Protein AF-A0AAW2Z692-F1 (afdb_monomer)

Foldseek 3Di:
DVCLELLVVLVVVLVVLVVVVVVPDAAEEEAAQVRLQSVLLNQLVCVVPPNPSHQAYEYFLDCAFQLQAQLCLQVLLLVLQLVVLQVLLVDPVSCVQQNNDSVVLLVLLLVLCVVCDLLNVVQVLNPLVLCSLLLQDLFLVLLVSLSSSCSSVVDPLSNQQVVLSSVVSVVVVVVVQVPDDDCPDDDPPSVLQHCLQGNHDPDDALVVLVVSVSPRRRGDSSSNPNNVVVVVVNDHDDDDPSGHQHQDQRAYEYEYECSASRRHPVSSVVSCVVNCVRHVLYDYDYAYSFYGPQQQTQDFPPDQDRRPHLVVVQVVQCVVPSNDDTDSVRSVRGDDSPSQGQCVSCLQFHVGSNPGSTDDGDDDDDDPSPSDD

Structure (mmCIF, N/CA/C/O backbone):
data_AF-A0AAW2Z692-F1
#
_entry.id   AF-A0AAW2Z692-F1
#
loop_
_atom_site.group_PDB
_atom_site.id
_atom_site.type_symbol
_atom_site.label_atom_id
_atom_site.label_alt_id
_atom_site.label_comp_id
_atom_site.label_asym_id
_atom_site.label_entity_id
_atom_site.label_seq_id
_atom_site.pdbx_PDB_ins_code
_atom_site.Cartn_x
_atom_site.Cartn_y
_atom_site.Cartn_z
_atom_site.occupancy
_atom_site.B_iso_or_equiv
_atom_site.auth_seq_id
_atom_site.auth_comp_id
_atom_site.auth_asym_id
_atom_site.auth_atom_id
_atom_site.pdbx_PDB_model_num
ATOM 1 N N . MET A 1 1 ? -14.093 24.221 7.487 1.00 68.00 1 MET A N 1
ATOM 2 C CA . MET A 1 1 ? -14.177 22.818 7.011 1.00 68.00 1 MET A CA 1
ATOM 3 C C . MET A 1 1 ? -14.310 21.852 8.190 1.00 68.00 1 MET A C 1
ATOM 5 O O . MET A 1 1 ? -14.130 20.653 8.036 1.00 68.00 1 MET A O 1
ATOM 9 N N . ASP A 1 2 ? -14.679 22.367 9.362 1.00 69.94 2 ASP A N 1
ATOM 10 C CA . ASP A 1 2 ? -14.444 21.704 10.644 1.00 69.94 2 ASP A CA 1
ATOM 11 C C . ASP A 1 2 ? -15.416 20.548 10.902 1.00 69.94 2 ASP A C 1
ATOM 13 O O . ASP A 1 2 ? -15.150 19.723 11.755 1.00 69.94 2 ASP A O 1
ATOM 17 N N . GLY A 1 3 ? -16.509 20.456 10.133 1.00 83.94 3 GLY A N 1
ATOM 18 C CA . GLY A 1 3 ? -17.422 19.307 10.133 1.00 83.94 3 GLY A CA 1
ATOM 19 C C . GLY A 1 3 ? -17.019 18.163 9.191 1.00 83.94 3 GLY A C 1
ATOM 20 O O . GLY A 1 3 ? -17.801 17.240 9.004 1.00 83.94 3 GLY A O 1
ATOM 21 N N . PHE A 1 4 ? -15.850 18.247 8.545 1.00 89.62 4 PHE A N 1
ATOM 22 C CA . PHE A 1 4 ? -15.338 17.250 7.596 1.00 89.62 4 PHE A CA 1
ATOM 23 C C . PHE A 1 4 ? -13.939 16.758 8.006 1.00 89.62 4 PHE A C 1
ATOM 25 O O . PHE A 1 4 ? -13.001 16.816 7.202 1.00 89.62 4 PHE A O 1
ATOM 32 N N . SER A 1 5 ? -13.784 16.309 9.257 1.00 92.94 5 SER A N 1
ATOM 33 C CA . SER A 1 5 ? -12.578 15.628 9.741 1.00 92.94 5 SER A CA 1
ATOM 34 C C . SER A 1 5 ? -12.798 14.127 9.948 1.00 92.94 5 SER A C 1
ATOM 36 O O . SER A 1 5 ? -13.916 13.608 9.867 1.00 92.94 5 SER A O 1
ATOM 38 N N . THR A 1 6 ? -11.712 13.412 10.255 1.00 94.06 6 THR A N 1
ATOM 39 C CA . THR A 1 6 ? -11.791 11.997 10.642 1.00 94.06 6 THR A CA 1
ATOM 40 C C . THR A 1 6 ? -12.565 11.810 11.952 1.00 94.06 6 THR A C 1
ATOM 42 O O . THR A 1 6 ? -13.154 10.751 12.155 1.00 94.06 6 THR A O 1
ATOM 45 N N . ASP A 1 7 ? -12.603 12.810 12.842 1.00 94.31 7 ASP A N 1
ATOM 46 C CA . ASP A 1 7 ? -13.357 12.721 14.098 1.00 94.31 7 ASP A CA 1
ATOM 47 C C . ASP A 1 7 ? -14.867 12.701 13.854 1.00 94.31 7 ASP A C 1
ATOM 49 O O . ASP A 1 7 ? -15.555 11.857 14.433 1.00 94.31 7 ASP A O 1
ATOM 53 N N . GLU A 1 8 ? -15.391 13.584 12.997 1.00 95.00 8 GLU A N 1
ATOM 54 C CA . GLU A 1 8 ? -16.820 13.586 12.664 1.00 95.00 8 GLU A CA 1
ATOM 55 C C . GLU A 1 8 ? -17.194 12.306 11.915 1.00 95.00 8 GLU A C 1
ATOM 57 O O . GLU A 1 8 ? -18.138 11.628 12.316 1.00 95.00 8 GLU A O 1
ATOM 62 N N . ALA A 1 9 ? -16.387 11.893 10.930 1.00 95.62 9 ALA A N 1
ATOM 63 C CA . ALA A 1 9 ? -16.603 10.633 10.217 1.00 95.62 9 ALA A CA 1
ATOM 64 C C . ALA A 1 9 ? -16.604 9.416 11.165 1.00 95.62 9 ALA A C 1
ATOM 66 O O . ALA A 1 9 ? -17.408 8.489 11.013 1.00 95.62 9 ALA A O 1
ATOM 67 N N . ALA A 1 10 ? -15.729 9.412 12.176 1.00 97.00 10 ALA A N 1
ATOM 68 C CA . ALA A 1 10 ? -15.696 8.361 13.185 1.00 97.00 10 ALA A CA 1
ATOM 69 C C . ALA A 1 10 ? -16.938 8.396 14.079 1.00 97.00 10 ALA A C 1
ATOM 71 O O . ALA A 1 10 ? -17.514 7.346 14.349 1.00 97.00 10 ALA A O 1
ATOM 72 N N . MET A 1 11 ? -17.376 9.577 14.521 1.00 97.25 11 MET A N 1
ATOM 73 C CA . MET A 1 11 ? -18.594 9.725 15.322 1.00 97.25 11 MET A CA 1
ATOM 74 C C . MET A 1 11 ? -19.846 9.283 14.556 1.00 97.25 11 MET A C 1
ATOM 76 O O . MET A 1 11 ? -20.680 8.581 15.132 1.00 97.25 11 MET A O 1
ATOM 80 N N . ASP A 1 12 ? -19.958 9.626 13.273 1.00 97.12 12 ASP A N 1
ATOM 81 C CA . ASP A 1 12 ? -21.055 9.189 12.404 1.00 97.12 12 ASP A CA 1
ATOM 82 C C . ASP A 1 12 ? -21.078 7.664 12.274 1.00 97.12 12 ASP A C 1
ATOM 84 O O . ASP A 1 12 ? -22.108 7.022 12.500 1.00 97.12 12 ASP A O 1
ATOM 88 N N . THR A 1 13 ? -19.912 7.066 12.015 1.00 97.69 13 THR A N 1
ATOM 89 C CA . THR A 1 13 ? -19.766 5.609 11.920 1.00 97.69 13 THR A CA 1
ATOM 90 C C . THR A 1 13 ? -20.105 4.926 13.247 1.00 97.69 13 THR A C 1
ATOM 92 O O . THR A 1 13 ? -20.849 3.949 13.272 1.00 97.69 13 THR A O 1
ATOM 95 N N . ILE A 1 14 ? -19.634 5.462 14.377 1.00 98.06 14 ILE A N 1
ATOM 96 C CA . ILE A 1 14 ? -19.957 4.963 15.721 1.00 98.06 14 ILE A CA 1
ATOM 97 C C . ILE A 1 14 ? -21.464 4.997 15.970 1.00 98.06 14 ILE A C 1
ATOM 99 O O . ILE A 1 14 ? -22.020 4.026 16.482 1.00 98.06 14 ILE A O 1
ATOM 103 N N . ASN A 1 15 ? -22.138 6.093 15.621 1.00 97.12 15 ASN A N 1
ATOM 104 C CA . ASN A 1 15 ? -23.582 6.213 15.805 1.00 97.12 15 ASN A CA 1
ATOM 105 C C . ASN A 1 15 ? -24.343 5.171 14.976 1.00 97.12 15 ASN A C 1
ATOM 107 O O . ASN A 1 15 ? -25.291 4.570 15.487 1.00 97.12 15 ASN A O 1
ATOM 111 N N . LEU A 1 16 ? -23.888 4.895 13.750 1.00 96.25 16 LEU A N 1
ATOM 112 C CA . LEU A 1 16 ? -24.454 3.847 12.904 1.00 96.25 16 LEU A CA 1
ATOM 113 C C . LEU A 1 16 ? -24.238 2.447 13.497 1.00 96.25 16 LEU A C 1
ATOM 115 O O . LEU A 1 16 ? -25.186 1.669 13.606 1.00 96.25 16 LEU A O 1
ATOM 119 N N . ILE A 1 17 ? -23.017 2.141 13.946 1.00 96.69 17 ILE A N 1
ATOM 120 C CA . ILE A 1 17 ? -22.697 0.856 14.587 1.00 96.69 17 ILE A CA 1
ATOM 121 C C . ILE A 1 17 ? -23.557 0.663 15.836 1.00 96.69 17 ILE A C 1
ATOM 123 O O . ILE A 1 17 ? -24.138 -0.402 16.019 1.00 96.69 17 ILE A O 1
ATOM 127 N N . ARG A 1 18 ? -23.698 1.695 16.675 1.00 95.88 18 ARG A N 1
ATOM 128 C CA . ARG A 1 18 ? -24.554 1.652 17.870 1.00 95.88 18 ARG A CA 1
ATOM 129 C C . ARG A 1 18 ? -26.009 1.371 17.513 1.00 95.88 18 ARG A C 1
ATOM 131 O O . ARG A 1 18 ? -26.643 0.551 18.171 1.00 95.88 18 ARG A O 1
ATOM 138 N N . TYR A 1 19 ? -26.532 2.034 16.481 1.00 94.56 19 TYR A N 1
ATOM 139 C CA . TYR A 1 19 ? -27.905 1.833 16.026 1.00 94.56 19 TYR A CA 1
ATOM 140 C C . TYR A 1 19 ? -28.176 0.374 15.634 1.00 94.56 19 TYR A C 1
ATOM 142 O O . TYR A 1 19 ? -29.192 -0.183 16.048 1.00 94.56 19 TYR A O 1
ATOM 150 N N . PHE A 1 20 ? -27.265 -0.259 14.891 1.00 92.06 20 PHE A N 1
ATOM 151 C CA . PHE A 1 20 ? -27.420 -1.659 14.493 1.00 92.06 20 PHE A CA 1
ATOM 152 C C . PHE A 1 20 ? -27.096 -2.645 15.616 1.00 92.06 20 PHE A C 1
ATOM 154 O O . PHE A 1 20 ? -27.833 -3.607 15.798 1.00 92.06 20 PHE A O 1
ATOM 161 N N . LYS A 1 21 ? -26.066 -2.395 16.433 1.00 91.50 21 LYS A N 1
ATOM 162 C CA . LYS A 1 21 ? -25.718 -3.270 17.566 1.00 91.50 21 LYS A CA 1
ATOM 163 C C . LYS A 1 21 ? -26.858 -3.365 18.585 1.00 91.50 21 LYS A C 1
ATOM 165 O O . LYS A 1 21 ? -27.113 -4.440 19.120 1.00 91.50 21 LYS A O 1
ATOM 170 N N . ASN A 1 22 ? -27.611 -2.281 18.782 1.00 90.38 22 ASN A N 1
ATOM 171 C CA . ASN A 1 22 ? -28.812 -2.274 19.624 1.00 90.38 22 ASN A CA 1
ATOM 172 C C . ASN A 1 22 ? -29.958 -3.154 19.086 1.00 90.38 22 ASN A C 1
ATOM 174 O O . ASN A 1 22 ? -30.880 -3.462 19.837 1.00 90.38 22 ASN A O 1
ATOM 178 N N . GLN A 1 23 ? -29.915 -3.558 17.814 1.00 91.75 23 GLN A N 1
ATOM 179 C CA . GLN A 1 23 ? -30.869 -4.499 17.214 1.00 91.75 23 GLN A CA 1
ATOM 180 C C . GLN A 1 23 ? -30.416 -5.964 17.351 1.00 91.75 23 GLN A C 1
ATOM 182 O O . GLN A 1 23 ? -31.145 -6.871 16.957 1.00 91.75 23 GLN A O 1
ATOM 187 N N . GLY A 1 24 ? -29.244 -6.199 17.949 1.00 88.25 24 GLY A N 1
ATOM 188 C CA . GLY A 1 24 ? -28.640 -7.514 18.139 1.00 88.25 24 GLY A CA 1
ATOM 189 C C . GLY A 1 24 ? -27.577 -7.837 17.087 1.00 88.25 24 GLY A C 1
ATOM 190 O O . GLY A 1 24 ? -27.657 -7.412 15.938 1.00 88.25 24 GLY A O 1
ATOM 191 N N . GLY A 1 25 ? -26.566 -8.609 17.489 1.00 87.94 25 GLY A N 1
ATOM 192 C CA . GLY A 1 25 ? -25.488 -9.076 16.614 1.00 87.94 25 GLY A CA 1
ATOM 193 C C . GLY A 1 25 ? -24.099 -8.570 17.004 1.00 87.94 25 GLY A C 1
ATOM 194 O O . GLY A 1 25 ? -23.916 -7.889 18.013 1.00 87.94 25 GLY A O 1
ATOM 195 N N . ARG A 1 26 ? -23.114 -8.949 16.184 1.00 92.62 26 ARG A N 1
ATOM 196 C CA . ARG A 1 26 ? -21.709 -8.542 16.316 1.00 92.62 26 ARG A CA 1
ATOM 197 C C . ARG A 1 26 ? -21.445 -7.296 15.472 1.00 92.62 26 ARG A C 1
ATOM 199 O O . ARG A 1 26 ? -21.930 -7.195 14.349 1.00 92.62 26 ARG A O 1
ATOM 206 N N . ALA A 1 27 ? -20.631 -6.390 15.987 1.00 95.88 27 ALA A N 1
ATOM 207 C CA . ALA A 1 27 ? -20.079 -5.250 15.279 1.00 95.88 27 ALA A CA 1
ATOM 208 C C . ALA A 1 27 ? -18.659 -5.582 14.809 1.00 95.88 27 ALA A C 1
ATOM 210 O O . ALA A 1 27 ? -17.694 -5.539 15.575 1.00 95.88 27 ALA A O 1
ATOM 211 N N . LEU A 1 28 ? -18.556 -5.917 13.527 1.00 96.69 28 LEU A N 1
ATOM 212 C CA . LEU A 1 28 ? -17.302 -6.197 12.841 1.00 96.69 28 LEU A CA 1
ATOM 213 C C . LEU A 1 28 ? -16.955 -4.987 11.974 1.00 96.69 28 LEU A C 1
ATOM 215 O O . LEU A 1 28 ? -17.785 -4.542 11.181 1.00 96.69 28 LEU A O 1
ATOM 219 N N . LEU A 1 29 ? -15.752 -4.441 12.136 1.00 97.62 29 LEU A N 1
ATOM 220 C CA . LEU A 1 29 ? -15.299 -3.277 11.377 1.00 97.62 29 LEU A CA 1
ATOM 221 C C . LEU A 1 29 ? -14.208 -3.689 10.388 1.00 97.62 29 LEU A C 1
ATOM 223 O O . LEU A 1 29 ? -13.222 -4.310 10.771 1.00 97.62 29 LEU A O 1
ATOM 227 N N . TYR A 1 30 ? -14.363 -3.304 9.125 1.00 97.81 30 TYR A N 1
ATOM 228 C CA . TYR A 1 30 ? -13.331 -3.431 8.100 1.00 97.81 30 TYR A CA 1
ATOM 229 C C . TYR A 1 30 ? -12.928 -2.037 7.623 1.00 97.81 30 TYR A C 1
ATOM 231 O O . TYR A 1 30 ? -13.763 -1.271 7.140 1.00 97.81 30 TYR A O 1
ATOM 239 N N . GLY A 1 31 ? -11.650 -1.708 7.778 1.00 96.94 31 GLY A N 1
ATOM 240 C CA . GLY A 1 31 ? -11.042 -0.493 7.260 1.00 96.94 31 GLY A CA 1
ATOM 241 C C . GLY A 1 31 ? -10.055 -0.825 6.151 1.00 96.94 31 GLY A C 1
ATOM 242 O O . GLY A 1 31 ? -9.188 -1.672 6.338 1.00 96.94 31 GLY A O 1
ATOM 243 N N . PHE A 1 32 ? -10.152 -0.115 5.030 1.00 94.88 32 PHE A N 1
ATOM 244 C CA . PHE A 1 32 ? -9.230 -0.229 3.902 1.00 94.88 32 PHE A CA 1
ATOM 245 C C . PHE A 1 32 ? -8.549 1.112 3.620 1.00 94.88 32 PHE A C 1
ATOM 247 O O . PHE A 1 32 ? -9.238 2.129 3.502 1.00 94.88 32 PHE A O 1
ATOM 254 N N . SER A 1 33 ? -7.220 1.131 3.474 1.00 94.44 33 SER A N 1
ATOM 255 C CA . SER A 1 33 ? -6.448 2.337 3.142 1.00 94.44 33 SER A CA 1
ATOM 256 C C . SER A 1 33 ? -6.685 3.464 4.163 1.00 94.44 33 SER A C 1
ATOM 258 O O . SER A 1 33 ? -6.535 3.249 5.361 1.00 94.44 33 SER A O 1
ATOM 260 N N . TYR A 1 34 ? -7.139 4.658 3.762 1.00 93.69 34 TYR A N 1
ATOM 261 C CA . TYR A 1 34 ? -7.602 5.689 4.711 1.00 93.69 34 TYR A CA 1
ATOM 262 C C . TYR A 1 34 ? -8.642 5.160 5.725 1.00 93.69 34 TYR A C 1
ATOM 264 O O . TYR A 1 34 ? -8.661 5.577 6.884 1.00 93.69 34 TYR A O 1
ATOM 272 N N . GLY A 1 35 ? -9.469 4.191 5.329 1.00 95.56 35 GLY A N 1
ATOM 273 C CA . GLY A 1 35 ? -10.401 3.503 6.215 1.00 95.56 35 GLY A CA 1
ATOM 274 C C . GLY A 1 35 ? -9.725 2.837 7.417 1.00 95.56 35 GLY A C 1
ATOM 275 O O . GLY A 1 35 ? -10.357 2.729 8.466 1.00 95.56 35 GLY A O 1
ATOM 276 N N . THR A 1 36 ? -8.446 2.449 7.337 1.00 96.94 36 THR A N 1
ATOM 277 C CA . THR A 1 36 ? -7.705 1.969 8.514 1.00 96.94 36 THR A CA 1
ATOM 278 C C . THR A 1 36 ? -7.446 3.104 9.495 1.00 96.94 36 THR A C 1
ATOM 280 O O . THR A 1 36 ? -7.637 2.928 10.695 1.00 96.94 36 THR A O 1
ATOM 283 N N . TYR A 1 37 ? -7.079 4.290 9.002 1.00 95.44 37 TYR A N 1
ATOM 284 C CA . TYR A 1 37 ? -6.864 5.476 9.831 1.00 95.44 37 TYR A CA 1
ATOM 285 C C . TYR A 1 37 ? -8.167 5.880 10.530 1.00 95.44 37 TYR A C 1
ATOM 287 O O . TYR A 1 37 ? -8.196 6.038 11.753 1.00 95.44 37 TYR A O 1
ATOM 295 N N . LEU A 1 38 ? -9.275 5.917 9.785 1.00 96.19 38 LEU A N 1
ATOM 296 C CA . LEU A 1 38 ? -10.616 6.100 10.341 1.00 96.19 38 LEU A CA 1
ATOM 297 C C . LEU A 1 38 ? -10.972 5.013 11.369 1.00 96.19 38 LEU A C 1
ATOM 299 O O . LEU A 1 38 ? -11.488 5.324 12.437 1.00 96.19 38 LEU A O 1
ATOM 303 N N . SER A 1 39 ? -10.642 3.748 11.111 1.00 97.44 39 SER A N 1
ATOM 304 C CA . SER A 1 39 ? -10.910 2.652 12.052 1.00 97.44 39 SER A CA 1
ATOM 305 C C . SER A 1 39 ? -10.148 2.823 13.366 1.00 97.44 39 SER A C 1
ATOM 307 O O . SER A 1 39 ? -10.733 2.666 14.436 1.00 97.44 39 SER A O 1
ATOM 309 N N . THR A 1 40 ? -8.880 3.250 13.324 1.00 95.94 40 THR A N 1
ATOM 310 C CA . THR A 1 40 ? -8.135 3.588 14.553 1.00 95.94 40 THR A CA 1
ATOM 311 C C . THR A 1 40 ? -8.786 4.732 15.325 1.00 95.94 40 THR A C 1
ATOM 313 O O . THR A 1 40 ? -8.803 4.718 16.558 1.00 95.94 40 THR A O 1
ATOM 316 N N . ARG A 1 41 ? -9.388 5.695 14.613 1.00 95.56 41 ARG A N 1
ATOM 317 C CA . ARG A 1 41 ? -10.137 6.788 15.229 1.00 95.56 41 ARG A CA 1
ATOM 318 C C . ARG A 1 41 ? -11.390 6.292 15.934 1.00 95.56 41 ARG A C 1
ATOM 320 O O . ARG A 1 41 ? -11.631 6.665 17.081 1.00 95.56 41 ARG A O 1
ATOM 327 N N . ILE A 1 42 ? -12.153 5.443 15.250 1.00 97.69 42 ILE A N 1
ATOM 328 C CA . ILE A 1 42 ? -13.364 4.817 15.776 1.00 97.69 42 ILE A CA 1
ATOM 329 C C . ILE A 1 42 ? -13.031 4.079 17.071 1.00 97.69 42 ILE A C 1
ATOM 331 O O . ILE A 1 42 ? -13.669 4.359 18.080 1.00 97.69 42 ILE A O 1
ATOM 335 N N . ILE A 1 43 ? -11.988 3.241 17.077 1.00 97.25 43 ILE A N 1
ATOM 336 C CA . ILE A 1 43 ? -11.551 2.499 18.270 1.00 97.25 43 ILE A CA 1
ATOM 337 C C . ILE A 1 43 ? -11.202 3.456 19.420 1.00 97.25 43 ILE A C 1
ATOM 339 O O . ILE A 1 43 ? -11.713 3.311 20.529 1.00 97.25 43 ILE A O 1
ATOM 343 N N . ASN A 1 44 ? -10.371 4.473 19.164 1.00 95.50 44 ASN A N 1
ATOM 344 C CA . ASN A 1 44 ? -9.936 5.428 20.191 1.00 95.50 44 ASN A CA 1
ATOM 345 C C . ASN A 1 44 ? -11.089 6.209 20.838 1.00 95.50 44 ASN A C 1
ATOM 347 O O . ASN A 1 44 ? -11.003 6.600 22.008 1.00 95.50 44 ASN A O 1
ATOM 351 N N . ILE A 1 45 ? -12.146 6.488 20.075 1.00 96.62 45 ILE A N 1
ATOM 352 C CA . ILE A 1 45 ? -13.343 7.159 20.580 1.00 96.62 45 ILE A CA 1
ATOM 353 C C . ILE A 1 45 ? -14.263 6.153 21.280 1.00 96.62 45 ILE A C 1
ATOM 355 O O . ILE A 1 45 ? -14.764 6.454 22.368 1.00 96.62 45 ILE A O 1
ATOM 359 N N . SER A 1 46 ? -14.493 4.980 20.683 1.00 96.69 46 SER A N 1
ATOM 360 C CA . SER A 1 46 ? -15.426 3.980 21.201 1.00 96.69 46 SER A CA 1
ATOM 361 C C . SER A 1 46 ? -14.955 3.404 22.528 1.00 96.69 46 SER A C 1
ATOM 363 O O . SER A 1 46 ? -15.739 3.399 23.463 1.00 96.69 46 SER A O 1
ATOM 365 N N . GLU A 1 47 ? -13.678 3.052 22.679 1.00 95.12 47 GLU A N 1
ATOM 366 C CA . GLU A 1 47 ? -13.125 2.543 23.949 1.00 95.12 47 GLU A CA 1
ATOM 367 C C . GLU A 1 47 ? -13.365 3.499 25.130 1.00 95.12 47 GLU A C 1
ATOM 369 O O . GLU A 1 47 ? -13.571 3.077 26.264 1.00 95.12 47 GLU A O 1
ATOM 374 N N . LYS A 1 48 ? -13.401 4.813 24.871 1.00 93.81 48 LYS A N 1
ATOM 375 C CA . LYS A 1 48 ? -13.626 5.831 25.910 1.00 93.81 48 LYS A CA 1
ATOM 376 C C . LYS A 1 48 ? -15.102 6.105 26.195 1.00 93.81 48 LYS A C 1
ATOM 378 O O . LYS A 1 48 ? -15.433 6.499 27.309 1.00 93.81 48 LYS A O 1
ATOM 383 N N . LYS A 1 49 ? -15.971 6.008 25.185 1.00 95.56 49 LYS A N 1
ATOM 384 C CA . LYS A 1 49 ? -17.371 6.475 25.268 1.00 95.56 49 LYS A CA 1
ATOM 385 C C . LYS A 1 49 ? -18.406 5.353 25.249 1.00 95.56 49 LYS A C 1
ATOM 387 O O . LYS A 1 49 ? -19.496 5.527 25.784 1.00 95.56 49 LYS A O 1
ATOM 392 N N . TYR A 1 50 ? -18.083 4.248 24.593 1.00 94.88 50 TYR A N 1
ATOM 393 C CA . TYR A 1 50 ? -18.962 3.128 24.277 1.00 94.88 50 TYR A CA 1
ATOM 394 C C . TYR A 1 50 ? -18.154 1.825 24.403 1.00 94.88 50 TYR A C 1
ATOM 396 O O . TYR A 1 50 ? -17.814 1.222 23.379 1.00 94.88 50 TYR A O 1
ATOM 404 N N . PRO A 1 51 ? -17.783 1.424 25.635 1.00 90.19 51 PRO A N 1
ATOM 405 C CA . PRO A 1 51 ? -17.059 0.176 25.845 1.00 90.19 51 PRO A CA 1
ATOM 406 C C . PRO A 1 51 ? -17.833 -0.992 25.223 1.00 90.19 51 PRO A C 1
ATOM 408 O O . PRO A 1 51 ? -19.064 -0.960 25.147 1.00 90.19 51 PRO A O 1
ATOM 411 N N . ASP A 1 52 ? -17.097 -1.983 24.726 1.00 90.75 52 ASP A N 1
ATOM 412 C CA . ASP A 1 52 ? -17.636 -3.184 24.075 1.00 90.75 52 ASP A CA 1
ATOM 413 C C . ASP A 1 52 ? -18.435 -2.920 22.783 1.00 90.75 52 ASP A C 1
ATOM 415 O O . ASP A 1 52 ? -19.177 -3.782 22.310 1.00 90.75 52 ASP A O 1
ATOM 419 N N . LEU A 1 53 ? -18.295 -1.740 22.160 1.00 96.25 53 LEU A N 1
ATOM 420 C CA . LEU A 1 53 ? -18.999 -1.433 20.910 1.00 96.25 53 LEU A CA 1
ATOM 421 C C . LEU A 1 53 ? -18.548 -2.316 19.742 1.00 96.25 53 LEU A C 1
ATOM 423 O O . LEU A 1 53 ? -19.396 -2.732 18.961 1.00 96.25 53 LEU A O 1
ATOM 427 N N . LEU A 1 54 ? -17.252 -2.597 19.616 1.00 97.25 54 LEU A N 1
ATOM 428 C CA . LEU A 1 54 ? -16.672 -3.373 18.515 1.00 97.25 54 LEU A CA 1
ATOM 429 C C . LEU A 1 54 ? -16.233 -4.751 19.002 1.00 97.25 54 LEU A C 1
ATOM 431 O O . LEU A 1 54 ? -15.619 -4.860 20.059 1.00 97.25 54 LEU A O 1
ATOM 435 N N . ASP A 1 55 ? -16.503 -5.781 18.204 1.00 96.12 55 ASP A N 1
ATOM 436 C CA . ASP A 1 55 ? -16.152 -7.166 18.531 1.00 96.12 55 ASP A CA 1
ATOM 437 C C . ASP A 1 55 ? -14.839 -7.600 17.858 1.00 96.12 55 ASP A C 1
ATOM 439 O O . ASP A 1 55 ? -14.057 -8.345 18.445 1.00 96.12 55 ASP A O 1
ATOM 443 N N . ALA A 1 56 ? -14.568 -7.112 16.642 1.00 97.75 56 ALA A N 1
ATOM 444 C CA . ALA A 1 56 ? -13.309 -7.329 15.929 1.00 97.75 56 ALA A CA 1
ATOM 445 C C . ALA A 1 56 ? -13.095 -6.268 14.841 1.00 97.75 56 ALA A C 1
ATOM 447 O O . ALA A 1 56 ? -14.062 -5.729 14.289 1.00 97.75 56 ALA A O 1
ATOM 448 N N . VAL A 1 57 ? -11.830 -5.993 14.506 1.00 98.50 57 VAL A N 1
ATOM 449 C CA . VAL A 1 57 ? -11.461 -5.015 13.469 1.00 98.50 57 VAL A CA 1
ATOM 450 C C . VAL A 1 57 ? -10.443 -5.598 12.492 1.00 98.50 57 VAL A C 1
ATOM 452 O O . VAL A 1 57 ? -9.460 -6.199 12.910 1.00 98.50 57 VAL A O 1
ATOM 455 N N . ILE A 1 58 ? -10.641 -5.379 11.195 1.00 98.62 58 ILE A N 1
ATOM 456 C CA . ILE A 1 58 ? -9.641 -5.636 10.153 1.00 98.62 58 ILE A CA 1
ATOM 457 C C . ILE A 1 58 ? -9.136 -4.301 9.607 1.00 98.62 58 ILE A C 1
ATOM 459 O O . ILE A 1 58 ? -9.931 -3.419 9.282 1.00 98.62 58 ILE A O 1
ATOM 463 N N . LEU A 1 59 ? -7.817 -4.172 9.487 1.00 98.44 59 LEU A N 1
ATOM 464 C CA . LEU A 1 59 ? -7.120 -3.061 8.848 1.00 98.44 59 LEU A CA 1
ATOM 465 C C . LEU A 1 59 ? -6.360 -3.596 7.622 1.00 98.44 59 LEU A C 1
ATOM 467 O O . LEU A 1 59 ? -5.358 -4.290 7.781 1.00 98.44 59 LEU A O 1
ATOM 471 N N . ASP A 1 60 ? -6.826 -3.279 6.417 1.00 97.94 60 ASP A N 1
ATOM 472 C CA . ASP A 1 60 ? -6.232 -3.695 5.138 1.00 97.94 60 ASP A CA 1
ATOM 473 C C . ASP A 1 60 ? -5.537 -2.512 4.444 1.00 97.94 60 ASP A C 1
ATOM 475 O O . ASP A 1 60 ? -6.168 -1.492 4.161 1.00 97.94 60 ASP A O 1
ATOM 479 N N . GLY A 1 61 ? -4.231 -2.628 4.191 1.00 96.25 61 GLY A N 1
ATOM 480 C CA . GLY A 1 61 ? -3.407 -1.517 3.708 1.00 96.25 61 GLY A CA 1
ATOM 481 C C . GLY A 1 61 ? -3.233 -0.468 4.805 1.00 96.25 61 GLY A C 1
ATOM 482 O O . GLY A 1 61 ? -3.902 0.567 4.824 1.00 96.25 61 GLY A O 1
ATOM 483 N N . VAL A 1 62 ? -2.378 -0.774 5.781 1.00 95.44 62 VAL A N 1
ATOM 484 C CA . VAL A 1 62 ? -2.372 -0.111 7.088 1.00 95.44 62 VAL A CA 1
ATOM 485 C C . VAL A 1 62 ? -1.762 1.290 7.015 1.00 95.44 62 VAL A C 1
ATOM 487 O O . VAL A 1 62 ? -0.550 1.493 7.002 1.00 95.44 62 VAL A O 1
ATOM 490 N N . CYS A 1 63 ? -2.643 2.280 7.086 1.00 90.81 63 CYS A N 1
ATOM 491 C CA . CYS A 1 63 ? -2.378 3.678 7.399 1.00 90.81 63 CYS A CA 1
ATOM 492 C C . CYS A 1 63 ? -2.821 3.937 8.853 1.00 90.81 63 CYS A C 1
ATOM 494 O O . CYS A 1 63 ? -3.985 4.229 9.123 1.00 90.81 63 CYS A O 1
ATOM 496 N N . GLY A 1 64 ? -1.916 3.768 9.823 1.00 83.06 64 GLY A N 1
ATOM 497 C CA . GLY A 1 64 ? -2.252 3.826 11.252 1.00 83.06 64 GLY A CA 1
ATOM 498 C C . GLY A 1 64 ? -1.571 4.965 12.016 1.00 83.06 64 GLY A C 1
ATOM 499 O O . GLY A 1 64 ? -0.343 5.072 12.033 1.00 83.06 64 GLY A O 1
ATOM 500 N N . GLY A 1 65 ? -2.360 5.792 12.711 1.00 79.06 65 GLY A N 1
ATOM 501 C CA . GLY A 1 65 ? -1.869 6.774 13.685 1.00 79.06 65 GLY A CA 1
ATOM 502 C C . GLY A 1 65 ? -0.768 7.707 13.157 1.00 79.06 65 GLY A C 1
ATOM 503 O O . GLY A 1 65 ? -0.947 8.397 12.157 1.00 79.06 65 GLY A O 1
ATOM 504 N N . LYS A 1 66 ? 0.374 7.749 13.858 1.00 82.12 66 LYS A N 1
ATOM 505 C CA . LYS A 1 66 ? 1.544 8.584 13.509 1.00 82.12 66 LYS A CA 1
ATOM 506 C C . LYS A 1 66 ? 2.377 8.035 12.338 1.00 82.12 66 LYS A C 1
ATOM 508 O O . LYS A 1 66 ? 3.226 8.754 11.821 1.00 82.12 66 LYS A O 1
ATOM 513 N N . TYR A 1 67 ? 2.178 6.769 11.962 1.00 86.75 67 TYR A N 1
ATOM 514 C CA . TYR A 1 67 ? 2.974 6.089 10.935 1.00 86.75 67 TYR A CA 1
ATOM 515 C C . TYR A 1 67 ? 2.476 6.383 9.524 1.00 86.75 67 TYR A C 1
ATOM 517 O O . TYR A 1 67 ? 3.270 6.397 8.588 1.00 86.75 67 TYR A O 1
ATOM 525 N N . CYS A 1 68 ? 1.185 6.683 9.381 1.00 85.88 68 CYS A N 1
ATOM 526 C CA . CYS A 1 68 ? 0.643 7.140 8.115 1.00 85.88 68 CYS A CA 1
ATOM 527 C C . CYS A 1 68 ? 1.078 8.578 7.840 1.00 85.88 68 CYS A C 1
ATOM 529 O O . CYS A 1 68 ? 0.602 9.517 8.482 1.00 85.88 68 CYS A O 1
ATOM 531 N N . ASN A 1 69 ? 2.016 8.733 6.908 1.00 85.00 69 ASN A N 1
ATOM 532 C CA . ASN A 1 69 ? 2.599 10.023 6.594 1.00 85.00 69 ASN A CA 1
ATOM 533 C C . ASN A 1 69 ? 2.743 10.215 5.083 1.00 85.00 69 ASN A C 1
ATOM 535 O O . ASN A 1 69 ? 3.671 9.713 4.450 1.00 85.00 69 ASN A O 1
ATOM 539 N N . PHE A 1 70 ? 1.856 11.025 4.519 1.00 82.75 70 PHE A N 1
ATOM 540 C CA . PHE A 1 70 ? 1.808 11.286 3.087 1.00 82.75 70 PHE A CA 1
ATOM 541 C C . PHE A 1 70 ? 2.879 12.277 2.612 1.00 82.75 70 PHE A C 1
ATOM 543 O O . PHE A 1 70 ? 3.136 12.356 1.414 1.00 82.75 70 PHE A O 1
ATOM 550 N N . THR A 1 71 ? 3.601 12.966 3.507 1.00 80.50 71 THR A N 1
ATOM 551 C CA . THR A 1 71 ? 4.824 13.683 3.088 1.00 80.50 71 THR A CA 1
ATOM 552 C C . THR A 1 71 ? 5.960 12.716 2.748 1.00 80.50 71 THR A C 1
ATOM 554 O O . THR A 1 71 ? 6.876 13.084 2.016 1.00 80.50 71 THR A O 1
ATOM 557 N N . LYS A 1 72 ? 5.864 11.457 3.189 1.00 81.31 72 LYS A N 1
ATOM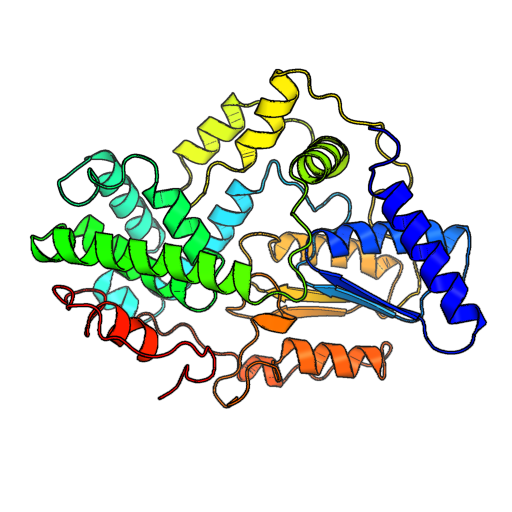 558 C CA . LYS A 1 72 ? 6.797 10.363 2.883 1.00 81.31 72 LYS A CA 1
ATOM 559 C C . LYS A 1 72 ? 6.270 9.395 1.823 1.00 81.31 72 LYS A C 1
ATOM 561 O O . LYS A 1 72 ? 6.784 8.291 1.678 1.00 81.31 72 LYS A O 1
ATOM 566 N N . TYR A 1 73 ? 5.235 9.784 1.083 1.00 86.38 73 TYR A N 1
ATOM 567 C CA . TYR A 1 73 ? 4.606 8.901 0.107 1.00 86.38 73 TYR A CA 1
ATOM 568 C C . TYR A 1 73 ? 5.571 8.489 -1.013 1.00 86.38 73 TYR A C 1
ATOM 570 O O . TYR A 1 73 ? 5.670 7.309 -1.335 1.00 86.38 73 TYR A O 1
ATOM 578 N N . ASP A 1 74 ? 6.354 9.431 -1.548 1.00 88.12 74 ASP A N 1
ATOM 579 C CA . ASP A 1 74 ? 7.363 9.122 -2.569 1.00 88.12 74 ASP A CA 1
ATOM 580 C C . ASP A 1 74 ? 8.509 8.258 -2.008 1.00 88.12 74 ASP A C 1
ATOM 582 O O . ASP A 1 74 ? 9.045 7.408 -2.717 1.00 88.12 74 ASP A O 1
ATOM 586 N N . GLU A 1 75 ? 8.865 8.427 -0.730 1.00 88.50 75 GLU A N 1
ATOM 587 C CA . GLU A 1 75 ? 9.854 7.579 -0.045 1.00 88.50 75 GLU A CA 1
ATOM 588 C C . GLU A 1 75 ? 9.356 6.134 0.054 1.00 88.50 75 GLU A C 1
ATOM 590 O O . GLU A 1 75 ? 10.110 5.197 -0.206 1.00 88.50 75 GLU A O 1
ATOM 595 N N . ASN A 1 76 ? 8.070 5.953 0.366 1.00 89.00 76 ASN A N 1
ATOM 596 C CA . ASN A 1 76 ? 7.435 4.642 0.390 1.00 89.00 76 ASN A CA 1
ATOM 597 C C . ASN A 1 76 ? 7.424 3.982 -0.997 1.00 89.00 76 ASN A C 1
ATOM 599 O O . ASN A 1 76 ? 7.770 2.808 -1.133 1.00 89.00 76 ASN A O 1
ATOM 603 N N . GLN A 1 77 ? 7.070 4.744 -2.036 1.00 90.88 77 GLN A N 1
ATOM 604 C CA . GLN A 1 77 ? 7.095 4.261 -3.419 1.00 90.88 77 GLN A CA 1
ATOM 605 C C . GLN A 1 77 ? 8.489 3.795 -3.829 1.00 90.88 77 GLN A C 1
ATOM 607 O O . GLN A 1 77 ? 8.620 2.728 -4.423 1.00 90.88 77 GLN A O 1
ATOM 612 N N . GLU A 1 78 ? 9.524 4.552 -3.463 1.00 91.38 78 GLU A N 1
ATOM 613 C CA . GLU A 1 78 ? 10.907 4.198 -3.765 1.00 91.38 78 GLU A CA 1
ATOM 614 C C . GLU A 1 78 ? 11.336 2.903 -3.064 1.00 91.38 78 GLU A C 1
ATOM 616 O O . GLU A 1 78 ? 11.915 2.025 -3.701 1.00 91.38 78 GLU A O 1
ATOM 621 N N . VAL A 1 79 ? 11.013 2.730 -1.776 1.00 92.44 79 VAL A N 1
ATOM 622 C CA . VAL A 1 79 ? 11.323 1.492 -1.034 1.00 92.44 79 VAL A CA 1
ATOM 623 C C . VAL A 1 79 ? 10.690 0.273 -1.710 1.00 92.44 79 VAL A C 1
ATOM 625 O O . VAL A 1 79 ? 11.357 -0.743 -1.928 1.00 92.44 79 VAL A O 1
ATOM 628 N N . VAL A 1 80 ? 9.416 0.379 -2.089 1.00 93.69 80 VAL A N 1
ATOM 629 C CA . VAL A 1 80 ? 8.693 -0.702 -2.772 1.00 93.69 80 VAL A CA 1
ATOM 630 C C . VAL A 1 80 ? 9.250 -0.950 -4.172 1.00 93.69 80 VAL A C 1
ATOM 632 O O . VAL A 1 80 ? 9.413 -2.103 -4.575 1.00 93.69 80 VAL A O 1
ATOM 635 N N . ALA A 1 81 ? 9.602 0.107 -4.901 1.00 92.19 81 ALA A N 1
ATOM 636 C CA . ALA A 1 81 ? 10.217 -0.005 -6.213 1.00 92.19 81 ALA A CA 1
ATOM 637 C C . ALA A 1 81 ? 11.572 -0.711 -6.162 1.00 92.19 81 ALA A C 1
ATOM 639 O O . ALA A 1 81 ? 11.809 -1.627 -6.949 1.00 92.19 81 ALA A O 1
ATOM 640 N N . LEU A 1 82 ? 12.430 -0.353 -5.206 1.00 93.38 82 LEU A N 1
ATOM 641 C CA . LEU A 1 82 ? 13.709 -1.022 -4.985 1.00 93.38 82 LEU A CA 1
ATOM 642 C C . LEU A 1 82 ? 13.508 -2.507 -4.670 1.00 93.38 82 LEU A C 1
ATOM 644 O O . LEU A 1 82 ? 14.151 -3.348 -5.291 1.00 93.38 82 LEU A O 1
ATOM 648 N N . ARG A 1 83 ? 12.563 -2.841 -3.782 1.00 95.19 83 ARG A N 1
ATOM 649 C CA . ARG A 1 83 ? 12.208 -4.232 -3.457 1.00 95.19 83 ARG A CA 1
ATOM 650 C C . ARG A 1 83 ? 11.713 -5.008 -4.678 1.00 95.19 83 ARG A C 1
ATOM 652 O O . ARG A 1 83 ? 12.046 -6.179 -4.839 1.00 95.19 83 ARG A O 1
ATOM 659 N N . PHE A 1 84 ? 10.918 -4.381 -5.540 1.00 96.12 84 PHE A N 1
ATOM 660 C CA . PHE A 1 84 ? 10.415 -5.010 -6.759 1.00 96.12 84 PHE A CA 1
ATOM 661 C C . PHE A 1 84 ? 11.527 -5.259 -7.787 1.00 96.12 84 PHE A C 1
ATOM 663 O O . PHE A 1 84 ? 11.609 -6.347 -8.359 1.00 96.12 84 PHE A O 1
ATOM 670 N N . ILE A 1 85 ? 12.413 -4.282 -8.002 1.00 95.94 85 ILE A N 1
ATOM 671 C CA . ILE A 1 85 ? 13.549 -4.437 -8.919 1.00 95.94 85 ILE A CA 1
ATOM 672 C C . ILE A 1 85 ? 14.574 -5.434 -8.372 1.00 95.94 85 ILE A C 1
ATOM 674 O O . ILE A 1 85 ? 15.152 -6.183 -9.153 1.00 95.94 85 ILE A O 1
ATOM 678 N N . ASP A 1 86 ? 14.750 -5.521 -7.055 1.00 96.25 86 ASP A N 1
ATOM 679 C CA . ASP A 1 86 ? 15.569 -6.563 -6.431 1.00 96.25 86 ASP A CA 1
ATOM 680 C C . ASP A 1 86 ? 15.015 -7.972 -6.708 1.00 96.25 86 ASP A C 1
ATOM 682 O O . ASP A 1 86 ? 15.763 -8.871 -7.087 1.00 96.25 86 ASP A O 1
ATOM 686 N N . ARG A 1 87 ? 13.688 -8.165 -6.666 1.00 97.12 87 ARG A N 1
ATOM 687 C CA . ARG A 1 87 ? 13.068 -9.438 -7.090 1.00 97.12 87 ARG A CA 1
ATOM 688 C C . ARG A 1 87 ? 13.317 -9.749 -8.562 1.00 97.12 87 ARG A C 1
ATOM 690 O O . ARG A 1 87 ? 13.581 -10.899 -8.888 1.00 97.12 87 ARG A O 1
ATOM 697 N N . CYS A 1 88 ? 13.276 -8.744 -9.438 1.00 97.31 88 CYS A N 1
ATOM 698 C CA . CYS A 1 88 ? 13.662 -8.916 -10.843 1.00 97.31 88 CYS A CA 1
ATOM 699 C C . CYS A 1 88 ? 15.138 -9.318 -10.973 1.00 97.31 88 CYS A C 1
ATOM 701 O O . CYS A 1 88 ? 15.466 -10.256 -11.690 1.00 97.31 88 CYS A O 1
ATOM 703 N N . ALA A 1 89 ? 16.041 -8.658 -10.252 1.00 96.25 89 ALA A N 1
ATOM 704 C CA . ALA A 1 89 ? 17.468 -8.959 -10.305 1.00 96.25 89 ALA A CA 1
ATOM 705 C C . ALA A 1 89 ? 17.804 -10.390 -9.832 1.00 96.25 89 ALA A C 1
ATOM 707 O O . ALA A 1 89 ? 18.793 -10.964 -10.288 1.00 96.25 89 ALA A O 1
ATOM 708 N N . ASN A 1 90 ? 16.969 -10.968 -8.962 1.00 96.44 90 ASN A N 1
ATOM 709 C CA . ASN A 1 90 ? 17.079 -12.348 -8.480 1.00 96.44 90 ASN A CA 1
ATOM 710 C C . ASN A 1 90 ? 16.288 -13.374 -9.319 1.00 96.44 90 ASN A C 1
ATOM 712 O O . ASN A 1 90 ? 16.423 -14.577 -9.098 1.00 96.44 90 ASN A O 1
ATOM 716 N N . ASP A 1 91 ? 15.478 -12.935 -10.284 1.00 97.31 91 ASP A N 1
ATOM 717 C CA . ASP A 1 91 ? 14.767 -13.815 -11.213 1.00 97.31 91 ASP A CA 1
ATOM 718 C C . ASP A 1 91 ? 15.634 -14.137 -12.436 1.00 97.31 91 ASP A C 1
ATOM 720 O O . ASP A 1 91 ? 16.237 -13.251 -13.045 1.00 97.31 91 ASP A O 1
ATOM 724 N N . ALA A 1 92 ? 15.677 -15.406 -12.847 1.00 97.44 92 ALA A N 1
ATOM 725 C CA . ALA A 1 92 ? 16.542 -15.853 -13.941 1.00 97.44 92 ALA A CA 1
ATOM 726 C C . ALA A 1 92 ? 16.186 -15.204 -15.291 1.00 97.44 92 ALA A C 1
ATOM 728 O O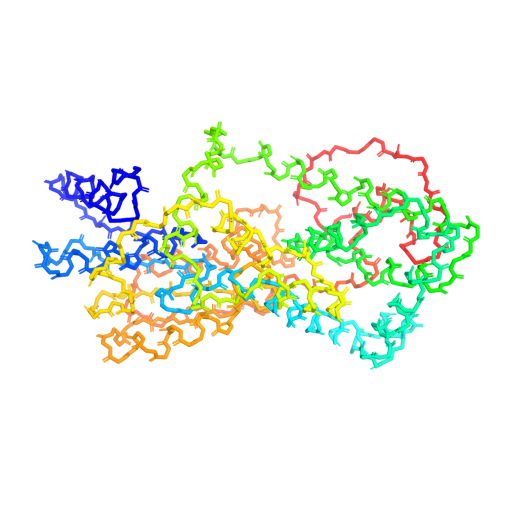 . ALA A 1 92 ? 17.074 -14.839 -16.062 1.00 97.44 92 ALA A O 1
ATOM 729 N N . PHE A 1 93 ? 14.893 -15.032 -15.585 1.00 97.06 93 PHE A N 1
ATOM 730 C CA . PHE A 1 93 ? 14.472 -14.402 -16.831 1.00 97.06 93 PHE A CA 1
ATOM 731 C C . PHE A 1 93 ? 14.771 -12.898 -16.807 1.00 97.06 93 PHE A C 1
ATOM 733 O O . PHE A 1 93 ? 15.401 -12.383 -17.731 1.00 97.06 93 PHE A O 1
ATOM 740 N N . CYS A 1 94 ? 14.365 -12.193 -15.753 1.00 97.25 94 CYS A N 1
ATOM 741 C CA . CYS A 1 94 ? 14.500 -10.742 -15.664 1.00 97.25 94 CYS A CA 1
ATOM 742 C C . CYS A 1 94 ? 15.970 -10.310 -15.577 1.00 97.25 94 CYS A C 1
ATOM 744 O O . CYS A 1 94 ? 16.391 -9.405 -16.303 1.00 97.25 94 CYS A O 1
ATOM 746 N N . SER A 1 95 ? 16.786 -11.020 -14.793 1.00 96.81 95 SER A N 1
ATOM 747 C CA . SER A 1 95 ? 18.230 -10.775 -14.714 1.00 96.81 95 SER A CA 1
ATOM 748 C C . SER A 1 95 ? 18.956 -11.034 -16.036 1.00 96.81 95 SER A C 1
ATOM 750 O O . SER A 1 95 ? 19.895 -10.308 -16.356 1.00 96.81 95 SER A O 1
ATOM 752 N N . SER A 1 96 ? 18.490 -11.972 -16.873 1.00 97.06 96 SER A N 1
ATOM 753 C CA . SER A 1 96 ? 19.042 -12.153 -18.227 1.00 97.06 96 SER A CA 1
ATOM 754 C C . SER A 1 96 ? 18.792 -10.949 -19.147 1.00 97.06 96 SER A C 1
ATOM 756 O O . SER A 1 96 ? 19.535 -10.737 -20.105 1.00 97.06 96 SER A O 1
ATOM 758 N N . LYS A 1 97 ? 17.754 -10.148 -18.863 1.00 96.44 97 LYS A N 1
ATOM 759 C CA . LYS A 1 97 ? 17.402 -8.947 -19.632 1.00 96.44 97 LYS A CA 1
ATOM 760 C C . LYS A 1 97 ? 18.048 -7.687 -19.066 1.00 96.44 97 LYS A C 1
ATOM 762 O O . LYS A 1 97 ? 18.501 -6.845 -19.836 1.00 96.44 97 LYS A O 1
ATOM 767 N N . LEU A 1 98 ? 18.065 -7.535 -17.744 1.00 95.38 98 LEU A N 1
ATOM 768 C CA . LEU A 1 98 ? 18.450 -6.286 -17.077 1.00 95.38 98 LEU A CA 1
ATOM 769 C C . LEU A 1 98 ? 19.762 -6.359 -16.288 1.00 95.38 98 LEU A C 1
ATOM 771 O O . LEU A 1 98 ? 20.317 -5.316 -15.952 1.00 95.38 98 LEU A O 1
ATOM 775 N N . GLY A 1 99 ? 20.277 -7.556 -16.024 1.00 93.62 99 GLY A N 1
ATOM 776 C CA . GLY A 1 99 ? 21.397 -7.792 -15.121 1.00 93.62 99 GLY A CA 1
ATOM 777 C C . GLY A 1 99 ? 20.949 -8.118 -13.694 1.00 93.62 99 GLY A C 1
ATOM 778 O O . GLY A 1 99 ? 19.777 -8.025 -13.336 1.00 93.62 99 GLY A O 1
ATOM 779 N N . THR A 1 100 ? 21.913 -8.516 -12.866 1.00 93.56 100 THR A N 1
ATOM 780 C CA . THR A 1 100 ? 21.696 -9.016 -11.497 1.00 93.56 100 THR A CA 1
ATOM 781 C C . THR A 1 100 ? 21.835 -7.939 -10.416 1.00 93.56 100 THR A C 1
ATOM 783 O O . THR A 1 100 ? 21.715 -8.238 -9.232 1.00 93.56 100 THR A O 1
ATOM 786 N N . CYS A 1 101 ? 22.096 -6.678 -10.782 1.00 92.38 101 CYS A N 1
ATOM 787 C CA . CYS A 1 101 ? 22.254 -5.585 -9.822 1.00 92.38 101 CYS A CA 1
ATOM 788 C C . CYS A 1 101 ? 21.133 -4.548 -9.960 1.00 92.38 101 CYS A C 1
ATOM 790 O O . CYS A 1 101 ? 21.184 -3.675 -10.826 1.00 92.38 101 CYS A O 1
ATOM 792 N N . ALA A 1 102 ? 20.159 -4.579 -9.046 1.00 90.12 102 ALA A N 1
ATOM 793 C CA . ALA A 1 102 ? 19.031 -3.643 -9.029 1.00 90.12 102 ALA A CA 1
ATOM 794 C C . ALA A 1 102 ? 19.460 -2.163 -9.060 1.00 90.12 102 ALA A C 1
ATOM 796 O O . ALA A 1 102 ? 18.892 -1.350 -9.791 1.00 90.12 102 ALA A O 1
ATOM 797 N N . SER A 1 103 ? 20.511 -1.810 -8.310 1.00 87.94 103 SER A N 1
ATOM 798 C CA . SER A 1 103 ? 21.010 -0.430 -8.268 1.00 87.94 103 SER A CA 1
ATOM 799 C C . SER A 1 103 ? 21.609 0.033 -9.602 1.00 87.94 103 SER A C 1
ATOM 801 O O . SER A 1 103 ? 21.524 1.212 -9.939 1.00 87.94 103 SER A O 1
ATOM 803 N N . GLU A 1 104 ? 22.207 -0.875 -10.376 1.00 91.25 104 GLU A N 1
ATOM 804 C CA . GLU A 1 104 ? 22.755 -0.567 -11.697 1.00 91.25 104 GLU A CA 1
ATOM 805 C C . GLU A 1 104 ? 21.636 -0.403 -12.728 1.00 91.25 104 GLU A C 1
ATOM 807 O O . GLU A 1 104 ? 21.641 0.558 -13.500 1.00 91.25 104 GLU A O 1
ATOM 812 N N . VAL A 1 105 ? 20.628 -1.280 -12.669 1.00 91.38 105 VAL A N 1
ATOM 813 C CA . VAL A 1 105 ? 19.417 -1.209 -13.497 1.00 91.38 105 VAL A CA 1
ATOM 814 C C . VAL A 1 105 ? 18.760 0.169 -13.391 1.00 91.38 105 VAL A C 1
ATOM 816 O O . VAL A 1 105 ? 18.511 0.820 -14.410 1.00 91.38 105 VAL A O 1
ATOM 819 N N . LEU A 1 106 ? 18.535 0.648 -12.165 1.00 90.69 106 LEU A N 1
ATOM 820 C CA . LEU A 1 106 ? 17.883 1.934 -11.913 1.00 90.69 106 LEU A CA 1
ATOM 821 C C . LEU A 1 106 ? 18.762 3.139 -12.281 1.00 90.69 106 LEU A C 1
ATOM 823 O O . LEU A 1 106 ? 18.269 4.106 -12.862 1.00 90.69 106 LEU A O 1
ATOM 827 N N . LYS A 1 107 ? 20.079 3.070 -12.046 1.00 90.12 107 LYS A N 1
ATOM 828 C CA . LYS A 1 107 ? 21.021 4.114 -12.499 1.00 90.12 107 LYS A CA 1
ATOM 829 C C . LYS A 1 107 ? 21.028 4.263 -14.022 1.00 90.12 107 LYS A C 1
ATOM 831 O O . LYS A 1 107 ? 21.049 5.387 -14.529 1.00 90.12 107 LYS A O 1
ATOM 836 N N . ASN A 1 108 ? 21.015 3.148 -14.752 1.00 89.75 108 ASN A N 1
ATOM 837 C CA . ASN A 1 108 ? 20.977 3.156 -16.214 1.00 89.75 108 ASN A CA 1
ATOM 838 C C . ASN A 1 108 ? 19.656 3.729 -16.732 1.00 89.75 108 ASN A C 1
ATOM 840 O O . ASN A 1 108 ? 19.666 4.572 -17.630 1.00 89.75 108 ASN A O 1
ATOM 844 N N . PHE A 1 109 ? 18.548 3.355 -16.094 1.00 90.31 109 PHE A N 1
ATOM 845 C CA . PHE A 1 109 ? 17.228 3.895 -16.390 1.00 90.31 109 PHE A CA 1
ATOM 846 C C . PHE A 1 109 ? 17.159 5.420 -16.224 1.00 90.31 109 PHE A C 1
ATOM 848 O O . PHE A 1 109 ? 16.759 6.129 -17.149 1.00 90.31 109 PHE A O 1
ATOM 855 N N . ASP A 1 110 ? 17.630 5.952 -15.093 1.00 89.44 110 ASP A N 1
ATOM 856 C CA . ASP A 1 110 ? 17.671 7.399 -14.854 1.00 89.44 110 ASP A CA 1
ATOM 857 C C . ASP A 1 110 ? 18.521 8.136 -15.890 1.00 89.44 110 ASP A C 1
ATOM 859 O O . ASP A 1 110 ? 18.164 9.227 -16.348 1.00 89.44 110 ASP A O 1
ATOM 863 N N . LYS A 1 111 ? 19.665 7.550 -16.262 1.00 89.31 111 LYS A N 1
ATOM 864 C CA . LYS A 1 111 ? 20.540 8.103 -17.297 1.00 89.31 111 LYS A CA 1
ATOM 865 C C . LYS A 1 111 ? 19.818 8.154 -18.645 1.00 89.31 111 LYS A C 1
ATOM 867 O O . LYS A 1 111 ? 19.881 9.186 -19.311 1.00 89.31 111 LYS A O 1
ATOM 872 N N . ALA A 1 112 ? 19.117 7.088 -19.027 1.00 88.31 112 ALA A N 1
ATOM 873 C CA . ALA A 1 112 ? 18.373 7.014 -20.281 1.00 88.31 112 ALA A CA 1
ATOM 874 C C . ALA A 1 112 ? 17.200 8.011 -20.331 1.00 88.31 112 ALA A C 1
ATOM 876 O O . ALA A 1 112 ? 16.987 8.662 -21.356 1.00 88.31 112 ALA A O 1
ATOM 877 N N . ILE A 1 113 ? 16.487 8.216 -19.216 1.00 87.75 113 ILE A N 1
ATOM 878 C CA . ILE A 1 113 ? 15.451 9.257 -19.118 1.00 87.75 113 ILE A CA 1
ATOM 879 C C . ILE A 1 113 ? 16.054 10.648 -19.330 1.00 87.75 113 ILE A C 1
ATOM 881 O O . ILE A 1 113 ? 15.558 11.409 -20.159 1.00 87.75 113 ILE A O 1
ATOM 885 N N . LYS A 1 114 ? 17.151 10.973 -18.632 1.00 86.94 114 LYS A N 1
ATOM 886 C CA . LYS A 1 114 ? 17.802 12.295 -18.709 1.00 86.94 114 LYS A CA 1
ATOM 887 C C . LYS A 1 114 ? 18.351 12.631 -20.096 1.00 86.94 114 LYS A C 1
ATOM 889 O O . LYS A 1 114 ? 18.473 13.806 -20.426 1.00 86.94 114 LYS A O 1
ATOM 894 N N . GLN A 1 115 ? 18.670 11.626 -20.911 1.00 85.75 115 GLN A N 1
ATOM 895 C CA . GLN A 1 115 ? 19.118 11.826 -22.292 1.00 85.75 115 GLN A CA 1
ATOM 896 C C . GLN A 1 115 ? 18.013 12.337 -23.226 1.00 85.75 115 GLN A C 1
ATOM 898 O O . GLN A 1 115 ? 18.340 12.841 -24.298 1.00 85.75 115 GLN A O 1
ATOM 903 N N . ASN A 1 116 ? 16.736 12.217 -22.840 1.00 82.75 116 ASN A N 1
ATOM 904 C CA . ASN A 1 116 ? 15.588 12.699 -23.614 1.00 82.75 116 ASN A CA 1
ATOM 905 C C . ASN A 1 116 ? 15.617 12.259 -25.099 1.00 82.75 116 ASN A C 1
ATOM 907 O O . ASN A 1 116 ? 15.480 13.061 -26.026 1.00 82.75 116 ASN A O 1
ATOM 911 N N . ASN A 1 117 ? 15.875 10.968 -25.326 1.00 86.25 117 ASN A N 1
ATOM 912 C CA . ASN A 1 117 ? 16.032 10.371 -26.651 1.00 86.25 117 ASN A CA 1
ATOM 913 C C . ASN A 1 117 ? 14.669 10.051 -27.305 1.00 86.25 117 ASN A C 1
ATOM 915 O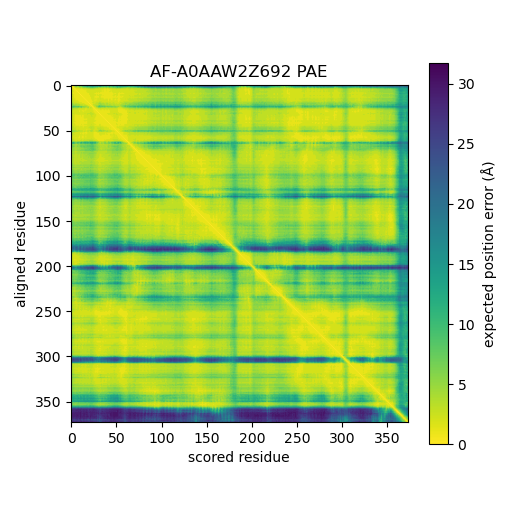 O . ASN A 1 117 ? 13.610 10.304 -26.734 1.00 86.25 117 ASN A O 1
ATOM 919 N N . LYS A 1 118 ? 14.669 9.450 -28.505 1.00 90.31 118 LYS A N 1
ATOM 920 C CA . LYS A 1 118 ? 13.437 9.114 -29.252 1.00 90.31 118 LYS A CA 1
ATOM 921 C C . LYS A 1 118 ? 12.443 8.212 -28.493 1.00 90.31 118 LYS A C 1
ATOM 923 O O . LYS A 1 118 ? 11.264 8.225 -28.827 1.00 90.31 118 LYS A O 1
ATOM 928 N N . CYS A 1 119 ? 12.894 7.465 -27.485 1.00 88.94 119 CYS A N 1
ATOM 929 C CA . CYS A 1 119 ? 12.061 6.577 -26.672 1.00 88.94 119 CYS A CA 1
ATOM 930 C C . CYS A 1 119 ? 11.537 7.233 -25.389 1.00 88.94 119 CYS A C 1
ATOM 932 O O . CYS A 1 119 ? 10.576 6.735 -24.812 1.00 88.94 119 CYS A O 1
ATOM 934 N N . THR A 1 120 ? 12.140 8.333 -24.931 1.00 85.94 120 THR A N 1
ATOM 935 C CA . THR A 1 120 ? 11.727 9.038 -23.703 1.00 85.94 120 THR A CA 1
ATOM 936 C C . THR A 1 120 ? 11.063 10.385 -23.986 1.00 85.94 120 THR A C 1
ATOM 938 O O . THR A 1 120 ? 10.175 10.793 -23.240 1.00 85.94 120 THR A O 1
ATOM 941 N N . LYS A 1 121 ? 11.383 11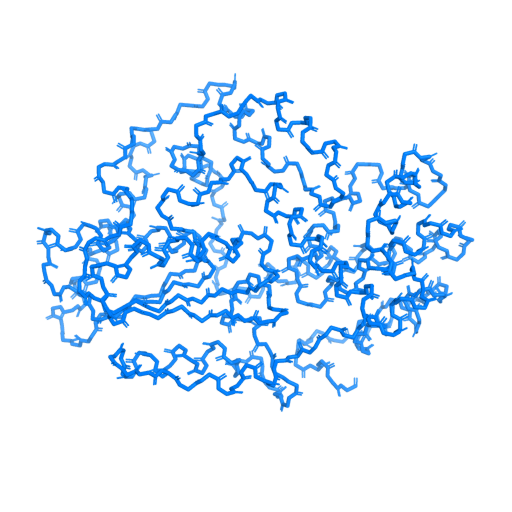.018 -25.122 1.00 81.62 121 LYS A N 1
ATOM 942 C CA . LYS A 1 121 ? 10.860 12.327 -25.547 1.00 81.62 121 LYS A CA 1
ATOM 943 C C . LYS A 1 121 ? 9.339 12.385 -25.679 1.00 81.62 121 LYS A C 1
ATOM 945 O O . LYS A 1 121 ? 8.740 13.422 -25.421 1.00 81.62 121 LYS A O 1
ATOM 950 N N . THR A 1 122 ? 8.702 11.281 -26.060 1.00 74.81 122 THR A N 1
ATOM 951 C CA . THR A 1 122 ? 7.241 11.203 -26.236 1.00 74.81 122 THR A CA 1
ATOM 952 C C . THR A 1 122 ? 6.471 11.293 -24.910 1.00 74.81 122 THR A C 1
ATOM 954 O O . THR A 1 122 ? 5.262 11.503 -24.918 1.00 74.81 122 THR A O 1
ATOM 957 N N . PHE A 1 123 ? 7.151 11.150 -23.768 1.00 75.62 123 PHE A N 1
ATOM 958 C CA . PHE A 1 123 ? 6.523 10.972 -22.455 1.00 75.62 123 PHE A CA 1
ATOM 959 C C . PHE A 1 123 ? 6.935 12.030 -21.436 1.00 75.62 123 PHE A C 1
ATOM 961 O O . PHE A 1 123 ? 6.862 11.753 -20.240 1.00 75.62 123 PHE A O 1
ATOM 968 N N . ASP A 1 124 ? 7.391 13.194 -21.908 1.00 68.06 124 ASP A N 1
ATOM 969 C CA . ASP A 1 124 ? 7.949 14.295 -21.115 1.00 68.06 124 ASP A CA 1
ATOM 970 C C . ASP A 1 124 ? 7.252 14.466 -19.749 1.00 68.06 124 ASP A C 1
ATOM 972 O O . ASP A 1 124 ? 6.079 14.830 -19.658 1.00 68.06 124 ASP A O 1
ATOM 976 N N . GLY A 1 125 ? 7.952 14.087 -18.675 1.00 71.88 125 GLY A N 1
ATOM 977 C CA . GLY A 1 125 ? 7.471 14.139 -17.288 1.00 71.88 125 GLY A CA 1
ATOM 978 C C . GLY A 1 125 ? 6.426 13.091 -16.855 1.00 71.88 125 GLY A C 1
ATOM 979 O O . GLY A 1 125 ? 6.265 12.866 -15.656 1.00 71.88 125 GLY A O 1
ATOM 980 N N . LEU A 1 126 ? 5.747 12.399 -17.774 1.00 80.06 126 LEU A N 1
ATOM 981 C CA . LEU A 1 126 ? 4.667 11.446 -17.466 1.00 80.06 126 LEU A CA 1
ATOM 982 C C . LEU A 1 126 ? 5.150 10.027 -17.152 1.00 80.06 126 LEU A C 1
ATOM 984 O O . LEU A 1 126 ? 4.455 9.288 -16.453 1.00 80.06 126 LEU A O 1
ATOM 988 N N . LEU A 1 127 ? 6.327 9.635 -17.644 1.00 84.25 127 LEU A N 1
ATOM 989 C CA . LEU A 1 127 ? 6.817 8.257 -17.539 1.00 84.25 127 LEU A CA 1
ATOM 990 C C . LEU A 1 127 ? 6.827 7.736 -16.093 1.00 84.25 127 LEU A C 1
ATOM 992 O O . LEU A 1 127 ? 6.243 6.689 -15.820 1.00 84.25 127 LEU A O 1
ATOM 996 N N . LYS A 1 128 ? 7.434 8.474 -15.153 1.00 85.00 128 LYS A N 1
ATOM 997 C CA . LYS A 1 128 ? 7.498 8.053 -13.741 1.00 85.00 128 LYS A CA 1
ATOM 998 C C . LYS A 1 128 ? 6.101 7.903 -13.128 1.00 85.00 128 LYS A C 1
ATOM 1000 O O . LYS A 1 128 ? 5.838 6.914 -12.454 1.00 85.00 128 LYS A O 1
ATOM 1005 N N . SER A 1 129 ? 5.178 8.819 -13.435 1.00 82.00 129 SER A N 1
ATOM 1006 C CA . SER A 1 129 ? 3.788 8.754 -12.958 1.00 82.00 129 SER A CA 1
ATOM 1007 C C . SER A 1 129 ? 3.048 7.507 -13.469 1.00 82.00 129 SER A C 1
ATOM 1009 O O . SER A 1 129 ? 2.315 6.855 -12.716 1.00 82.00 129 SER A O 1
ATOM 1011 N N . VAL A 1 130 ? 3.280 7.124 -14.730 1.00 85.56 130 VAL A N 1
ATOM 1012 C CA . VAL A 1 130 ? 2.714 5.897 -15.310 1.00 85.56 130 VAL A CA 1
ATOM 1013 C C . VAL A 1 130 ? 3.322 4.650 -14.677 1.00 85.56 130 VAL A C 1
ATOM 1015 O O . VAL A 1 130 ? 2.579 3.732 -14.343 1.00 85.56 130 VAL A O 1
ATOM 1018 N N . LEU A 1 131 ? 4.637 4.611 -14.456 1.00 88.94 131 LEU A N 1
ATOM 1019 C CA . LEU A 1 131 ? 5.292 3.460 -13.825 1.00 88.94 131 LEU A CA 1
ATOM 1020 C C . LEU A 1 131 ? 4.875 3.284 -12.362 1.00 88.94 131 LEU A C 1
ATOM 1022 O O . LEU A 1 131 ? 4.668 2.159 -11.925 1.00 88.94 131 LEU A O 1
ATOM 1026 N N . VAL A 1 132 ? 4.668 4.376 -11.629 1.00 86.88 132 VAL A N 1
ATOM 1027 C CA . VAL A 1 132 ? 4.124 4.347 -10.262 1.00 86.88 132 VAL A CA 1
ATOM 1028 C C . VAL A 1 132 ? 2.682 3.854 -10.246 1.00 86.88 132 VAL A C 1
ATOM 1030 O O . VAL A 1 132 ? 2.318 3.024 -9.418 1.00 86.88 132 VAL A O 1
ATOM 1033 N N . THR A 1 133 ? 1.862 4.315 -11.194 1.00 85.56 133 THR A N 1
ATOM 1034 C CA . THR A 1 133 ? 0.501 3.788 -11.375 1.00 85.56 133 THR A CA 1
ATOM 1035 C C . THR A 1 133 ? 0.544 2.287 -11.671 1.00 85.56 133 THR A C 1
ATOM 1037 O O . THR A 1 133 ? -0.208 1.523 -11.074 1.00 85.56 133 THR A O 1
ATOM 1040 N N . ALA A 1 134 ? 1.440 1.851 -12.561 1.00 89.38 134 ALA A N 1
ATOM 1041 C CA . ALA A 1 134 ? 1.614 0.442 -12.882 1.00 89.38 134 ALA A CA 1
ATOM 1042 C C . ALA A 1 134 ? 2.073 -0.363 -11.659 1.00 89.38 134 ALA A C 1
ATOM 1044 O O . ALA A 1 134 ? 1.562 -1.458 -11.451 1.00 89.38 134 ALA A O 1
ATOM 1045 N N . MET A 1 135 ? 2.971 0.187 -10.832 1.00 91.56 135 MET A N 1
ATOM 1046 C CA . MET A 1 135 ? 3.466 -0.447 -9.604 1.00 91.56 135 MET A CA 1
ATOM 1047 C C . MET A 1 135 ? 2.334 -0.785 -8.631 1.00 91.56 135 MET A C 1
ATOM 1049 O O . MET A 1 135 ? 2.354 -1.842 -8.007 1.00 91.56 135 MET A O 1
ATOM 1053 N N . ALA A 1 136 ? 1.328 0.088 -8.534 1.00 88.88 136 ALA A N 1
ATOM 1054 C CA . ALA A 1 136 ? 0.166 -0.114 -7.672 1.00 88.88 136 ALA A CA 1
ATOM 1055 C C . ALA A 1 136 ? -0.795 -1.210 -8.168 1.00 88.88 136 ALA A C 1
ATOM 1057 O O . ALA A 1 136 ? -1.670 -1.626 -7.414 1.00 88.88 136 ALA A O 1
ATOM 1058 N N . HIS A 1 137 ? -0.638 -1.693 -9.403 1.00 89.56 137 HIS A N 1
ATOM 1059 C CA . HIS A 1 137 ? -1.512 -2.691 -10.009 1.00 89.56 137 HIS A CA 1
ATOM 1060 C C . HIS A 1 137 ? -0.812 -4.059 -10.079 1.00 89.56 137 HIS A C 1
ATOM 1062 O O . HIS A 1 137 ? 0.283 -4.200 -10.627 1.00 89.56 137 HIS A O 1
ATOM 1068 N N . SER A 1 138 ? -1.495 -5.105 -9.602 1.00 87.12 138 SER A N 1
ATOM 1069 C CA . SER A 1 138 ? -0.983 -6.484 -9.477 1.00 87.12 138 SER A CA 1
ATOM 1070 C C . SER A 1 138 ? -0.368 -7.050 -10.769 1.00 87.12 138 SER A C 1
ATOM 1072 O O . SER A 1 138 ? 0.715 -7.639 -10.746 1.00 87.12 138 SER A O 1
ATOM 1074 N N . VAL A 1 139 ? -1.038 -6.821 -11.903 1.00 85.62 139 VAL A N 1
ATOM 1075 C CA . VAL A 1 139 ? -0.606 -7.231 -13.249 1.00 85.62 139 VAL A CA 1
ATOM 1076 C C . VAL A 1 139 ? 0.321 -6.212 -13.931 1.00 85.62 139 VAL A C 1
ATOM 1078 O O . VAL A 1 139 ? 1.368 -6.597 -14.455 1.00 85.62 139 VAL A O 1
ATOM 1081 N N . MET A 1 140 ? -0.038 -4.920 -13.969 1.00 88.12 140 MET A N 1
ATOM 1082 C CA . MET A 1 140 ? 0.674 -3.935 -14.805 1.00 88.12 140 MET A CA 1
ATOM 1083 C C . MET A 1 140 ? 2.095 -3.627 -14.326 1.00 88.12 140 MET A C 1
ATOM 1085 O O . MET A 1 140 ? 2.935 -3.260 -15.147 1.00 88.12 140 MET A O 1
ATOM 1089 N N . ARG A 1 141 ? 2.418 -3.829 -13.045 1.00 91.94 141 ARG A N 1
ATOM 1090 C CA . ARG A 1 141 ? 3.789 -3.659 -12.530 1.00 91.94 141 ARG A CA 1
ATOM 1091 C C . ARG A 1 141 ? 4.823 -4.539 -13.237 1.00 91.94 141 ARG A C 1
ATOM 1093 O O . ARG A 1 141 ? 5.986 -4.161 -13.324 1.00 91.94 141 ARG A O 1
ATOM 1100 N N . LEU A 1 142 ? 4.411 -5.670 -13.820 1.00 92.19 142 LEU A N 1
ATOM 1101 C CA . LEU A 1 142 ? 5.295 -6.534 -14.615 1.00 92.19 142 LEU A CA 1
ATOM 1102 C C . LEU A 1 142 ? 5.767 -5.876 -15.919 1.00 92.19 142 LEU A C 1
ATOM 1104 O O . LEU A 1 142 ? 6.730 -6.337 -16.524 1.00 92.19 142 LEU A O 1
ATOM 1108 N N . LEU A 1 143 ? 5.134 -4.781 -16.349 1.00 91.44 143 LEU A N 1
ATOM 1109 C CA . LEU A 1 143 ? 5.615 -3.985 -17.476 1.00 91.44 143 LEU A CA 1
ATOM 1110 C C . LEU A 1 143 ? 6.849 -3.155 -17.112 1.00 91.44 143 LEU A C 1
ATOM 1112 O O . LEU A 1 143 ? 7.581 -2.756 -18.011 1.00 91.44 143 LEU A O 1
ATOM 1116 N N . ILE A 1 144 ? 7.094 -2.879 -15.827 1.00 94.19 144 ILE A N 1
ATOM 1117 C CA . ILE A 1 144 ? 8.150 -1.958 -15.384 1.00 94.19 144 ILE A CA 1
ATOM 1118 C C . ILE A 1 144 ? 9.544 -2.434 -15.819 1.00 94.19 144 ILE A C 1
ATOM 1120 O O . ILE A 1 144 ? 10.261 -1.634 -16.423 1.00 94.19 144 ILE A O 1
ATOM 1124 N N . PRO A 1 145 ? 9.946 -3.705 -15.629 1.00 95.44 145 PRO A N 1
ATOM 1125 C CA . PRO A 1 145 ? 11.272 -4.143 -16.056 1.00 95.44 145 PRO A CA 1
ATOM 1126 C C . PRO A 1 145 ? 11.406 -4.161 -17.586 1.00 95.44 145 PRO A C 1
ATOM 1128 O O . PRO A 1 145 ? 12.437 -3.765 -18.126 1.00 95.44 145 PRO A O 1
ATOM 1131 N N . ALA A 1 146 ? 10.331 -4.497 -18.305 1.00 94.19 146 ALA A N 1
ATOM 1132 C CA . ALA A 1 146 ? 10.285 -4.374 -19.759 1.00 94.19 146 ALA A CA 1
ATOM 1133 C C . ALA A 1 146 ? 10.428 -2.911 -20.226 1.00 94.19 146 ALA A C 1
ATOM 1135 O O . ALA A 1 146 ? 11.168 -2.638 -21.168 1.00 94.19 146 ALA A O 1
ATOM 1136 N N . PHE A 1 147 ? 9.789 -1.950 -19.549 1.00 92.38 147 PHE A N 1
ATOM 1137 C CA . PHE A 1 147 ? 9.959 -0.522 -19.834 1.00 92.38 147 PHE A CA 1
ATOM 1138 C C . PHE A 1 147 ? 11.407 -0.080 -19.647 1.00 92.38 147 PHE A C 1
ATOM 1140 O O . PHE A 1 147 ? 11.968 0.554 -20.537 1.00 92.38 147 PHE A O 1
ATOM 1147 N N . ILE A 1 148 ? 12.011 -0.440 -18.513 1.00 93.69 148 ILE A N 1
ATOM 1148 C CA . ILE A 1 148 ? 13.412 -0.144 -18.200 1.00 93.69 148 ILE A CA 1
ATOM 1149 C C . ILE A 1 148 ? 14.326 -0.702 -19.297 1.00 93.69 148 ILE A C 1
ATOM 1151 O O . ILE A 1 148 ? 15.158 0.027 -19.838 1.00 93.69 148 ILE A O 1
ATOM 1155 N N . TYR A 1 149 ? 14.134 -1.970 -19.672 1.00 95.19 149 TYR A N 1
ATOM 1156 C CA . TYR A 1 149 ? 14.920 -2.637 -20.709 1.00 95.19 149 TYR A CA 1
ATOM 1157 C C . TYR A 1 149 ? 14.844 -1.887 -22.042 1.00 95.19 149 TYR A C 1
ATOM 1159 O O . TYR A 1 149 ? 15.865 -1.534 -22.636 1.00 95.19 149 TYR A O 1
ATOM 1167 N N . ARG A 1 150 ? 13.623 -1.586 -22.490 1.00 93.50 150 ARG A N 1
ATOM 1168 C CA . ARG A 1 150 ? 13.377 -0.924 -23.774 1.00 93.50 150 ARG A CA 1
ATOM 1169 C C . ARG A 1 150 ? 13.867 0.512 -23.807 1.00 93.50 150 ARG A C 1
ATOM 1171 O O . ARG A 1 150 ? 1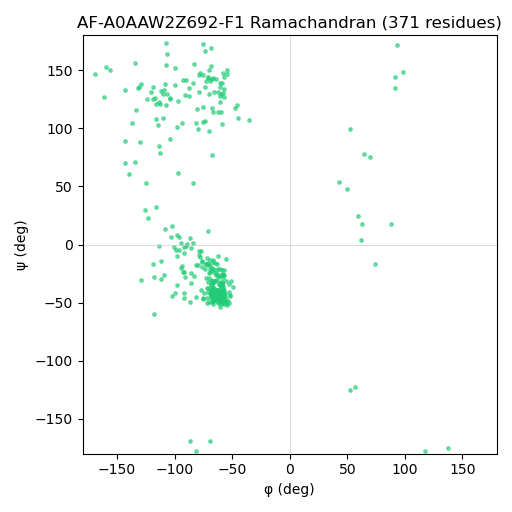4.365 0.954 -24.836 1.00 93.50 150 ARG A O 1
ATOM 1178 N N . ILE A 1 151 ? 13.760 1.238 -22.700 1.00 92.25 151 ILE A N 1
ATOM 1179 C CA . ILE A 1 151 ? 14.267 2.610 -22.596 1.00 92.25 151 ILE A CA 1
ATOM 1180 C C . ILE A 1 151 ? 15.796 2.634 -22.650 1.00 92.25 151 ILE A C 1
ATOM 1182 O O . ILE A 1 151 ? 16.361 3.487 -23.334 1.00 92.25 151 ILE A O 1
ATOM 1186 N N . ASN A 1 152 ? 16.461 1.676 -21.998 1.00 91.19 152 ASN A N 1
ATOM 1187 C CA . ASN A 1 152 ? 17.918 1.552 -22.043 1.00 91.19 152 ASN A CA 1
ATOM 1188 C C . ASN A 1 152 ? 18.423 1.149 -23.439 1.00 91.19 152 ASN A C 1
ATOM 1190 O O . ASN A 1 152 ? 19.452 1.652 -23.886 1.00 91.19 152 ASN A O 1
ATOM 1194 N N . ARG A 1 153 ? 17.698 0.266 -24.138 1.00 92.94 153 ARG A N 1
ATOM 1195 C CA . ARG A 1 153 ? 18.033 -0.200 -25.495 1.00 92.94 153 ARG A CA 1
ATOM 1196 C C . ARG A 1 153 ? 17.724 0.834 -26.583 1.00 92.94 153 ARG A C 1
ATOM 1198 O O . ARG A 1 153 ? 18.524 1.036 -27.490 1.00 92.94 153 ARG A O 1
ATOM 1205 N N . CYS A 1 154 ? 16.544 1.441 -26.509 1.00 93.12 154 CYS A N 1
ATOM 1206 C CA . CYS A 1 154 ? 15.972 2.414 -27.438 1.00 93.12 154 CYS A CA 1
ATOM 1207 C C . CYS A 1 154 ? 16.149 2.106 -28.945 1.00 93.12 154 CYS A C 1
ATOM 1209 O O . CYS A 1 154 ? 16.616 2.929 -29.742 1.00 93.12 154 CYS A O 1
ATOM 1211 N N . SER A 1 155 ? 15.736 0.906 -29.351 1.00 92.94 155 SER A N 1
ATOM 1212 C CA . SER A 1 155 ? 15.644 0.500 -30.760 1.00 92.94 155 SER A CA 1
ATOM 1213 C C . SER A 1 155 ? 14.435 1.132 -31.473 1.00 92.94 155 SER A C 1
ATOM 1215 O O . SER A 1 155 ? 13.583 1.761 -30.845 1.00 92.94 155 SER A O 1
ATOM 1217 N N . ASP A 1 156 ? 14.326 0.964 -32.793 1.00 91.62 156 ASP A N 1
ATOM 1218 C CA . ASP A 1 156 ? 13.152 1.438 -33.550 1.00 91.62 156 ASP A CA 1
ATOM 1219 C C . ASP A 1 156 ? 11.856 0.719 -33.147 1.00 91.62 156 ASP A C 1
ATOM 1221 O O . ASP A 1 156 ? 10.785 1.326 -33.145 1.00 91.62 156 ASP A O 1
ATOM 1225 N N . ASP A 1 157 ? 11.953 -0.541 -32.721 1.00 90.56 157 ASP A N 1
ATOM 1226 C CA . ASP A 1 157 ? 10.818 -1.296 -32.190 1.00 90.56 157 ASP A CA 1
ATOM 1227 C C . ASP A 1 157 ? 10.341 -0.736 -30.838 1.00 90.56 157 ASP A C 1
ATOM 1229 O O . ASP A 1 157 ? 9.147 -0.757 -30.535 1.00 90.56 157 ASP A O 1
ATOM 1233 N N . ASP A 1 158 ? 11.242 -0.161 -30.035 1.00 91.81 158 ASP A N 1
ATOM 1234 C CA . ASP A 1 158 ? 10.900 0.427 -28.732 1.00 91.81 158 ASP A CA 1
ATOM 1235 C C . ASP A 1 158 ? 10.097 1.717 -28.862 1.00 91.81 158 ASP A C 1
ATOM 1237 O O . ASP A 1 158 ? 9.198 1.970 -28.058 1.00 91.81 158 ASP A O 1
ATOM 1241 N N . VAL A 1 159 ? 10.353 2.488 -29.921 1.00 90.31 159 VAL A N 1
ATOM 1242 C CA . VAL A 1 159 ? 9.573 3.688 -30.257 1.00 90.31 159 VAL A CA 1
ATOM 1243 C C . VAL A 1 159 ? 8.096 3.343 -30.493 1.00 90.31 159 VAL A C 1
ATOM 1245 O O . VAL A 1 159 ? 7.227 4.180 -30.257 1.00 90.31 159 VAL A O 1
ATOM 1248 N N . ILE A 1 160 ? 7.794 2.106 -30.908 1.00 88.06 160 ILE A N 1
ATOM 1249 C CA . ILE A 1 160 ? 6.429 1.609 -31.132 1.00 88.06 160 ILE A CA 1
ATOM 1250 C C . ILE A 1 160 ? 5.869 0.932 -29.872 1.00 88.06 160 ILE A C 1
ATOM 1252 O O . ILE A 1 160 ? 4.729 1.191 -29.478 1.00 88.06 160 ILE A O 1
ATOM 1256 N N . ALA A 1 161 ? 6.656 0.070 -29.227 1.00 89.00 161 ALA A N 1
ATOM 1257 C CA . ALA A 1 161 ? 6.189 -0.748 -28.111 1.00 89.00 161 ALA A CA 1
ATOM 1258 C C . ALA A 1 161 ? 5.921 0.063 -26.831 1.00 89.00 161 ALA A C 1
ATOM 1260 O O . ALA A 1 161 ? 4.913 -0.171 -26.162 1.00 89.00 161 ALA A O 1
ATOM 1261 N N . ILE A 1 162 ? 6.778 1.036 -26.495 1.00 89.88 162 ILE A N 1
ATOM 1262 C CA . ILE A 1 162 ? 6.655 1.817 -25.251 1.00 89.88 162 ILE A CA 1
ATOM 1263 C C . ILE A 1 162 ? 5.311 2.580 -25.190 1.00 89.88 162 ILE A C 1
ATOM 1265 O O . ILE A 1 162 ? 4.612 2.439 -24.181 1.00 89.88 162 ILE A O 1
ATOM 1269 N N . PRO A 1 163 ? 4.860 3.309 -26.238 1.00 87.62 163 PRO A N 1
ATOM 1270 C CA . PRO A 1 163 ? 3.532 3.929 -26.232 1.00 87.62 163 PRO A CA 1
ATOM 1271 C C . PRO A 1 163 ? 2.376 2.940 -26.010 1.00 87.62 163 PRO A C 1
ATOM 1273 O O . PRO A 1 163 ? 1.432 3.250 -25.282 1.00 87.62 163 PRO A O 1
ATOM 1276 N N . LEU A 1 164 ? 2.440 1.740 -26.604 1.00 86.19 164 LEU A N 1
ATOM 1277 C CA . LEU A 1 164 ? 1.411 0.703 -26.438 1.00 86.19 164 LEU A CA 1
ATOM 1278 C C . LEU A 1 164 ? 1.369 0.170 -25.004 1.00 86.19 164 LEU A C 1
ATOM 1280 O O . LEU A 1 164 ? 0.285 -0.013 -24.441 1.00 86.19 164 LEU A O 1
ATOM 1284 N N . MET A 1 165 ? 2.537 -0.051 -24.400 1.00 86.69 165 MET A N 1
ATOM 1285 C CA . MET A 1 165 ? 2.639 -0.443 -22.997 1.00 86.69 165 MET A CA 1
ATOM 1286 C C . MET A 1 165 ? 2.051 0.645 -22.087 1.00 86.69 165 MET A C 1
ATOM 1288 O O . MET A 1 165 ? 1.279 0.330 -21.184 1.00 86.69 165 MET A O 1
ATOM 1292 N N . MET A 1 166 ? 2.341 1.926 -22.353 1.00 87.00 166 MET A N 1
ATOM 1293 C CA . MET A 1 166 ? 1.814 3.036 -21.547 1.00 87.00 166 MET A CA 1
ATOM 1294 C C . MET A 1 166 ? 0.301 3.164 -21.671 1.00 87.00 166 MET A C 1
ATOM 1296 O O . MET A 1 166 ? -0.384 3.314 -20.661 1.00 87.00 166 MET A O 1
ATOM 1300 N N . LYS A 1 167 ? -0.236 3.040 -22.890 1.00 85.12 167 LYS A N 1
ATOM 1301 C CA . LYS A 1 167 ? -1.683 3.024 -23.127 1.00 85.12 167 LYS A CA 1
ATOM 1302 C C . LYS A 1 167 ? -2.366 1.915 -22.325 1.00 85.12 167 LYS A C 1
ATOM 1304 O O . LYS A 1 167 ? -3.397 2.168 -21.711 1.00 85.12 167 LYS A O 1
ATOM 1309 N N . ASN A 1 168 ? -1.800 0.707 -22.302 1.00 82.44 168 ASN A N 1
ATOM 1310 C CA . ASN A 1 168 ? -2.374 -0.411 -21.550 1.00 82.44 168 ASN A CA 1
ATOM 1311 C C . ASN A 1 168 ? -2.283 -0.207 -20.031 1.00 82.44 168 ASN A C 1
ATOM 1313 O O . ASN A 1 168 ? -3.271 -0.453 -19.344 1.00 82.44 168 ASN A O 1
ATOM 1317 N N . ALA A 1 169 ? -1.162 0.314 -19.520 1.00 81.94 169 ALA A N 1
ATOM 1318 C CA . ALA A 1 169 ? -1.030 0.658 -18.103 1.00 81.94 169 ALA A CA 1
ATOM 1319 C C . ALA A 1 169 ? -2.063 1.717 -17.666 1.00 81.94 169 ALA A C 1
ATOM 1321 O O . ALA A 1 169 ? -2.697 1.580 -16.622 1.00 81.94 169 ALA A O 1
ATOM 1322 N N . LEU A 1 170 ? -2.283 2.749 -18.488 1.00 82.00 170 LEU A N 1
ATOM 1323 C CA . LEU A 1 170 ? -3.292 3.783 -18.237 1.00 82.00 170 LEU A CA 1
ATOM 1324 C C . LEU A 1 170 ? -4.725 3.247 -18.346 1.00 82.00 170 LEU A C 1
ATOM 1326 O O . LEU A 1 170 ? -5.574 3.605 -17.534 1.00 82.00 170 LEU A O 1
ATOM 1330 N N . LYS A 1 171 ? -4.999 2.374 -19.322 1.00 82.31 171 LYS A N 1
ATOM 1331 C CA . LYS A 1 171 ? -6.324 1.772 -19.505 1.00 82.31 171 LYS A CA 1
ATOM 1332 C C . LYS A 1 171 ? -6.706 0.860 -18.339 1.00 82.31 171 LYS A C 1
ATOM 1334 O O . LYS A 1 171 ? -7.851 0.899 -17.909 1.00 82.31 171 LYS A O 1
ATOM 1339 N N . ALA A 1 172 ? -5.761 0.079 -17.813 1.00 75.81 172 ALA A N 1
ATOM 1340 C CA . ALA A 1 172 ? -5.999 -0.765 -16.642 1.00 75.81 172 ALA A CA 1
ATOM 1341 C C . ALA A 1 172 ? -6.455 0.069 -15.432 1.00 75.81 172 ALA A C 1
ATOM 1343 O O . ALA A 1 172 ? -7.455 -0.254 -14.804 1.00 75.81 172 ALA A O 1
ATOM 1344 N N . LYS A 1 173 ? -5.808 1.221 -15.195 1.00 71.31 173 LYS A N 1
ATOM 1345 C CA . LYS A 1 173 ? -6.228 2.182 -14.161 1.00 71.31 173 LYS A CA 1
ATOM 1346 C C . LYS A 1 173 ? -7.679 2.651 -14.347 1.00 71.31 173 LYS A C 1
ATOM 1348 O O . LYS A 1 173 ? -8.416 2.803 -13.377 1.00 71.31 173 LYS A O 1
ATOM 1353 N N . GLU A 1 174 ? -8.078 2.930 -15.587 1.00 72.12 174 GLU A N 1
ATOM 1354 C CA . GLU A 1 174 ? -9.445 3.352 -15.906 1.00 72.12 174 GLU A CA 1
ATOM 1355 C C . GLU A 1 174 ? -10.461 2.221 -15.678 1.00 72.12 174 GLU A C 1
ATOM 1357 O O . GLU A 1 174 ? -11.536 2.463 -15.130 1.00 72.12 174 GLU A O 1
ATOM 1362 N N . GLU A 1 175 ? -10.125 0.992 -16.079 1.00 72.06 175 GLU A N 1
ATOM 1363 C CA . GLU A 1 175 ? -10.951 -0.202 -15.860 1.00 72.06 175 GLU A CA 1
ATOM 1364 C C . GLU A 1 175 ? -11.183 -0.443 -14.350 1.00 72.06 175 GLU A C 1
ATOM 1366 O O . GLU A 1 175 ? -12.342 -0.547 -13.945 1.00 72.06 175 GLU A O 1
ATOM 1371 N N . ASP A 1 176 ? -10.137 -0.379 -13.513 1.00 65.94 176 ASP A N 1
ATOM 1372 C CA . ASP A 1 176 ? -10.238 -0.524 -12.046 1.00 65.94 176 ASP A CA 1
ATOM 1373 C C . ASP A 1 176 ? -11.166 0.527 -11.409 1.00 65.94 176 ASP A C 1
ATOM 1375 O O . ASP A 1 176 ? -11.969 0.232 -10.522 1.00 65.94 176 ASP A O 1
ATOM 1379 N N . SER A 1 177 ? -11.096 1.776 -11.887 1.00 59.72 177 SER A N 1
ATOM 1380 C CA . SER A 1 177 ? -11.951 2.863 -11.387 1.00 59.72 177 SER A CA 1
ATOM 1381 C C . SER A 1 177 ? -13.439 2.693 -11.714 1.00 59.72 177 SER A C 1
ATOM 1383 O O . SER A 1 177 ? -14.282 3.308 -11.060 1.00 59.72 177 SER A O 1
ATOM 1385 N N . LYS A 1 178 ? -13.776 1.867 -12.714 1.00 57.06 178 LYS A N 1
ATOM 1386 C CA . LYS A 1 178 ? -15.160 1.606 -13.143 1.00 57.06 178 LYS A CA 1
ATOM 1387 C C . LYS A 1 178 ? -15.765 0.366 -12.487 1.00 57.06 178 LYS A C 1
ATOM 1389 O O . LYS A 1 178 ? -16.987 0.257 -12.463 1.00 57.06 178 LYS A O 1
ATOM 1394 N N . SER A 1 179 ? -14.949 -0.554 -11.971 1.00 54.06 179 SER A N 1
ATOM 1395 C CA . SER A 1 179 ? -15.406 -1.818 -11.375 1.00 54.06 179 SER A CA 1
ATOM 1396 C C . SER A 1 179 ? -15.799 -1.732 -9.892 1.00 54.06 179 SER A C 1
ATOM 1398 O O . SER A 1 179 ? -16.260 -2.725 -9.338 1.00 54.06 179 SER A O 1
ATOM 1400 N N . GLY A 1 180 ? -15.643 -0.577 -9.234 1.00 51.91 180 GLY A N 1
ATOM 1401 C CA . GLY A 1 180 ? -16.033 -0.391 -7.829 1.00 51.91 180 GLY A CA 1
ATOM 1402 C C . GLY A 1 180 ? -17.555 -0.248 -7.619 1.00 51.91 180 GLY A C 1
ATOM 1403 O O . GLY A 1 180 ? -18.233 0.346 -8.464 1.00 51.91 180 GLY A O 1
ATOM 1404 N N . PRO A 1 181 ? -18.121 -0.745 -6.499 1.00 44.88 181 PRO A N 1
ATOM 1405 C CA . PRO A 1 181 ? -19.545 -0.607 -6.203 1.00 44.88 181 PRO A CA 1
ATOM 1406 C C . PRO A 1 181 ? -19.884 0.864 -5.935 1.00 44.88 181 PRO A C 1
ATOM 1408 O O . PRO A 1 181 ? -19.375 1.454 -4.991 1.00 44.88 181 PRO A O 1
ATOM 1411 N N . VAL A 1 182 ? -20.750 1.437 -6.778 1.00 47.50 182 VAL A N 1
ATOM 1412 C CA . VAL A 1 182 ? -21.247 2.827 -6.733 1.00 47.50 182 VAL A CA 1
ATOM 1413 C C . VAL A 1 182 ? -20.118 3.863 -6.673 1.00 47.50 182 VAL A C 1
ATOM 1415 O O . VAL A 1 182 ? -19.594 4.200 -5.615 1.00 47.50 182 VAL A O 1
ATOM 1418 N N . THR A 1 183 ? -19.792 4.457 -7.821 1.00 52.41 183 THR A N 1
ATOM 1419 C CA . THR A 1 183 ? -18.932 5.645 -7.908 1.00 52.41 183 THR A CA 1
ATOM 1420 C C . THR A 1 183 ? -19.656 6.847 -7.292 1.00 52.41 183 THR A C 1
ATOM 1422 O O . THR A 1 183 ? -20.185 7.715 -7.985 1.00 52.41 183 THR A O 1
ATOM 1425 N N . LEU A 1 184 ? -19.699 6.917 -5.960 1.00 57.06 184 LEU A N 1
ATOM 1426 C CA . LEU A 1 184 ? -19.848 8.205 -5.297 1.00 57.06 184 LEU A CA 1
ATOM 1427 C C . LEU A 1 184 ? -18.680 9.081 -5.777 1.00 57.06 184 LEU A C 1
ATOM 1429 O O . LEU A 1 184 ? -17.544 8.598 -5.844 1.00 57.06 184 LEU A O 1
ATOM 1433 N N . PRO A 1 185 ? -18.924 10.341 -6.170 1.00 66.31 185 PRO A N 1
ATOM 1434 C CA . PRO A 1 185 ? -17.860 11.192 -6.676 1.00 66.31 185 PRO A CA 1
ATOM 1435 C C . PRO A 1 185 ? -16.793 11.369 -5.592 1.00 66.31 185 PRO A C 1
ATOM 1437 O O . PRO A 1 185 ? -17.081 11.830 -4.486 1.00 66.31 185 PRO A O 1
ATOM 1440 N N . PHE A 1 186 ? -15.550 11.002 -5.910 1.00 76.31 186 PHE A N 1
ATOM 1441 C CA . PHE A 1 186 ? -14.413 11.215 -5.023 1.00 76.31 186 PHE A CA 1
ATOM 1442 C C . PHE A 1 186 ? -14.250 12.716 -4.747 1.00 76.31 186 PHE A C 1
ATOM 1444 O O . PHE A 1 186 ? -13.936 13.500 -5.648 1.00 76.31 186 PHE A O 1
ATOM 1451 N N . SER A 1 187 ? -14.464 13.129 -3.496 1.00 86.06 187 SER A N 1
ATOM 1452 C CA . SER A 1 187 ? -14.326 14.529 -3.100 1.00 86.06 187 SER A CA 1
ATOM 1453 C C . SER A 1 187 ? -12.856 14.880 -2.891 1.00 86.06 187 SER A C 1
ATOM 1455 O O . SER A 1 187 ? -12.284 14.638 -1.828 1.00 86.06 187 SER A O 1
ATOM 1457 N N . GLN A 1 188 ? -12.247 15.508 -3.901 1.00 84.69 188 GLN A N 1
ATOM 1458 C CA . GLN A 1 188 ? -10.878 16.025 -3.795 1.00 84.69 188 GLN A CA 1
ATOM 1459 C C . GLN A 1 188 ? -10.738 17.034 -2.649 1.00 84.69 188 GLN A C 1
ATOM 1461 O O . GLN A 1 188 ? -9.721 17.049 -1.964 1.00 84.69 188 GLN A O 1
ATOM 1466 N N . ILE A 1 189 ? -11.774 17.839 -2.403 1.00 86.25 189 ILE A N 1
ATOM 1467 C CA . ILE A 1 189 ? -11.772 18.850 -1.342 1.00 86.25 189 ILE A CA 1
ATOM 1468 C C . ILE A 1 189 ? -11.685 18.186 0.038 1.00 86.25 189 ILE A C 1
ATOM 1470 O O . ILE A 1 189 ? -10.855 18.590 0.847 1.00 86.25 189 ILE A O 1
ATOM 1474 N N . ILE A 1 190 ? -12.493 17.151 0.304 1.00 88.75 190 ILE A N 1
ATOM 1475 C CA . ILE A 1 190 ? -12.437 16.420 1.583 1.00 88.75 190 ILE A CA 1
ATOM 1476 C C . ILE A 1 190 ? -11.108 15.667 1.705 1.00 88.75 190 ILE A C 1
ATOM 1478 O O . ILE A 1 190 ? -10.461 15.741 2.747 1.00 88.75 190 ILE A O 1
ATOM 1482 N N . ASN A 1 191 ? -10.658 15.017 0.626 1.00 87.88 191 ASN A N 1
ATOM 1483 C CA . ASN A 1 191 ? -9.366 14.333 0.588 1.00 87.88 191 ASN A CA 1
ATOM 1484 C C . ASN A 1 191 ? -8.203 15.265 0.965 1.00 87.88 191 ASN A C 1
ATOM 1486 O O . ASN A 1 191 ? -7.373 14.912 1.799 1.00 87.88 191 ASN A O 1
ATOM 1490 N N . PHE A 1 192 ? -8.148 16.471 0.391 1.00 86.75 192 PHE A N 1
ATOM 1491 C CA . PHE A 1 192 ? -7.103 17.437 0.728 1.00 86.75 192 PHE A CA 1
ATOM 1492 C C . PHE A 1 192 ? -7.291 18.043 2.118 1.00 86.75 192 PHE A C 1
ATOM 1494 O O . PHE A 1 192 ? -6.301 18.199 2.826 1.00 86.75 192 PHE A O 1
ATOM 1501 N N . ASN A 1 193 ? -8.525 18.319 2.550 1.00 88.06 193 ASN A N 1
ATOM 1502 C CA . ASN A 1 193 ? -8.798 18.820 3.899 1.00 88.06 193 ASN A CA 1
ATOM 1503 C C . ASN A 1 193 ? -8.266 17.864 4.978 1.00 88.06 193 ASN A C 1
ATOM 1505 O O . ASN A 1 193 ? -7.544 18.293 5.877 1.00 88.06 193 ASN A O 1
ATOM 1509 N N . ILE A 1 194 ? -8.568 16.569 4.856 1.00 89.75 194 ILE A N 1
ATOM 1510 C CA . ILE A 1 194 ? -8.107 15.534 5.791 1.00 89.75 194 ILE A CA 1
ATOM 1511 C C . ILE A 1 194 ? -6.614 15.267 5.610 1.00 89.75 194 ILE A C 1
ATOM 1513 O O . ILE A 1 194 ? -5.868 15.218 6.585 1.00 89.75 194 ILE A O 1
ATOM 1517 N N . GLY A 1 195 ? -6.150 15.118 4.368 1.00 87.75 195 GLY A N 1
ATOM 1518 C CA . GLY A 1 195 ? -4.755 14.791 4.092 1.00 87.75 195 GLY A CA 1
ATOM 1519 C C . GLY A 1 195 ? -3.786 15.864 4.593 1.00 87.75 195 GLY A C 1
ATOM 1520 O O . GLY A 1 195 ? -2.789 15.529 5.228 1.00 87.75 195 GLY A O 1
ATOM 1521 N N . ILE A 1 196 ? -4.118 17.146 4.393 1.00 84.81 196 ILE A N 1
ATOM 1522 C CA . ILE A 1 196 ? -3.364 18.259 4.980 1.00 84.81 196 ILE A CA 1
ATOM 1523 C C . ILE A 1 196 ? -3.533 18.235 6.497 1.00 84.81 196 ILE A C 1
ATOM 1525 O O . ILE A 1 196 ? -2.550 18.283 7.206 1.00 84.81 196 ILE A O 1
ATOM 1529 N N . SER A 1 197 ? -4.735 18.123 7.050 1.00 86.50 197 SER A N 1
ATOM 1530 C CA . SER A 1 197 ? -4.882 18.312 8.502 1.00 86.50 197 SER A CA 1
ATOM 1531 C C . SER A 1 197 ? -4.335 17.161 9.352 1.00 86.50 197 SER A C 1
ATOM 1533 O O . SER A 1 197 ? -3.888 17.386 10.474 1.00 86.50 197 SER A O 1
ATOM 1535 N N . GLU A 1 198 ? -4.340 15.933 8.832 1.00 87.88 198 GLU A N 1
ATOM 1536 C CA . GLU A 1 198 ? -4.096 14.731 9.635 1.00 87.88 198 GLU A CA 1
ATOM 1537 C C . GLU A 1 198 ? -3.033 13.784 9.084 1.00 87.88 198 GLU A C 1
ATOM 1539 O O . GLU A 1 198 ? -2.368 13.116 9.873 1.00 87.88 198 GLU A O 1
ATOM 1544 N N . LEU A 1 199 ? -2.852 13.699 7.765 1.00 86.50 199 LEU A N 1
ATOM 1545 C CA . LEU A 1 199 ? -1.956 12.703 7.156 1.00 86.50 199 LEU A CA 1
ATOM 1546 C C . LEU A 1 199 ? -0.598 13.282 6.756 1.00 86.50 199 LEU A C 1
ATOM 1548 O O . LEU A 1 199 ? 0.281 12.547 6.306 1.00 86.50 199 LEU A O 1
ATOM 1552 N N . GLN A 1 200 ? -0.388 14.583 6.947 1.00 74.38 200 GLN A N 1
ATOM 1553 C CA . GLN A 1 200 ? 0.929 15.182 6.803 1.00 74.38 200 GLN A CA 1
ATOM 1554 C C . GLN A 1 200 ? 1.785 14.905 8.048 1.00 74.38 200 GLN A C 1
ATOM 1556 O O . GLN A 1 200 ? 1.367 15.107 9.192 1.00 74.38 200 GLN A O 1
ATOM 1561 N N . GLY A 1 201 ? 3.016 14.446 7.839 1.00 67.12 201 GLY A N 1
ATOM 1562 C CA . GLY A 1 201 ? 4.057 14.521 8.859 1.00 67.12 201 GLY A CA 1
ATOM 1563 C C . GLY A 1 201 ? 4.478 15.967 9.105 1.00 67.12 201 GLY A C 1
ATOM 1564 O O . GLY A 1 201 ? 4.129 16.858 8.329 1.00 67.12 201 GLY A O 1
ATOM 1565 N N . ARG A 1 202 ? 5.265 16.203 10.171 1.00 59.31 202 ARG A N 1
ATOM 1566 C CA . ARG A 1 202 ? 5.880 17.518 10.439 1.00 59.31 202 ARG A CA 1
ATOM 1567 C C . ARG A 1 202 ? 6.498 18.049 9.141 1.00 59.31 202 ARG A C 1
ATOM 1569 O O . ARG A 1 202 ? 7.319 17.368 8.534 1.00 59.31 202 ARG A O 1
ATOM 1576 N N . PHE A 1 203 ? 6.013 19.210 8.716 1.00 59.12 203 PHE A N 1
ATOM 1577 C CA . PHE A 1 203 ? 6.135 19.748 7.366 1.00 59.12 203 PHE A CA 1
ATOM 1578 C C . PHE A 1 203 ? 7.558 19.675 6.803 1.00 59.12 203 PHE A C 1
ATOM 1580 O O . PHE A 1 203 ? 8.463 20.334 7.312 1.00 59.12 203 PHE A O 1
ATOM 1587 N N . GLY A 1 204 ? 7.725 18.920 5.717 1.00 63.94 204 GLY A N 1
ATOM 1588 C CA . GLY A 1 204 ? 8.798 19.176 4.761 1.00 63.94 204 GLY A CA 1
ATOM 1589 C C . GLY A 1 204 ? 8.394 20.341 3.857 1.00 63.94 204 GLY A C 1
ATOM 1590 O O . GLY A 1 204 ? 7.218 20.517 3.540 1.00 63.94 204 GLY A O 1
ATOM 1591 N N . SER A 1 205 ? 9.351 21.161 3.445 1.00 73.38 205 SER A N 1
ATOM 1592 C CA . SER A 1 205 ? 9.129 22.207 2.448 1.00 73.38 205 SER A CA 1
ATOM 1593 C C . SER A 1 205 ? 8.849 21.601 1.066 1.00 73.38 205 SER A C 1
ATOM 1595 O O . SER A 1 205 ? 9.366 20.538 0.722 1.00 73.38 205 SER A O 1
ATOM 1597 N N . VAL A 1 206 ? 8.113 22.326 0.210 1.00 80.62 206 VAL A N 1
ATOM 1598 C CA . VAL A 1 206 ? 7.935 21.965 -1.216 1.00 80.62 206 VAL A CA 1
ATOM 1599 C C . VAL A 1 206 ? 9.282 21.654 -1.882 1.00 80.62 206 VAL A C 1
ATOM 1601 O O . VAL A 1 206 ? 9.381 20.759 -2.717 1.00 80.62 206 VAL A O 1
ATOM 1604 N N . ASN A 1 207 ? 10.331 22.389 -1.505 1.00 83.12 207 ASN A N 1
ATOM 1605 C CA . ASN A 1 207 ? 11.673 22.224 -2.047 1.00 83.12 207 ASN A CA 1
ATOM 1606 C C . ASN A 1 207 ? 12.319 20.892 -1.632 1.00 83.12 207 ASN A C 1
ATOM 1608 O O . ASN A 1 207 ? 12.993 20.263 -2.442 1.00 83.12 207 ASN A O 1
ATOM 1612 N N . GLU A 1 208 ? 12.113 20.440 -0.396 1.00 82.62 208 GLU A N 1
ATOM 1613 C CA . GLU A 1 208 ? 12.611 19.140 0.071 1.00 82.62 208 GLU A CA 1
ATOM 1614 C C . GLU A 1 208 ? 11.910 17.987 -0.648 1.00 82.62 208 GLU A C 1
ATOM 1616 O O . GLU A 1 208 ? 12.589 17.109 -1.181 1.00 82.62 208 GLU A O 1
ATOM 1621 N N . SER A 1 209 ? 10.579 18.034 -0.768 1.00 80.00 209 SER A N 1
ATOM 1622 C CA . SER A 1 209 ? 9.819 17.014 -1.503 1.00 80.00 209 SER A CA 1
ATOM 1623 C C . SER A 1 209 ? 10.218 16.953 -2.981 1.00 80.00 209 SER A C 1
ATOM 1625 O O . SER A 1 209 ? 10.374 15.865 -3.537 1.00 80.00 209 SER A O 1
ATOM 1627 N N . LYS A 1 210 ? 10.452 18.110 -3.620 1.00 80.19 210 LYS A N 1
ATOM 1628 C CA . LYS A 1 210 ? 10.958 18.172 -5.002 1.00 80.19 210 LYS A CA 1
ATOM 1629 C C . LYS A 1 210 ? 12.352 17.559 -5.130 1.00 80.19 210 LYS A C 1
ATOM 1631 O O . LYS A 1 210 ? 12.550 16.696 -5.979 1.00 80.19 210 LYS A O 1
ATOM 1636 N N . LYS A 1 211 ? 13.290 17.929 -4.251 1.00 84.94 211 LYS A N 1
ATOM 1637 C CA . LYS A 1 211 ? 14.652 17.364 -4.239 1.00 84.94 211 LYS A CA 1
ATOM 1638 C C . LYS A 1 211 ? 14.661 15.849 -4.053 1.00 84.94 211 LYS A C 1
ATOM 1640 O O . LYS A 1 211 ? 15.526 15.179 -4.614 1.00 84.94 211 LYS A O 1
ATOM 1645 N N . PHE A 1 212 ? 13.740 15.309 -3.254 1.00 84.88 212 PHE A N 1
ATOM 1646 C CA . PHE A 1 212 ? 13.577 13.864 -3.126 1.00 84.88 212 PHE A CA 1
ATOM 1647 C C . PHE A 1 212 ? 13.063 13.250 -4.435 1.00 84.88 212 PHE A C 1
ATOM 1649 O O . PHE A 1 212 ? 13.695 12.346 -4.979 1.00 84.88 212 PHE A O 1
ATOM 1656 N N . SER A 1 213 ? 11.977 13.797 -4.986 1.00 80.50 213 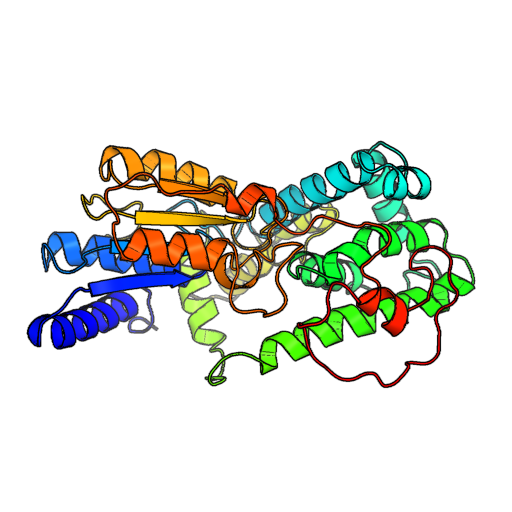SER A N 1
ATOM 1657 C CA . SER A 1 213 ? 11.337 13.298 -6.214 1.00 80.50 213 SER A CA 1
ATOM 1658 C C . SER A 1 213 ? 12.276 13.300 -7.431 1.00 80.50 213 SER A C 1
ATOM 1660 O O . SER A 1 213 ? 12.212 12.416 -8.284 1.00 80.50 213 SER A O 1
ATOM 1662 N N . GLU A 1 214 ? 13.192 14.269 -7.509 1.00 81.44 214 GLU A N 1
ATOM 1663 C CA . GLU A 1 214 ? 14.228 14.339 -8.550 1.00 81.44 214 GLU A CA 1
ATOM 1664 C C . GLU A 1 214 ? 15.262 13.206 -8.459 1.00 81.44 214 GLU A C 1
ATOM 1666 O O . GLU A 1 214 ? 15.809 12.789 -9.484 1.00 81.44 214 GLU A O 1
ATOM 1671 N N . LYS A 1 215 ? 15.550 12.725 -7.244 1.00 85.12 215 LYS A N 1
ATOM 1672 C CA . LYS A 1 215 ? 16.540 11.669 -6.981 1.00 85.12 215 LYS A CA 1
ATOM 1673 C C . LYS A 1 215 ? 15.947 10.270 -6.991 1.00 85.12 215 LYS A C 1
ATOM 1675 O O . LYS A 1 215 ? 16.677 9.327 -7.262 1.00 85.12 215 LYS A O 1
ATOM 1680 N N . CYS A 1 216 ? 14.672 10.145 -6.656 1.00 88.12 216 CYS A N 1
ATOM 1681 C CA . CYS A 1 216 ? 14.011 8.858 -6.577 1.00 88.12 216 CYS A CA 1
ATOM 1682 C C . CYS A 1 216 ? 13.761 8.280 -7.980 1.00 88.12 216 CYS A C 1
ATOM 1684 O O . CYS A 1 216 ? 13.437 9.004 -8.933 1.00 88.12 216 CYS A O 1
ATOM 1686 N N . HIS A 1 217 ? 13.937 6.969 -8.111 1.00 88.06 217 HIS A N 1
ATOM 1687 C CA . HIS A 1 217 ? 13.909 6.282 -9.393 1.00 88.06 217 HIS A CA 1
ATOM 1688 C C . HIS A 1 217 ? 12.477 6.131 -9.923 1.00 88.06 217 HIS A C 1
ATOM 1690 O O . HIS A 1 217 ? 12.201 6.458 -11.083 1.00 88.06 217 HIS A O 1
ATOM 1696 N N . LEU A 1 218 ? 11.549 5.690 -9.066 1.00 86.00 218 LEU A N 1
ATOM 1697 C CA . LEU A 1 218 ? 10.166 5.367 -9.435 1.00 86.00 218 LEU A CA 1
ATOM 1698 C C . LEU A 1 218 ? 9.154 5.953 -8.431 1.00 86.00 218 LEU A C 1
ATOM 1700 O O . LEU A 1 218 ? 8.496 5.222 -7.697 1.00 86.00 218 LEU A O 1
ATOM 1704 N N . CYS A 1 219 ? 8.987 7.279 -8.449 1.00 84.94 219 CYS A N 1
ATOM 1705 C CA . CYS A 1 219 ? 7.990 8.009 -7.648 1.00 84.94 219 CYS A CA 1
ATOM 1706 C C . CYS A 1 219 ? 7.221 9.057 -8.459 1.00 84.94 219 CYS A C 1
ATOM 1708 O O . CYS A 1 219 ? 7.665 9.533 -9.507 1.00 84.94 219 CYS A O 1
ATOM 1710 N N . GLY A 1 220 ? 6.024 9.383 -7.966 1.00 78.38 220 GLY A N 1
ATOM 1711 C CA . GLY A 1 220 ? 5.042 10.227 -8.648 1.00 78.38 220 GLY A CA 1
ATOM 1712 C C . GLY A 1 220 ? 5.067 11.704 -8.248 1.00 78.38 220 GLY A C 1
ATOM 1713 O O . GLY A 1 220 ? 4.177 12.439 -8.674 1.00 78.38 220 GLY A O 1
ATOM 1714 N N . SER A 1 221 ? 6.037 12.135 -7.436 1.00 80.81 221 SER A N 1
ATOM 1715 C CA . SER A 1 221 ? 6.106 13.474 -6.824 1.00 80.81 221 SER A CA 1
ATOM 1716 C C . SER A 1 221 ? 4.903 13.811 -5.929 1.00 80.81 221 SER A C 1
ATOM 1718 O O . SER A 1 221 ? 4.562 14.987 -5.743 1.00 80.81 221 SER A O 1
ATOM 1720 N N . GLN A 1 222 ? 4.227 12.797 -5.382 1.00 80.88 222 GLN A N 1
ATOM 1721 C CA . GLN A 1 222 ? 2.996 12.977 -4.608 1.00 80.88 222 GLN A CA 1
ATOM 1722 C C . GLN A 1 222 ? 3.261 13.646 -3.258 1.00 80.88 222 GLN A C 1
ATOM 1724 O O . GLN A 1 222 ? 2.426 14.418 -2.782 1.00 80.88 222 GLN A O 1
ATOM 1729 N N . SER A 1 223 ? 4.454 13.451 -2.688 1.00 84.62 223 SER A N 1
ATOM 1730 C CA . SER A 1 223 ? 4.854 14.082 -1.428 1.00 84.62 223 SER A CA 1
ATOM 1731 C C . SER A 1 223 ? 4.863 15.612 -1.506 1.00 84.62 223 SER A C 1
ATOM 1733 O O . SER A 1 223 ? 4.784 16.276 -0.475 1.00 84.62 223 SER A O 1
ATOM 1735 N N . SER A 1 224 ? 4.954 16.193 -2.710 1.00 83.75 224 SER A N 1
ATOM 1736 C CA . SER A 1 224 ? 4.994 17.648 -2.908 1.00 83.75 224 SER A CA 1
ATOM 1737 C C . SER A 1 224 ? 3.620 18.331 -2.875 1.00 83.75 224 SER A C 1
ATOM 1739 O O . SER A 1 224 ? 3.556 19.545 -2.668 1.00 83.75 224 SER A O 1
ATOM 1741 N N . ILE A 1 225 ? 2.528 17.571 -3.032 1.00 84.12 225 ILE A N 1
ATOM 1742 C CA . ILE A 1 225 ? 1.165 18.115 -3.135 1.00 84.12 225 ILE A CA 1
ATOM 1743 C C . ILE A 1 225 ? 0.755 18.804 -1.827 1.00 84.12 225 ILE A C 1
ATOM 1745 O O . ILE A 1 225 ? 0.296 19.945 -1.852 1.00 84.12 225 ILE A O 1
ATOM 1749 N N . TYR A 1 226 ? 0.963 18.153 -0.679 1.00 81.69 226 TYR A N 1
ATOM 1750 C CA . TYR A 1 226 ? 0.539 18.682 0.623 1.00 81.69 226 TYR A CA 1
ATOM 1751 C C . TYR A 1 226 ? 1.308 19.947 1.043 1.00 81.69 226 TYR A C 1
ATOM 1753 O O . TYR A 1 226 ? 0.655 20.951 1.342 1.00 81.69 226 TYR A O 1
ATOM 1761 N N . PRO A 1 227 ? 2.659 19.989 0.980 1.00 81.69 227 PRO A N 1
ATOM 1762 C CA . PRO A 1 227 ? 3.404 21.225 1.216 1.00 81.69 227 PRO A CA 1
ATOM 1763 C C . PRO A 1 227 ? 3.021 22.354 0.251 1.00 81.69 227 PRO A C 1
ATOM 1765 O O . PRO A 1 227 ? 3.020 23.522 0.640 1.00 81.69 227 PRO A O 1
ATOM 1768 N N . TYR A 1 228 ? 2.689 22.024 -1.004 1.00 85.62 228 TYR A N 1
ATOM 1769 C CA . TYR A 1 228 ? 2.275 23.020 -1.989 1.00 85.62 228 TYR A CA 1
ATOM 1770 C C . TYR A 1 228 ? 0.922 23.634 -1.630 1.00 85.62 228 TYR A C 1
ATOM 1772 O O . TYR A 1 228 ? 0.816 24.857 -1.560 1.00 85.62 228 TYR A O 1
ATOM 1780 N N . LEU A 1 229 ? -0.085 22.815 -1.320 1.00 84.25 229 LEU A N 1
ATOM 1781 C CA . LEU A 1 229 ? -1.395 23.306 -0.889 1.00 84.25 229 LEU A CA 1
ATOM 1782 C C . LEU A 1 229 ? -1.289 24.152 0.386 1.00 84.25 229 LEU A C 1
ATOM 1784 O O . LEU A 1 229 ? -1.876 25.231 0.454 1.00 84.25 229 LEU A O 1
ATOM 1788 N N . PHE A 1 230 ? -0.470 23.727 1.352 1.00 79.69 230 PHE A N 1
ATOM 1789 C CA . PHE A 1 230 ? -0.195 24.519 2.550 1.00 79.69 230 PHE A CA 1
ATOM 1790 C C . PHE A 1 230 ? 0.423 25.887 2.209 1.00 79.69 230 PHE A C 1
ATOM 1792 O O . PHE A 1 230 ? -0.005 26.909 2.742 1.00 79.69 230 PHE A O 1
ATOM 1799 N N . SER A 1 231 ? 1.366 25.942 1.257 1.00 82.56 231 SER A N 1
ATOM 1800 C CA . SER A 1 231 ? 1.972 27.207 0.801 1.00 82.56 231 SER A CA 1
ATOM 1801 C C . SER A 1 231 ? 0.988 28.164 0.115 1.00 82.56 231 SER A C 1
ATOM 1803 O O . SER A 1 231 ? 1.233 29.368 0.084 1.00 82.56 231 SER A O 1
ATOM 1805 N N . LEU A 1 232 ? -0.134 27.648 -0.398 1.00 86.00 232 LEU A N 1
ATOM 1806 C CA . LEU A 1 232 ? -1.228 28.443 -0.964 1.00 86.00 232 LEU A CA 1
ATOM 1807 C C . LEU A 1 232 ? -2.214 28.959 0.099 1.00 86.00 232 LEU A C 1
ATOM 1809 O O . LEU A 1 232 ? -3.190 29.617 -0.253 1.00 86.00 232 LEU A O 1
ATOM 1813 N N . GLY A 1 233 ? -1.984 28.669 1.383 1.00 82.31 233 GLY A N 1
ATOM 1814 C CA . GLY A 1 233 ? -2.854 29.101 2.477 1.00 82.31 233 GLY A CA 1
ATOM 1815 C C . GLY A 1 233 ? -4.005 28.143 2.790 1.00 82.31 233 GLY A C 1
ATOM 1816 O O . GLY A 1 233 ? -4.955 28.546 3.456 1.00 82.31 233 GLY A O 1
ATOM 1817 N N . PHE A 1 234 ? -3.951 26.877 2.351 1.00 83.38 234 PHE A N 1
ATOM 1818 C CA . PHE A 1 234 ? -4.867 25.868 2.894 1.00 83.38 234 PHE A CA 1
ATOM 1819 C C . PHE A 1 234 ? -4.545 25.618 4.369 1.00 83.38 234 PHE A C 1
ATOM 1821 O O . PHE A 1 234 ? -3.482 25.097 4.714 1.00 83.38 234 PHE A O 1
ATOM 1828 N N . HIS A 1 235 ? -5.481 25.987 5.239 1.00 77.94 235 HIS A N 1
ATOM 1829 C CA . HIS A 1 235 ? -5.333 25.834 6.679 1.00 77.94 235 HIS A CA 1
ATOM 1830 C C . HIS A 1 235 ? -5.797 24.451 7.137 1.00 77.94 235 HIS A C 1
ATOM 1832 O O . HIS A 1 235 ? -6.914 24.029 6.840 1.00 77.94 235 HIS A O 1
ATOM 1838 N N . ALA A 1 236 ? -4.928 23.770 7.883 1.00 81.12 236 ALA A N 1
ATOM 1839 C CA . ALA A 1 236 ? -5.275 22.553 8.601 1.00 81.12 236 ALA A CA 1
ATOM 1840 C C . ALA A 1 236 ? -6.256 22.863 9.741 1.00 81.12 236 ALA A C 1
ATOM 1842 O O . ALA A 1 236 ? -6.100 23.877 10.427 1.00 81.12 236 ALA A O 1
ATOM 1843 N N . TYR A 1 237 ? -7.223 21.976 9.982 1.00 86.81 237 TYR A N 1
ATOM 1844 C CA . TYR A 1 237 ? -7.955 21.991 11.248 1.00 86.81 237 TYR A CA 1
ATOM 1845 C C . TYR A 1 237 ? -7.081 21.447 12.385 1.00 86.81 237 TYR A C 1
ATOM 1847 O O . TYR A 1 237 ? -6.023 20.854 12.163 1.00 86.81 237 TYR A O 1
ATOM 1855 N N . ASN A 1 238 ? -7.525 21.674 13.622 1.00 85.88 238 ASN A N 1
ATOM 1856 C CA . ASN A 1 238 ? -6.775 21.277 14.808 1.00 85.88 238 ASN A CA 1
ATOM 1857 C C . ASN A 1 238 ? -6.552 19.765 14.860 1.00 85.88 238 ASN A C 1
ATOM 1859 O O . ASN A 1 238 ? -7.479 18.977 14.674 1.00 85.88 238 ASN A O 1
ATOM 1863 N N . GLU A 1 239 ? -5.327 19.367 15.201 1.00 83.12 239 GLU A N 1
ATOM 1864 C CA . GLU A 1 239 ? -5.007 17.965 15.427 1.00 83.12 239 GLU A CA 1
ATOM 1865 C C . GLU A 1 239 ? -5.892 17.393 16.535 1.00 83.12 239 GLU A C 1
ATOM 1867 O O . GLU A 1 239 ? -6.029 17.958 17.624 1.00 83.12 239 GLU A O 1
ATOM 1872 N N . SER A 1 240 ? -6.503 16.246 16.259 1.00 88.12 240 SER A N 1
ATOM 1873 C CA . SER A 1 240 ? -7.418 15.653 17.216 1.00 88.12 240 SER A CA 1
ATOM 1874 C C . SER A 1 240 ? -6.711 14.811 18.279 1.00 88.12 240 SER A C 1
ATOM 1876 O O . SER A 1 240 ? -5.860 13.969 17.990 1.00 88.12 240 SER A O 1
ATOM 1878 N N . LYS A 1 241 ? -7.193 14.943 19.519 1.00 90.31 241 LYS A N 1
ATOM 1879 C CA . LYS A 1 241 ? -6.768 14.183 20.706 1.00 90.31 241 LYS A CA 1
ATOM 1880 C C . LYS A 1 241 ? -7.002 12.667 20.646 1.00 90.31 241 LYS A C 1
ATOM 1882 O O . LYS A 1 241 ? -6.569 11.961 21.553 1.00 90.31 241 LYS A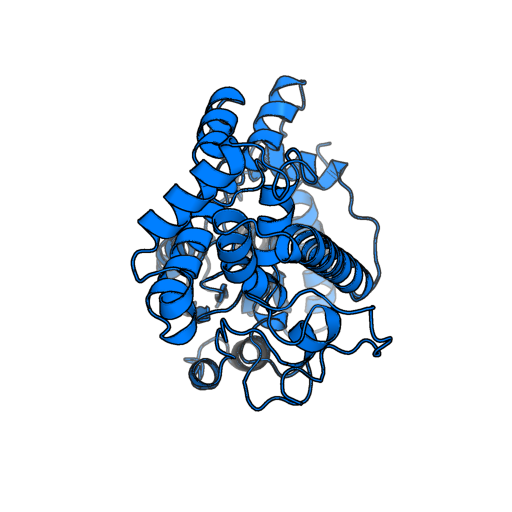 O 1
ATOM 1887 N N . TYR A 1 242 ? -7.742 12.166 19.655 1.00 91.06 242 TYR A N 1
ATOM 1888 C CA . TYR A 1 242 ? -7.946 10.725 19.443 1.00 91.06 242 TYR A CA 1
ATOM 1889 C C . TYR A 1 242 ? -6.995 10.146 18.379 1.00 91.06 242 TYR A C 1
ATOM 1891 O O . TYR A 1 242 ? -7.168 9.001 17.961 1.00 91.06 242 TYR A O 1
ATOM 1899 N N . ARG A 1 243 ? -6.008 10.928 17.912 1.00 89.50 243 ARG A N 1
ATOM 1900 C CA . ARG A 1 243 ? -4.990 10.470 16.963 1.00 89.50 243 ARG A CA 1
ATOM 1901 C C . ARG A 1 243 ? -3.997 9.564 17.679 1.00 89.50 243 ARG A C 1
ATOM 1903 O O . ARG A 1 243 ? -3.503 9.912 18.746 1.00 89.50 243 ARG A O 1
ATOM 1910 N N . GLY A 1 244 ? -3.647 8.447 17.050 1.00 89.38 244 GLY A N 1
ATOM 1911 C CA . GLY A 1 244 ? -2.577 7.574 17.522 1.00 89.38 244 GLY A CA 1
ATOM 1912 C C . GLY A 1 244 ? -2.935 6.100 17.439 1.00 89.38 244 GLY A C 1
ATOM 1913 O O . GLY A 1 244 ? -3.980 5.721 16.912 1.00 89.38 244 GLY A O 1
ATOM 1914 N N . VAL A 1 245 ? -2.030 5.278 17.958 1.00 94.12 245 VAL A N 1
ATOM 1915 C CA . VAL A 1 245 ? -2.255 3.841 18.128 1.00 94.12 245 VAL A CA 1
ATOM 1916 C C . VAL A 1 245 ? -3.288 3.652 19.244 1.00 94.12 245 VAL A C 1
ATOM 1918 O O . VAL A 1 245 ? -3.139 4.280 20.296 1.00 94.12 245 VAL A O 1
ATOM 1921 N N . PRO A 1 246 ? -4.357 2.870 19.025 1.00 94.00 246 PRO A N 1
ATOM 1922 C CA . PRO A 1 246 ? -5.393 2.707 20.027 1.00 94.00 246 PRO A CA 1
ATOM 1923 C C . PRO A 1 246 ? -4.920 1.885 21.223 1.00 94.00 246 PRO A C 1
ATOM 1925 O O . PRO A 1 246 ? -4.190 0.911 21.068 1.00 94.00 246 PRO A O 1
ATOM 1928 N N . VAL A 1 247 ? -5.398 2.265 22.410 1.00 94.62 247 VAL A N 1
ATOM 1929 C CA . VAL A 1 247 ? -5.301 1.459 23.633 1.00 94.62 247 VAL A CA 1
ATOM 1930 C C . VAL A 1 247 ? -6.590 0.656 23.746 1.00 94.62 247 VAL A C 1
ATOM 1932 O O . VAL A 1 247 ? -7.638 1.225 24.044 1.00 94.62 247 VAL A O 1
ATOM 1935 N N . THR A 1 248 ? -6.535 -0.639 23.447 1.00 95.69 248 THR A N 1
ATOM 1936 C CA . THR A 1 248 ? -7.741 -1.463 23.273 1.00 95.69 248 THR A CA 1
ATOM 1937 C C . THR A 1 248 ? -7.462 -2.938 23.518 1.00 95.69 248 THR A C 1
ATOM 1939 O O . THR A 1 248 ? -6.367 -3.408 23.233 1.00 95.69 248 THR A O 1
ATOM 1942 N N . LYS A 1 249 ? -8.466 -3.687 23.988 1.00 96.00 249 LYS A N 1
ATOM 1943 C CA . LYS A 1 249 ? -8.429 -5.161 24.029 1.00 96.00 249 LYS A CA 1
ATOM 1944 C C . LYS A 1 249 ? -9.122 -5.815 22.830 1.00 96.00 249 LYS A C 1
ATOM 1946 O O . LYS A 1 249 ? -9.080 -7.041 22.716 1.00 96.00 249 LYS A O 1
ATOM 1951 N N . ILE A 1 250 ? -9.756 -5.020 21.964 1.00 97.19 250 ILE A N 1
ATOM 1952 C CA . ILE A 1 250 ? -10.426 -5.502 20.756 1.00 97.19 250 ILE A CA 1
ATOM 1953 C C . ILE A 1 250 ? -9.373 -6.204 19.889 1.00 97.19 250 ILE A C 1
ATOM 1955 O O . ILE A 1 250 ? -8.304 -5.627 19.658 1.00 97.19 250 ILE A O 1
ATOM 1959 N N . PRO A 1 251 ? -9.625 -7.438 19.423 1.00 97.94 251 PRO A N 1
ATOM 1960 C CA . PRO A 1 251 ? -8.726 -8.101 18.492 1.00 97.94 251 PRO A CA 1
ATOM 1961 C C . PRO A 1 251 ? -8.712 -7.351 17.154 1.00 97.94 251 PRO A C 1
ATOM 1963 O O . PRO A 1 251 ? -9.767 -7.040 16.590 1.00 97.94 251 PRO A O 1
ATOM 1966 N N . ILE A 1 252 ? -7.511 -7.070 16.642 1.00 98.44 252 ILE A N 1
ATOM 1967 C CA . ILE A 1 252 ? -7.308 -6.378 15.366 1.00 98.44 252 ILE A CA 1
ATOM 1968 C C . ILE A 1 252 ? -6.435 -7.226 14.442 1.00 98.44 252 ILE A C 1
ATOM 1970 O O . ILE A 1 252 ? -5.314 -7.598 14.789 1.00 98.44 252 ILE A O 1
ATOM 1974 N N . LEU A 1 253 ? -6.926 -7.494 13.237 1.00 98.75 253 LEU A N 1
ATOM 1975 C CA . LEU A 1 253 ? -6.156 -8.113 12.166 1.00 98.75 253 LEU A CA 1
ATOM 1976 C C . LEU A 1 253 ? -5.618 -7.032 11.230 1.00 98.75 253 LEU A C 1
ATOM 1978 O O . LEU A 1 253 ? -6.375 -6.246 10.669 1.00 98.75 253 LEU A O 1
ATOM 1982 N N . LEU A 1 254 ? -4.305 -7.012 11.047 1.00 98.62 254 LEU A N 1
ATOM 1983 C CA . LEU A 1 254 ? -3.603 -6.147 10.116 1.00 98.62 254 LEU A CA 1
ATOM 1984 C C . LEU A 1 254 ? -3.187 -6.965 8.898 1.00 98.62 254 LEU A C 1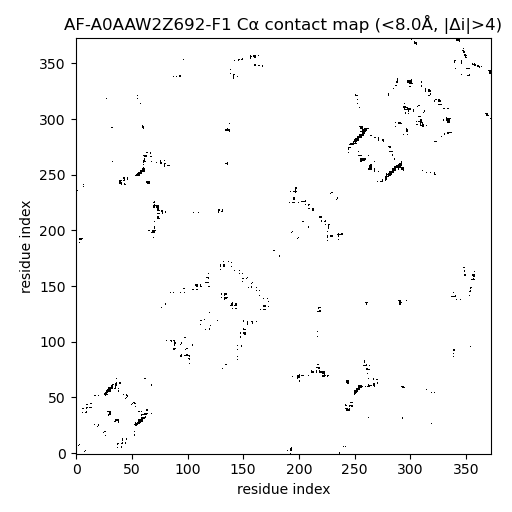
ATOM 1986 O O . LEU A 1 254 ? -2.496 -7.975 9.036 1.00 98.62 254 LEU A O 1
ATOM 1990 N N . LEU A 1 255 ? -3.582 -6.510 7.715 1.00 98.56 255 LEU A N 1
ATOM 1991 C CA . LEU A 1 255 ? -3.253 -7.120 6.433 1.00 98.56 255 LEU A CA 1
ATOM 1992 C C . LEU A 1 255 ? -2.467 -6.109 5.606 1.00 98.56 255 LEU A C 1
ATOM 1994 O O . LEU A 1 255 ? -2.929 -4.988 5.388 1.00 98.56 255 LEU A O 1
ATOM 1998 N N . ASN A 1 256 ? -1.278 -6.490 5.142 1.00 98.00 256 ASN A N 1
ATOM 1999 C CA . ASN A 1 256 ? -0.495 -5.618 4.270 1.00 98.00 256 ASN A CA 1
ATOM 2000 C C . ASN A 1 256 ? 0.259 -6.401 3.198 1.00 98.00 256 ASN A C 1
ATOM 2002 O O . ASN A 1 256 ? 0.945 -7.382 3.493 1.00 98.00 256 ASN A O 1
ATOM 2006 N N . GLY A 1 257 ? 0.180 -5.927 1.957 1.00 97.44 257 GLY A N 1
ATOM 2007 C CA . GLY A 1 257 ? 1.060 -6.379 0.889 1.00 97.44 257 GLY A CA 1
ATOM 2008 C C . GLY A 1 257 ? 2.487 -5.894 1.132 1.00 97.44 257 GLY A C 1
ATOM 2009 O O . GLY A 1 257 ? 2.697 -4.769 1.591 1.00 97.44 257 GLY A O 1
ATOM 2010 N N . ASP A 1 258 ? 3.485 -6.727 0.843 1.00 95.81 258 ASP A N 1
ATOM 2011 C CA . ASP A 1 258 ? 4.888 -6.303 0.918 1.00 95.81 258 ASP A CA 1
ATOM 2012 C C . ASP A 1 258 ? 5.335 -5.487 -0.307 1.00 95.81 258 ASP A C 1
ATOM 2014 O O . ASP A 1 258 ? 6.417 -4.907 -0.300 1.00 95.81 258 ASP A O 1
ATOM 2018 N N . LEU A 1 259 ? 4.511 -5.410 -1.352 1.00 96.31 259 LEU A N 1
ATOM 2019 C CA . LEU A 1 259 ? 4.711 -4.550 -2.513 1.00 96.31 259 LEU A CA 1
ATOM 2020 C C . LEU A 1 259 ? 3.595 -3.507 -2.621 1.00 96.31 259 LEU A C 1
ATOM 2022 O O . LEU A 1 259 ? 3.212 -3.132 -3.724 1.00 96.31 259 LEU A O 1
ATOM 2026 N N . ASP A 1 260 ? 3.059 -3.048 -1.490 1.00 95.81 260 ASP A N 1
ATOM 2027 C CA . ASP A 1 260 ? 2.080 -1.964 -1.420 1.00 95.81 260 ASP A CA 1
ATOM 2028 C C . ASP A 1 260 ? 2.770 -0.584 -1.487 1.00 95.81 260 ASP A C 1
ATOM 2030 O O . ASP A 1 260 ? 3.335 -0.128 -0.487 1.00 95.81 260 ASP A O 1
ATOM 2034 N N . PRO A 1 261 ? 2.717 0.128 -2.634 1.00 92.88 261 PRO A N 1
ATOM 2035 C CA . PRO A 1 261 ? 3.380 1.421 -2.775 1.00 92.88 261 PRO A CA 1
ATOM 2036 C C . PRO A 1 261 ? 2.603 2.574 -2.120 1.00 92.88 261 PRO A C 1
ATOM 2038 O O . PRO A 1 261 ? 3.101 3.700 -2.106 1.00 92.88 261 PRO A O 1
ATOM 2041 N N . GLN A 1 262 ? 1.395 2.330 -1.600 1.00 90.94 262 GLN A N 1
ATOM 2042 C CA . GLN A 1 262 ? 0.502 3.353 -1.049 1.00 90.94 262 GLN A CA 1
ATOM 2043 C C . GLN A 1 262 ? 0.535 3.367 0.482 1.00 90.94 262 GLN A C 1
ATOM 2045 O O . GLN A 1 262 ? 0.629 4.430 1.092 1.00 90.94 262 GLN A O 1
ATOM 2050 N N . THR A 1 263 ? 0.498 2.184 1.093 1.00 92.88 263 THR A N 1
ATOM 2051 C CA . THR A 1 263 ? 0.609 1.977 2.541 1.00 92.88 263 THR A CA 1
ATOM 2052 C C . THR A 1 263 ? 1.652 0.902 2.809 1.00 92.88 263 THR A C 1
ATOM 2054 O O . THR A 1 263 ? 1.347 -0.289 2.847 1.00 92.88 263 THR A O 1
ATOM 2057 N N . GLY A 1 264 ? 2.913 1.322 2.924 1.00 91.88 264 GLY A N 1
ATOM 2058 C CA . GLY A 1 264 ? 4.048 0.406 3.021 1.00 91.88 264 GLY A CA 1
ATOM 2059 C C . GLY A 1 264 ? 3.962 -0.560 4.194 1.00 91.88 264 GLY A C 1
ATOM 2060 O O . GLY A 1 264 ? 3.488 -0.216 5.279 1.00 91.88 264 GLY A O 1
ATOM 2061 N N . SER A 1 265 ? 4.505 -1.759 3.994 1.00 93.31 265 SER A N 1
ATOM 2062 C CA . SER A 1 265 ? 4.580 -2.814 5.012 1.00 93.31 265 SER A CA 1
ATOM 2063 C C . SER A 1 265 ? 5.206 -2.348 6.328 1.00 93.31 265 SER A C 1
ATOM 2065 O O . SER A 1 265 ? 4.783 -2.756 7.404 1.00 93.31 265 SER A O 1
ATOM 2067 N N . GLU A 1 266 ? 6.174 -1.443 6.254 1.00 92.12 266 GLU A N 1
ATOM 2068 C CA . GLU A 1 266 ? 6.900 -0.877 7.380 1.00 92.12 266 GLU A CA 1
ATOM 2069 C C . GLU A 1 266 ? 5.983 -0.030 8.266 1.00 92.12 266 GLU A C 1
ATOM 2071 O O . GLU A 1 266 ? 6.176 0.034 9.479 1.00 92.12 266 GLU A O 1
ATOM 2076 N N . TRP A 1 267 ? 4.968 0.622 7.691 1.00 92.25 267 TRP A N 1
ATOM 2077 C CA . TRP A 1 267 ? 3.975 1.357 8.474 1.00 92.25 267 TRP A CA 1
ATOM 2078 C C . TRP A 1 267 ? 3.107 0.387 9.273 1.00 92.25 267 TRP A C 1
ATOM 2080 O O . TRP A 1 267 ? 2.877 0.620 10.459 1.00 92.25 267 TRP A O 1
ATOM 2090 N N . ALA A 1 268 ? 2.691 -0.719 8.649 1.00 95.62 268 ALA A N 1
ATOM 2091 C CA . ALA A 1 268 ? 1.925 -1.777 9.300 1.00 95.62 268 ALA A CA 1
ATOM 2092 C C . ALA A 1 268 ? 2.718 -2.441 10.436 1.00 95.62 268 ALA A C 1
ATOM 2094 O O . ALA A 1 268 ? 2.188 -2.620 11.530 1.00 95.62 268 ALA A O 1
ATOM 2095 N N . GLU A 1 269 ? 3.992 -2.759 10.195 1.00 95.69 269 GLU A N 1
ATOM 2096 C CA . GLU A 1 269 ? 4.891 -3.350 11.189 1.00 95.69 269 GLU A CA 1
ATOM 2097 C C . GLU A 1 269 ? 5.064 -2.434 12.400 1.00 95.69 269 GLU A C 1
ATOM 2099 O O . GLU A 1 269 ? 4.773 -2.843 13.522 1.00 95.69 269 GLU A O 1
ATOM 2104 N N . ASN A 1 270 ? 5.457 -1.175 12.183 1.00 94.62 270 ASN A N 1
ATOM 2105 C CA . ASN A 1 270 ? 5.654 -0.216 13.271 1.00 94.62 270 ASN A CA 1
ATOM 2106 C C . ASN A 1 270 ? 4.361 0.059 14.052 1.00 94.62 270 ASN A C 1
ATOM 2108 O O . ASN A 1 270 ? 4.380 0.140 15.279 1.00 94.62 270 ASN A O 1
ATOM 2112 N N . PHE A 1 271 ? 3.224 0.165 13.359 1.00 95.94 271 PHE A N 1
ATOM 2113 C CA . PHE A 1 271 ? 1.931 0.316 14.019 1.00 95.94 271 PHE A CA 1
ATOM 2114 C C . PHE A 1 271 ? 1.573 -0.911 14.866 1.00 95.94 271 PHE A C 1
ATOM 2116 O O . PHE A 1 271 ? 1.090 -0.765 15.986 1.00 95.94 271 PHE A O 1
ATOM 2123 N N . TYR A 1 272 ? 1.827 -2.115 14.354 1.00 97.19 272 TYR A N 1
ATOM 2124 C CA . TYR A 1 272 ? 1.563 -3.361 15.062 1.00 97.19 272 TYR A CA 1
ATOM 2125 C C . TYR A 1 272 ? 2.438 -3.540 16.305 1.00 97.19 272 TYR A C 1
ATOM 2127 O O . TYR A 1 272 ? 1.935 -4.017 17.323 1.00 97.19 272 TYR A O 1
ATOM 2135 N N . TYR A 1 273 ? 3.716 -3.145 16.234 1.00 95.94 273 TYR A N 1
ATOM 2136 C CA . TYR A 1 273 ? 4.623 -3.168 17.383 1.00 95.94 273 TYR A CA 1
ATOM 2137 C C . TYR A 1 273 ? 4.051 -2.364 18.557 1.00 95.94 273 TYR A C 1
ATOM 2139 O O . TYR A 1 273 ? 3.943 -2.910 19.652 1.00 95.94 273 TYR A O 1
ATOM 2147 N N . ASP A 1 274 ? 3.598 -1.130 18.311 1.00 95.69 274 ASP A N 1
ATOM 2148 C CA . ASP A 1 274 ? 2.966 -0.292 19.340 1.00 95.69 274 ASP A CA 1
ATOM 2149 C C . ASP A 1 274 ? 1.599 -0.858 19.787 1.00 95.69 274 ASP A C 1
ATOM 2151 O O . ASP A 1 274 ? 1.255 -0.839 20.967 1.00 95.69 274 ASP A O 1
ATOM 2155 N N . LEU A 1 275 ? 0.787 -1.368 18.851 1.00 96.44 275 LEU A N 1
ATOM 2156 C CA . LEU A 1 275 ? -0.570 -1.852 19.142 1.00 96.44 275 LEU A CA 1
ATOM 2157 C C . LEU A 1 275 ? -0.568 -3.052 20.097 1.00 96.44 275 LEU A C 1
ATOM 2159 O O . LEU A 1 275 ? -1.412 -3.148 20.995 1.00 96.44 275 LEU A O 1
ATOM 2163 N N . LYS A 1 276 ? 0.370 -3.980 19.892 1.00 95.88 276 LYS A N 1
ATOM 2164 C CA . LYS A 1 276 ? 0.428 -5.249 20.623 1.00 95.88 276 LYS A CA 1
ATOM 2165 C C . LYS A 1 276 ? 0.637 -5.101 22.122 1.00 95.88 276 LYS A C 1
ATOM 2167 O O . LYS A 1 276 ? 0.288 -6.020 22.858 1.00 95.88 276 LYS A O 1
ATOM 2172 N N . GLU A 1 277 ? 1.161 -3.966 22.576 1.00 94.56 277 GLU A N 1
ATOM 2173 C CA . GLU A 1 277 ? 1.305 -3.672 24.004 1.00 94.56 277 GLU A CA 1
ATOM 2174 C C . GLU A 1 277 ? -0.045 -3.643 24.731 1.00 94.56 277 GLU A C 1
ATOM 2176 O O . GLU A 1 277 ? -0.117 -3.946 25.921 1.00 94.56 277 GLU A O 1
ATOM 2181 N N . THR A 1 278 ? -1.124 -3.303 24.020 1.00 94.94 278 THR A N 1
ATOM 2182 C CA . THR A 1 278 ? -2.459 -3.146 24.615 1.00 94.94 278 THR A CA 1
ATOM 2183 C C . THR A 1 278 ? -3.485 -4.130 24.060 1.00 94.94 278 THR A C 1
ATOM 2185 O O . THR A 1 278 ? -4.365 -4.549 24.814 1.00 94.94 278 THR A O 1
ATOM 2188 N N . SER A 1 279 ? -3.320 -4.581 22.808 1.00 95.75 279 SER A N 1
ATOM 2189 C CA . SER A 1 279 ? -4.178 -5.580 22.160 1.00 95.75 279 SER A CA 1
ATOM 2190 C C . SER A 1 279 ? -3.419 -6.891 21.876 1.00 95.75 279 SER A C 1
ATOM 2192 O O . SER A 1 279 ? -2.916 -7.100 20.767 1.00 95.75 279 SER A O 1
ATOM 2194 N N . PRO A 1 280 ? -3.330 -7.818 22.851 1.00 94.06 280 PRO A N 1
ATOM 2195 C CA . PRO A 1 280 ? -2.509 -9.029 22.732 1.00 94.06 280 PRO A CA 1
ATOM 2196 C C . PRO A 1 280 ? -3.030 -10.045 21.705 1.00 94.06 280 PRO A C 1
ATOM 2198 O O . PRO A 1 280 ? -2.259 -10.874 21.225 1.00 94.06 280 PRO A O 1
ATOM 2201 N N . ASN A 1 281 ? -4.316 -9.977 21.349 1.00 95.94 281 ASN A N 1
ATOM 2202 C CA . ASN A 1 281 ? -4.938 -10.861 20.356 1.00 95.94 281 ASN A CA 1
ATOM 2203 C C . ASN A 1 281 ? -4.843 -10.312 18.925 1.00 95.94 281 ASN A C 1
ATOM 2205 O O . ASN A 1 281 ? -5.337 -10.937 17.989 1.00 95.94 281 ASN A O 1
ATOM 2209 N N . SER A 1 282 ? -4.223 -9.142 18.742 1.00 97.81 282 SER A N 1
ATOM 2210 C CA . SER A 1 282 ? -4.005 -8.585 17.412 1.00 97.81 282 SER A CA 1
ATOM 2211 C C . SER A 1 282 ? -2.951 -9.371 16.635 1.00 97.81 282 SER A C 1
ATOM 2213 O O . SER A 1 282 ? -1.940 -9.817 17.189 1.00 97.81 282 SER A O 1
ATOM 2215 N N . GLN A 1 283 ? -3.164 -9.503 15.327 1.00 98.25 283 GLN A N 1
ATOM 2216 C CA . GLN A 1 283 ? -2.317 -10.267 14.410 1.00 98.25 283 GLN A CA 1
ATOM 2217 C C . GLN A 1 283 ? -1.951 -9.411 13.195 1.00 98.25 283 GLN A C 1
ATOM 2219 O O . GLN A 1 283 ? -2.798 -8.709 12.659 1.00 98.25 283 GLN A O 1
ATOM 2224 N N . LEU A 1 284 ? -0.695 -9.477 12.751 1.00 98.12 284 LEU A N 1
ATOM 2225 C CA . LEU A 1 284 ? -0.224 -8.866 11.505 1.00 98.12 284 LEU A CA 1
ATOM 2226 C C . LEU A 1 284 ? 0.152 -9.971 10.526 1.00 98.12 284 LEU A C 1
ATOM 2228 O O . LEU A 1 284 ? 1.054 -10.759 10.816 1.00 98.12 284 LEU A O 1
ATOM 2232 N N . ILE A 1 285 ? -0.503 -9.987 9.368 1.00 98.38 285 ILE A N 1
ATOM 2233 C CA . ILE A 1 285 ? -0.189 -10.881 8.258 1.00 98.38 285 ILE A CA 1
ATOM 2234 C C . ILE A 1 285 ? 0.335 -10.047 7.087 1.00 98.38 285 ILE A C 1
ATOM 2236 O O . ILE A 1 285 ? -0.333 -9.135 6.591 1.00 98.38 285 ILE A O 1
ATOM 2240 N N . LYS A 1 286 ? 1.552 -10.371 6.647 1.00 97.62 286 LYS A N 1
ATOM 2241 C CA . LYS A 1 286 ? 2.180 -9.771 5.468 1.00 97.62 286 LYS A CA 1
ATOM 2242 C C . LYS A 1 286 ? 2.037 -10.706 4.279 1.00 97.62 286 LYS A C 1
ATOM 2244 O O . LYS A 1 286 ? 2.273 -11.902 4.420 1.00 97.62 286 LYS A O 1
ATOM 2249 N N . PHE A 1 287 ? 1.701 -10.151 3.122 1.00 97.62 287 PHE A N 1
ATOM 2250 C CA . PHE A 1 287 ? 1.444 -10.914 1.906 1.00 97.62 287 PHE A CA 1
ATOM 2251 C C . PHE A 1 287 ? 2.563 -10.672 0.889 1.00 97.62 287 PHE A C 1
ATOM 2253 O O . PHE A 1 287 ? 2.653 -9.568 0.336 1.00 97.62 287 PHE A O 1
ATOM 2260 N N . PRO A 1 288 ? 3.422 -11.677 0.638 1.00 95.81 288 PRO A N 1
ATOM 2261 C CA . PRO A 1 288 ? 4.472 -11.580 -0.360 1.00 95.81 288 PRO A CA 1
ATOM 2262 C C . PRO A 1 288 ? 3.925 -11.296 -1.753 1.00 95.81 288 PRO A C 1
ATOM 2264 O O . PRO A 1 288 ? 2.936 -11.884 -2.174 1.00 95.81 288 PRO A O 1
ATOM 2267 N N . ASN A 1 289 ? 4.602 -10.424 -2.490 1.00 94.38 289 ASN A N 1
ATOM 2268 C CA . ASN A 1 289 ? 4.230 -9.985 -3.829 1.00 94.38 289 ASN A CA 1
ATOM 2269 C C . ASN A 1 289 ? 2.880 -9.264 -3.920 1.00 94.38 289 ASN A C 1
ATOM 2271 O O . ASN A 1 289 ? 2.485 -8.916 -5.026 1.00 94.38 289 ASN A O 1
ATOM 2275 N N . VAL A 1 290 ? 2.149 -8.994 -2.844 1.00 95.56 290 VAL A N 1
ATOM 2276 C CA . VAL A 1 290 ? 0.818 -8.374 -2.956 1.00 95.56 290 VAL A CA 1
ATOM 2277 C C . VAL A 1 290 ? 0.935 -6.849 -2.912 1.00 95.56 290 VAL A C 1
ATOM 2279 O O . VAL A 1 290 ? 1.781 -6.301 -2.207 1.00 95.56 290 VAL A O 1
ATOM 2282 N N . VAL A 1 291 ? 0.123 -6.173 -3.729 1.00 94.94 291 VAL A N 1
ATOM 2283 C CA . VAL A 1 291 ? 0.024 -4.702 -3.779 1.00 94.94 291 VAL A CA 1
ATOM 2284 C C . VAL A 1 291 ? -0.991 -4.186 -2.748 1.00 94.94 291 VAL A C 1
ATOM 2286 O O . VAL A 1 291 ? -1.450 -4.936 -1.890 1.00 94.94 291 VAL A O 1
ATOM 2289 N N . HIS A 1 292 ? -1.347 -2.903 -2.822 1.00 94.94 292 HIS A N 1
ATOM 2290 C CA . HIS A 1 292 ? -2.402 -2.315 -1.996 1.00 94.94 292 HIS A CA 1
ATOM 2291 C C . HIS A 1 292 ? -3.732 -3.072 -2.125 1.00 94.94 292 HIS A C 1
ATOM 2293 O O . HIS A 1 292 ? -4.033 -3.582 -3.203 1.00 94.94 292 HIS A O 1
ATOM 2299 N N . HIS A 1 293 ? -4.548 -3.081 -1.065 1.00 93.25 293 HIS A N 1
ATOM 2300 C CA . HIS A 1 293 ? -5.816 -3.823 -0.981 1.00 93.25 293 HIS A CA 1
ATOM 2301 C C . HIS A 1 293 ? -5.612 -5.342 -1.040 1.00 93.25 293 HIS A C 1
ATOM 2303 O O . HIS A 1 293 ? -5.826 -5.979 -2.075 1.00 93.25 293 HIS A O 1
ATOM 2309 N N . VAL A 1 294 ? -5.187 -5.933 0.076 1.00 95.19 294 VAL A N 1
ATOM 2310 C CA . VAL A 1 294 ? -4.876 -7.362 0.173 1.00 95.19 294 VAL A CA 1
ATOM 2311 C C . VAL A 1 294 ? -6.102 -8.215 -0.126 1.00 95.19 294 VAL A C 1
ATOM 2313 O O . VAL A 1 294 ? -5.971 -9.198 -0.855 1.00 95.19 294 VAL A O 1
ATOM 2316 N N . LEU A 1 295 ? -7.287 -7.841 0.368 1.00 92.75 295 LEU A N 1
ATOM 2317 C CA . LEU A 1 295 ? -8.512 -8.613 0.126 1.00 92.75 295 LEU A CA 1
ATOM 2318 C C . LEU A 1 295 ? -8.829 -8.756 -1.367 1.00 92.75 295 LEU A C 1
ATOM 2320 O O . LEU A 1 295 ? -9.322 -9.800 -1.777 1.00 92.75 295 LEU A O 1
ATOM 2324 N N . GLY A 1 296 ? -8.516 -7.752 -2.189 1.00 88.31 296 GLY A N 1
ATOM 2325 C CA . GLY A 1 296 ? -8.739 -7.816 -3.636 1.00 88.31 296 GLY A CA 1
ATOM 2326 C C . GLY A 1 296 ? -7.543 -8.310 -4.457 1.00 88.31 296 GLY A C 1
ATOM 2327 O O . GLY A 1 296 ? -7.732 -8.786 -5.571 1.00 88.31 296 GLY A O 1
ATOM 2328 N N . ASN A 1 297 ? -6.309 -8.187 -3.952 1.00 90.69 297 ASN A N 1
ATOM 2329 C CA . ASN A 1 297 ? -5.095 -8.402 -4.757 1.00 90.69 297 ASN A CA 1
ATOM 2330 C C . ASN A 1 297 ? -4.244 -9.614 -4.355 1.00 90.69 297 ASN A C 1
ATOM 2332 O O . ASN A 1 297 ? -3.236 -9.889 -5.009 1.00 90.69 297 ASN A O 1
ATOM 2336 N N . SER A 1 298 ? -4.622 -10.358 -3.316 1.00 93.25 298 SER A N 1
ATOM 2337 C CA . SER A 1 298 ? -3.927 -11.582 -2.876 1.00 93.25 298 SER A CA 1
ATOM 2338 C C . SER A 1 298 ? -4.372 -12.830 -3.651 1.00 93.25 298 SER A C 1
ATOM 2340 O O . SER A 1 298 ? -4.775 -13.848 -3.083 1.00 93.25 298 SER A O 1
ATOM 2342 N N . LEU A 1 299 ? -4.313 -12.727 -4.979 1.00 89.44 299 LEU A N 1
ATOM 2343 C CA . LEU A 1 299 ? -4.680 -13.797 -5.904 1.00 89.44 299 LEU A CA 1
ATOM 2344 C C . LEU A 1 299 ? -3.748 -15.001 -5.739 1.00 89.44 299 LEU A C 1
ATOM 2346 O O . LEU A 1 299 ? -2.542 -14.834 -5.549 1.00 89.44 299 LEU A O 1
ATOM 2350 N N . MET A 1 300 ? -4.309 -16.201 -5.850 1.00 88.31 300 MET A N 1
ATOM 2351 C CA . MET A 1 300 ? -3.572 -17.464 -5.782 1.00 88.31 300 MET A CA 1
ATOM 2352 C C . MET A 1 300 ? -3.479 -18.120 -7.163 1.00 88.31 300 MET A C 1
ATOM 2354 O O . MET A 1 300 ? -4.329 -17.889 -8.021 1.00 88.31 300 MET A O 1
ATOM 2358 N N . GLU A 1 301 ? -2.454 -18.946 -7.379 1.00 81.25 301 GLU A N 1
ATOM 2359 C CA . GLU A 1 301 ? -2.176 -19.586 -8.677 1.00 81.25 301 GLU A CA 1
ATOM 2360 C C . GLU A 1 301 ? -3.318 -20.493 -9.173 1.00 81.25 301 GLU A C 1
ATOM 2362 O O . GLU A 1 301 ? -3.598 -20.536 -10.376 1.00 81.25 301 GLU A O 1
ATOM 2367 N N . ASP A 1 302 ? -4.006 -21.158 -8.241 1.00 69.81 302 ASP A N 1
ATOM 2368 C CA . ASP A 1 302 ? -5.033 -22.173 -8.511 1.00 69.81 302 ASP A CA 1
ATOM 2369 C C . ASP A 1 302 ? -6.468 -21.616 -8.587 1.00 69.81 302 ASP A C 1
ATOM 2371 O O . ASP A 1 302 ? -7.418 -22.369 -8.816 1.00 69.81 302 ASP A O 1
ATOM 2375 N N . VAL A 1 303 ? -6.664 -20.311 -8.373 1.00 61.97 303 VAL A N 1
ATOM 2376 C CA . VAL A 1 303 ? -8.007 -19.733 -8.222 1.00 61.97 303 VAL A CA 1
ATOM 2377 C C . VAL A 1 303 ? -8.585 -19.275 -9.564 1.00 61.97 303 VAL A C 1
ATOM 2379 O O . VAL A 1 303 ? -7.967 -18.534 -10.330 1.00 61.97 303 VAL A O 1
ATOM 2382 N N . VAL A 1 304 ? -9.813 -19.729 -9.836 1.00 51.16 304 VAL A N 1
ATOM 2383 C CA . VAL A 1 304 ? -10.572 -19.484 -11.077 1.00 51.16 304 VAL A CA 1
ATOM 2384 C C . VAL A 1 304 ? -11.472 -18.240 -10.974 1.00 51.16 304 VAL A C 1
ATOM 2386 O O . VAL A 1 304 ? -11.789 -17.631 -11.998 1.00 51.16 304 VAL A O 1
ATOM 2389 N N . GLU A 1 305 ? -11.853 -17.833 -9.758 1.00 56.41 305 GLU A N 1
ATOM 2390 C CA . GLU A 1 305 ? -12.778 -16.722 -9.483 1.00 56.41 305 GLU A CA 1
ATOM 2391 C C . GLU A 1 305 ? -12.100 -15.614 -8.664 1.00 56.41 305 GLU A C 1
ATOM 2393 O O . GLU A 1 305 ? -11.398 -15.887 -7.700 1.00 56.41 305 GLU A O 1
ATOM 2398 N N . SER A 1 306 ? -12.303 -14.345 -9.031 1.00 59.16 306 SER A N 1
ATOM 2399 C CA . SER A 1 306 ? -11.580 -13.201 -8.444 1.00 59.16 306 SER A CA 1
ATOM 2400 C C . SER A 1 306 ? -11.809 -12.978 -6.948 1.00 59.16 306 SER A C 1
ATOM 2402 O O . SER A 1 306 ? -11.028 -12.258 -6.329 1.00 59.16 306 SER A O 1
ATOM 2404 N N . ASP A 1 307 ? -12.861 -13.569 -6.384 1.00 65.94 307 ASP A N 1
ATOM 2405 C CA . ASP A 1 307 ? -13.372 -13.219 -5.058 1.00 65.94 307 ASP A CA 1
ATOM 2406 C C . ASP A 1 307 ? -12.859 -14.171 -3.958 1.00 65.94 307 ASP A C 1
ATOM 2408 O O . ASP A 1 307 ? -12.990 -13.871 -2.773 1.00 65.94 307 ASP A O 1
ATOM 2412 N N . ASP A 1 308 ? -12.209 -15.282 -4.330 1.00 80.94 308 ASP A N 1
ATOM 2413 C CA . ASP A 1 308 ? -11.595 -16.249 -3.405 1.00 80.94 308 ASP A CA 1
ATOM 2414 C C . ASP A 1 308 ? -10.086 -15.992 -3.238 1.00 80.94 308 ASP A C 1
ATOM 2416 O O . ASP A 1 308 ? -9.226 -16.794 -3.609 1.00 80.94 308 ASP A O 1
ATOM 2420 N N . THR A 1 309 ? -9.738 -14.808 -2.735 1.00 92.06 309 THR A N 1
ATOM 2421 C CA . THR A 1 309 ? -8.339 -14.439 -2.474 1.00 92.06 309 THR A CA 1
ATOM 2422 C C . THR A 1 309 ? -7.865 -14.967 -1.118 1.00 92.06 309 THR A C 1
ATOM 2424 O O . THR A 1 309 ? -8.650 -15.142 -0.185 1.00 92.06 309 THR A O 1
ATOM 2427 N N . CYS A 1 310 ? -6.553 -15.158 -0.950 1.00 95.25 310 CYS A N 1
ATOM 2428 C CA . CYS A 1 310 ? -5.994 -15.589 0.339 1.00 95.25 310 CYS A CA 1
ATOM 2429 C C . CYS A 1 310 ? -6.300 -14.584 1.470 1.00 95.25 310 CYS A C 1
ATOM 2431 O O . CYS A 1 310 ? -6.600 -14.958 2.603 1.00 95.25 310 CYS A O 1
ATOM 2433 N N . GLY A 1 311 ? -6.283 -13.287 1.157 1.00 95.56 311 GLY A N 1
ATOM 2434 C CA . GLY A 1 311 ? -6.656 -12.212 2.071 1.00 95.56 311 GLY A CA 1
ATOM 2435 C C . GLY A 1 311 ? -8.115 -12.286 2.506 1.00 95.56 311 GLY A C 1
ATOM 2436 O O . GLY A 1 311 ? -8.401 -12.087 3.685 1.00 95.56 311 GLY A O 1
ATOM 2437 N N . TYR A 1 312 ? -9.021 -12.622 1.585 1.00 94.62 312 TYR A N 1
ATOM 2438 C CA . TYR A 1 312 ? -10.429 -12.844 1.902 1.00 94.62 312 TYR A CA 1
ATOM 2439 C C . TYR A 1 312 ? -10.617 -14.068 2.810 1.00 94.62 312 TYR A C 1
ATOM 2441 O O . TYR A 1 312 ? -11.271 -13.960 3.847 1.00 94.62 312 TYR A O 1
ATOM 2449 N N . GLN A 1 313 ? -9.966 -15.196 2.500 1.00 95.00 313 GLN A N 1
ATOM 2450 C CA . GLN A 1 313 ? -10.004 -16.404 3.337 1.00 95.00 313 GLN A CA 1
ATOM 2451 C C . GLN A 1 313 ? -9.532 -16.126 4.773 1.00 95.00 313 GLN A C 1
ATOM 2453 O O . GLN A 1 313 ? -10.175 -16.543 5.736 1.00 95.00 313 GLN A O 1
ATOM 2458 N N . ILE A 1 314 ? -8.435 -15.382 4.939 1.00 97.88 314 ILE A N 1
ATOM 2459 C CA . ILE A 1 314 ? -7.906 -14.998 6.257 1.00 97.88 314 ILE A CA 1
ATOM 2460 C C . ILE A 1 314 ? -8.850 -14.023 6.982 1.00 97.88 314 ILE A C 1
ATOM 2462 O O . ILE A 1 314 ? -9.047 -14.142 8.193 1.00 97.88 314 ILE A O 1
ATOM 2466 N N . ALA A 1 315 ? -9.463 -13.076 6.263 1.00 97.31 315 ALA A N 1
ATOM 2467 C CA . ALA A 1 315 ? -10.428 -12.140 6.837 1.00 97.31 315 ALA A CA 1
ATOM 2468 C C . ALA A 1 315 ? -11.679 -12.853 7.380 1.00 97.31 315 ALA A C 1
ATOM 2470 O O . ALA A 1 315 ? -12.131 -12.541 8.485 1.00 97.31 315 ALA A O 1
ATOM 2471 N N . VAL A 1 316 ? -12.206 -13.836 6.642 1.00 96.12 316 VAL A N 1
ATOM 2472 C CA . VAL A 1 316 ? -13.343 -14.662 7.080 1.00 96.12 316 VAL A CA 1
ATOM 2473 C C . VAL A 1 316 ? -12.983 -15.445 8.342 1.00 96.12 316 VAL A C 1
ATOM 2475 O O . VAL A 1 316 ? -13.690 -15.317 9.341 1.00 96.12 316 VAL A O 1
ATOM 2478 N N . GLN A 1 317 ? -11.847 -16.156 8.345 1.00 97.56 317 GLN A N 1
ATOM 2479 C CA . GLN A 1 317 ? -11.360 -16.885 9.527 1.00 97.56 317 GLN A CA 1
ATOM 2480 C C . GLN A 1 317 ? -11.294 -15.985 10.771 1.00 97.56 317 GLN A C 1
ATOM 2482 O O . GLN A 1 317 ? -11.721 -16.369 11.861 1.00 97.56 317 GLN A O 1
ATOM 2487 N N . PHE A 1 318 ? -10.782 -14.763 10.612 1.00 98.38 318 PHE A N 1
ATOM 2488 C CA . PHE A 1 318 ? -10.656 -13.818 11.714 1.00 98.38 318 PHE A CA 1
ATOM 2489 C C . PHE A 1 318 ? -12.005 -13.330 12.241 1.00 98.38 318 PHE A C 1
ATOM 2491 O O . PHE A 1 318 ? -12.205 -13.269 13.450 1.00 98.38 318 PHE A O 1
ATOM 2498 N N . PHE A 1 319 ? -12.958 -13.007 11.369 1.00 96.62 319 PHE A N 1
ATOM 2499 C CA . PHE A 1 319 ? -14.293 -12.609 11.817 1.00 96.62 319 PHE A CA 1
ATOM 2500 C C . PHE A 1 319 ? -15.108 -13.761 12.412 1.00 96.62 319 PHE A C 1
ATOM 2502 O O . PHE A 1 319 ? -16.001 -13.524 13.233 1.00 96.62 319 PHE A O 1
ATOM 2509 N N . GLU A 1 320 ? -14.818 -15.005 12.046 1.00 96.50 320 GLU A N 1
ATOM 2510 C CA . GLU A 1 320 ? -15.380 -16.176 12.714 1.00 96.50 320 GLU A CA 1
ATOM 2511 C C . GLU A 1 320 ? -14.809 -16.337 14.125 1.00 96.50 320 GLU A C 1
ATOM 2513 O O . GLU A 1 320 ? -15.584 -16.443 15.079 1.00 96.50 320 GLU A O 1
ATOM 2518 N N . ASN A 1 321 ? -13.481 -16.283 14.275 1.00 96.25 321 ASN A N 1
ATOM 2519 C CA . ASN A 1 321 ? -12.815 -16.434 15.565 1.00 96.25 321 ASN A CA 1
ATOM 2520 C C . ASN A 1 321 ? -11.575 -15.523 15.710 1.00 96.25 321 ASN A C 1
ATOM 2522 O O . ASN A 1 321 ? -10.444 -15.937 15.437 1.00 96.25 321 ASN A O 1
ATOM 2526 N N . PRO A 1 322 ? -11.751 -14.287 16.209 1.00 96.81 322 PRO A N 1
ATOM 2527 C CA . PRO A 1 322 ? -10.683 -13.287 16.207 1.00 96.81 322 PRO A CA 1
ATOM 2528 C C . PRO A 1 322 ? -9.624 -13.512 17.300 1.00 96.81 322 PRO A C 1
ATOM 2530 O O . PRO A 1 322 ? -8.616 -12.809 17.344 1.00 96.81 322 PRO A O 1
ATOM 2533 N N . PHE A 1 323 ? -9.838 -14.490 18.188 1.00 96.44 323 PHE A N 1
ATOM 2534 C CA . PHE A 1 323 ? -8.942 -14.819 19.301 1.00 96.44 323 PHE A CA 1
ATOM 2535 C C . PHE A 1 323 ? -8.022 -16.008 19.009 1.00 96.44 323 PHE A C 1
ATOM 2537 O O . PHE A 1 323 ? -7.161 -16.339 19.824 1.00 96.44 323 PHE A O 1
ATOM 2544 N N . THR A 1 324 ? -8.191 -16.668 17.863 1.00 95.62 324 THR A N 1
ATOM 2545 C CA . THR A 1 324 ? -7.361 -17.808 17.471 1.00 95.62 324 THR A CA 1
ATOM 2546 C C . THR A 1 324 ? -6.278 -17.414 16.483 1.00 95.62 324 THR A C 1
ATOM 2548 O O . THR A 1 324 ? -6.431 -16.482 15.693 1.00 95.62 324 THR A O 1
ATOM 2551 N N . LYS A 1 325 ? -5.174 -18.164 16.506 1.00 96.81 325 LYS A N 1
ATOM 2552 C CA . LYS A 1 325 ? -4.152 -18.078 15.464 1.00 96.81 325 LYS A CA 1
ATOM 2553 C C . LYS A 1 325 ? -4.778 -18.450 14.117 1.00 96.81 325 LYS A C 1
ATOM 2555 O O . LYS A 1 325 ? -5.393 -19.507 14.012 1.00 96.81 325 LYS A O 1
ATOM 2560 N N . LEU A 1 326 ? -4.598 -17.588 13.123 1.00 98.06 326 LEU A N 1
ATOM 2561 C CA . LEU A 1 326 ? -5.145 -17.773 11.777 1.00 98.06 326 LEU A CA 1
ATOM 2562 C C . LEU A 1 326 ? -4.311 -18.782 10.975 1.00 98.06 326 LEU A C 1
ATOM 2564 O O . LEU A 1 326 ? -3.088 -18.847 11.145 1.00 98.06 326 LEU A O 1
ATOM 2568 N N . ASP A 1 327 ? -4.958 -19.544 10.092 1.00 97.56 327 ASP A N 1
ATOM 2569 C CA . ASP A 1 327 ? -4.267 -20.348 9.084 1.00 97.56 327 ASP A CA 1
ATOM 2570 C C . ASP A 1 327 ? -3.877 -19.453 7.902 1.00 97.56 327 ASP A C 1
ATOM 2572 O O . ASP A 1 327 ? -4.725 -18.888 7.208 1.00 97.56 327 ASP A O 1
ATOM 2576 N N . THR A 1 328 ? -2.568 -19.320 7.689 1.00 97.25 328 THR A N 1
ATOM 2577 C CA . THR A 1 328 ? -1.972 -18.494 6.634 1.00 97.25 328 THR A CA 1
ATOM 2578 C C . THR A 1 328 ? -1.347 -19.325 5.514 1.00 97.25 328 THR A C 1
ATOM 2580 O O . THR A 1 328 ? -0.594 -18.780 4.707 1.00 97.25 328 THR A O 1
ATOM 2583 N N . SER A 1 329 ? -1.620 -20.631 5.444 1.00 96.06 329 SER A N 1
ATOM 2584 C CA . SER A 1 329 ? -1.055 -21.533 4.427 1.00 96.06 329 SER A CA 1
ATOM 2585 C C . SER A 1 329 ? -1.392 -21.113 2.990 1.00 96.06 329 SER A C 1
ATOM 2587 O O . SER A 1 329 ? -0.596 -21.333 2.080 1.00 96.06 329 SER A O 1
ATOM 2589 N N . CYS A 1 330 ? -2.507 -20.402 2.772 1.00 94.69 330 CYS A N 1
ATOM 2590 C CA . CYS A 1 330 ? -2.849 -19.834 1.464 1.00 94.69 330 CYS A CA 1
ATOM 2591 C C . CYS A 1 330 ? -1.791 -18.851 0.926 1.00 94.69 330 CYS A C 1
ATOM 2593 O O . CYS A 1 330 ? -1.695 -18.656 -0.285 1.00 94.69 330 CYS A O 1
ATOM 2595 N N . THR A 1 331 ? -0.958 -18.261 1.796 1.00 95.44 331 THR A N 1
ATOM 2596 C CA . THR A 1 331 ? 0.092 -17.318 1.377 1.00 95.44 331 THR A CA 1
ATOM 2597 C C . THR A 1 331 ? 1.203 -17.985 0.563 1.00 95.44 331 THR A C 1
ATOM 2599 O O . THR A 1 331 ? 1.849 -17.323 -0.246 1.00 95.44 331 THR A O 1
ATOM 2602 N N . GLU A 1 332 ? 1.386 -19.300 0.709 1.00 93.44 332 GLU A N 1
ATOM 2603 C CA . GLU A 1 332 ? 2.347 -20.091 -0.071 1.00 93.44 332 GLU A CA 1
ATOM 2604 C C . GLU A 1 332 ? 1.898 -20.297 -1.523 1.00 93.44 332 GLU A C 1
ATOM 2606 O O . GLU A 1 332 ? 2.711 -20.633 -2.379 1.00 93.44 332 GLU A O 1
ATOM 2611 N N . LYS A 1 333 ? 0.609 -20.070 -1.807 1.00 93.00 333 LYS A N 1
ATOM 2612 C CA . LYS A 1 333 ? -0.008 -20.230 -3.130 1.00 93.00 333 LYS A CA 1
ATOM 2613 C C . LYS A 1 333 ? -0.242 -18.901 -3.841 1.00 93.00 333 LYS A C 1
ATOM 2615 O O . LYS A 1 333 ? -0.930 -18.870 -4.861 1.00 93.00 333 LYS A O 1
ATOM 2620 N N . LEU A 1 334 ? 0.249 -17.795 -3.276 1.00 92.19 334 LEU A N 1
ATOM 2621 C CA . LEU A 1 334 ? 0.098 -16.476 -3.878 1.00 92.19 334 LEU A CA 1
ATOM 2622 C C . LEU A 1 334 ? 0.754 -16.447 -5.251 1.00 92.19 334 LEU A C 1
ATOM 2624 O O . LEU A 1 334 ? 1.861 -16.943 -5.449 1.00 92.19 334 LEU A O 1
ATOM 2628 N N . LEU A 1 335 ? 0.068 -15.795 -6.179 1.00 89.38 335 LEU A N 1
ATOM 2629 C CA . LEU A 1 335 ? 0.524 -15.627 -7.540 1.00 89.38 335 LEU A CA 1
ATOM 2630 C C . LEU A 1 335 ? 1.904 -14.943 -7.572 1.00 89.38 335 LEU A C 1
ATOM 2632 O O . LEU A 1 335 ? 2.108 -13.872 -6.988 1.00 89.38 335 LEU A O 1
ATOM 2636 N N . GLY A 1 336 ? 2.851 -15.571 -8.271 1.00 91.25 336 GLY A N 1
ATOM 2637 C CA . GLY A 1 336 ? 4.220 -15.078 -8.394 1.00 91.25 336 GLY A CA 1
ATOM 2638 C C . GLY A 1 336 ? 4.383 -13.794 -9.223 1.00 91.25 336 GLY A C 1
ATOM 2639 O O . GLY A 1 336 ? 3.436 -13.109 -9.608 1.00 91.25 336 GLY A O 1
ATOM 2640 N N . LEU A 1 337 ? 5.640 -13.460 -9.529 1.00 93.62 337 LEU A N 1
ATOM 2641 C CA . LEU A 1 337 ? 6.013 -12.345 -10.406 1.00 93.62 337 LEU A CA 1
ATOM 2642 C C . LEU A 1 337 ? 6.647 -12.877 -11.699 1.00 93.62 337 LEU A C 1
ATOM 2644 O O . LEU A 1 337 ? 7.870 -12.851 -11.826 1.00 93.62 337 LEU A O 1
ATOM 2648 N N . PRO A 1 338 ? 5.864 -13.363 -12.682 1.00 93.31 338 PRO A N 1
ATOM 2649 C CA . PRO A 1 338 ? 6.431 -13.787 -13.952 1.00 93.31 338 PRO A CA 1
ATOM 2650 C C . PRO A 1 338 ? 6.912 -12.552 -14.714 1.00 93.31 338 PRO A C 1
ATOM 2652 O O . PRO A 1 338 ? 6.131 -11.873 -15.377 1.00 93.31 338 PRO A O 1
ATOM 2655 N N . PHE A 1 339 ? 8.205 -12.240 -14.634 1.00 95.19 339 PHE A N 1
ATOM 2656 C CA . PHE A 1 339 ? 8.772 -11.038 -15.252 1.00 95.19 339 PHE A CA 1
ATOM 2657 C C . PHE A 1 339 ? 8.742 -11.048 -16.783 1.00 95.19 339 PHE A C 1
ATOM 2659 O O . PHE A 1 339 ? 8.900 -9.996 -17.400 1.00 95.19 339 PHE A O 1
ATOM 2666 N N . SER A 1 340 ? 8.475 -12.196 -17.408 1.00 92.31 340 SER A N 1
ATOM 2667 C CA . SER A 1 340 ? 8.117 -12.294 -18.829 1.00 92.31 340 SER A CA 1
ATOM 2668 C C . SER A 1 340 ? 6.713 -11.755 -19.136 1.00 92.31 340 SER A C 1
ATOM 2670 O O . SER A 1 340 ? 6.417 -11.447 -20.287 1.00 92.31 340 SER A O 1
ATOM 2672 N N . GLY A 1 341 ? 5.872 -11.578 -18.115 1.00 88.69 341 GLY A N 1
ATOM 2673 C CA . GLY A 1 341 ? 4.491 -11.118 -18.183 1.00 88.69 341 GLY A CA 1
ATOM 2674 C C . GLY A 1 341 ? 3.481 -12.259 -18.315 1.00 88.69 341 GLY A C 1
ATOM 2675 O O . GLY A 1 341 ? 3.701 -13.240 -19.035 1.00 88.69 341 GLY A O 1
ATOM 2676 N N . TYR A 1 342 ? 2.317 -12.097 -17.677 1.00 85.19 342 TYR A N 1
ATOM 2677 C CA . TYR A 1 342 ? 1.176 -12.995 -17.880 1.00 85.19 342 TYR A CA 1
ATOM 2678 C C . TYR A 1 342 ? 0.773 -13.044 -19.351 1.00 85.19 342 TYR A C 1
ATOM 2680 O O . TYR A 1 342 ? 0.814 -12.030 -20.055 1.00 85.19 342 TYR A O 1
ATOM 2688 N N . LYS A 1 343 ? 0.341 -14.221 -19.811 1.00 81.38 343 LYS A N 1
ATOM 2689 C CA . LYS A 1 343 ? -0.037 -14.452 -21.210 1.00 81.38 343 LYS A CA 1
ATOM 2690 C C . LYS A 1 343 ? -1.079 -13.443 -21.704 1.00 81.38 343 LYS A C 1
ATOM 2692 O O . LYS A 1 343 ? -0.843 -12.793 -22.717 1.00 81.38 343 LYS A O 1
ATOM 2697 N N . TYR A 1 344 ? -2.147 -13.225 -20.936 1.00 73.56 344 TYR A N 1
ATOM 2698 C CA . TYR A 1 344 ? -3.187 -12.244 -21.262 1.00 73.56 344 TYR A CA 1
ATOM 2699 C C . TYR A 1 344 ? -2.635 -10.819 -21.458 1.00 73.56 344 TYR A C 1
ATOM 2701 O O . TYR A 1 344 ? -3.008 -10.118 -22.400 1.00 73.56 344 TYR A O 1
ATOM 2709 N N . THR A 1 345 ? -1.705 -10.388 -20.602 1.00 73.44 345 THR A N 1
ATOM 2710 C CA . THR A 1 345 ? -1.066 -9.067 -20.708 1.00 73.44 345 THR A CA 1
ATOM 2711 C C . THR A 1 345 ? -0.183 -8.971 -21.945 1.00 73.44 345 THR A C 1
ATOM 2713 O O . THR A 1 345 ? -0.222 -7.961 -22.647 1.00 73.44 345 THR A O 1
ATOM 2716 N N . ARG A 1 346 ? 0.585 -10.028 -22.243 1.00 79.25 346 ARG A N 1
ATOM 2717 C CA . ARG A 1 346 ? 1.411 -10.105 -23.454 1.00 79.25 346 ARG A CA 1
ATOM 2718 C C . ARG A 1 346 ? 0.554 -9.992 -24.708 1.00 79.25 346 ARG A C 1
ATOM 2720 O O . ARG A 1 346 ? 0.781 -9.108 -25.523 1.00 79.25 346 ARG A O 1
ATOM 2727 N N . GLU A 1 347 ? -0.498 -10.792 -24.828 1.00 76.25 347 GLU A N 1
ATOM 2728 C CA . GLU A 1 347 ? -1.366 -10.809 -26.014 1.00 76.25 347 GLU A CA 1
ATOM 2729 C C . GLU A 1 347 ? -2.010 -9.446 -26.335 1.00 76.25 347 GLU A C 1
ATOM 2731 O O . GLU A 1 347 ? -2.236 -9.139 -27.504 1.00 76.25 347 GLU A O 1
ATOM 2736 N N . ARG A 1 348 ? -2.243 -8.583 -25.332 1.00 71.81 348 ARG A N 1
ATOM 2737 C CA . ARG A 1 348 ? -2.782 -7.221 -25.534 1.00 71.81 348 ARG A CA 1
ATOM 2738 C C . ARG A 1 348 ? -1.748 -6.184 -25.990 1.00 71.81 348 ARG A C 1
ATOM 2740 O O . ARG A 1 348 ? -2.146 -5.122 -26.470 1.00 71.81 348 ARG A O 1
ATOM 2747 N N . ILE A 1 349 ? -0.452 -6.451 -25.823 1.00 73.81 349 ILE A N 1
ATOM 2748 C CA . ILE A 1 349 ? 0.631 -5.493 -26.106 1.00 73.81 349 ILE A CA 1
ATOM 2749 C C . ILE A 1 349 ? 1.542 -6.026 -27.222 1.00 73.81 349 ILE A C 1
ATOM 2751 O O . ILE A 1 349 ? 1.725 -5.388 -28.260 1.00 73.81 349 ILE A O 1
ATOM 2755 N N . THR A 1 350 ? 2.152 -7.185 -26.986 1.00 78.00 350 THR A N 1
ATOM 2756 C CA . THR A 1 350 ? 3.156 -7.839 -27.830 1.00 78.00 350 THR A CA 1
ATOM 2757 C C . THR A 1 350 ? 3.400 -9.266 -27.331 1.00 78.00 350 THR A C 1
ATOM 2759 O O . THR A 1 350 ? 3.400 -9.520 -26.127 1.00 78.00 350 THR A O 1
ATOM 2762 N N . SER A 1 351 ? 3.691 -10.204 -28.236 1.00 79.62 351 SER A N 1
ATOM 2763 C CA . SER A 1 351 ? 4.040 -11.588 -27.876 1.00 79.62 351 SER A CA 1
ATOM 2764 C C . SER A 1 351 ? 5.262 -11.689 -26.947 1.00 79.62 351 SER A C 1
ATOM 2766 O O . SER A 1 351 ? 5.362 -12.637 -26.164 1.00 79.62 351 SER A O 1
ATOM 2768 N N . ASP A 1 352 ? 6.153 -10.694 -27.010 1.00 89.38 352 ASP A N 1
ATOM 2769 C CA . ASP A 1 352 ? 7.326 -10.525 -26.149 1.00 89.38 352 ASP A CA 1
ATOM 2770 C C . ASP A 1 352 ? 7.411 -9.072 -25.650 1.00 89.38 352 ASP A C 1
ATOM 2772 O O . ASP A 1 352 ? 7.586 -8.143 -26.449 1.00 89.38 352 ASP A O 1
ATOM 2776 N N . LEU A 1 353 ? 7.283 -8.876 -24.330 1.00 91.12 353 LEU A N 1
ATOM 2777 C CA . LEU A 1 353 ? 7.296 -7.555 -23.690 1.00 91.12 353 LEU A CA 1
ATOM 2778 C C . LEU A 1 353 ? 8.639 -6.840 -23.775 1.00 91.12 353 LEU A C 1
ATOM 2780 O O . LEU A 1 353 ? 8.631 -5.622 -23.685 1.00 91.12 353 LEU A O 1
ATOM 2784 N N . TYR A 1 354 ? 9.755 -7.528 -23.991 1.00 94.00 354 TYR A N 1
ATOM 2785 C CA . TYR A 1 354 ? 11.104 -6.953 -23.990 1.00 94.00 354 TYR A CA 1
ATOM 2786 C C . TYR A 1 354 ? 11.605 -6.700 -25.407 1.00 94.00 354 TYR A C 1
ATOM 2788 O O . TYR A 1 354 ? 12.173 -5.645 -25.681 1.00 94.00 354 TYR A O 1
ATOM 2796 N N . GLU A 1 355 ? 11.361 -7.638 -26.322 1.00 92.62 355 GLU A N 1
ATOM 2797 C CA . GLU A 1 355 ? 11.976 -7.611 -27.652 1.00 92.62 355 GLU A CA 1
ATOM 2798 C C . GLU A 1 355 ? 10.978 -7.513 -28.803 1.00 92.62 355 GLU A C 1
ATOM 2800 O O . GLU A 1 355 ? 11.363 -7.100 -29.892 1.00 92.62 355 GLU A O 1
ATOM 2805 N N . GLY A 1 356 ? 9.692 -7.794 -28.581 1.00 88.25 356 GLY A N 1
ATOM 2806 C CA . GLY A 1 356 ? 8.693 -7.728 -29.646 1.00 88.25 356 GLY A CA 1
ATOM 2807 C C . GLY A 1 356 ? 8.390 -6.296 -30.107 1.00 88.25 356 GLY A C 1
ATOM 2808 O O . GLY A 1 356 ? 8.454 -5.347 -29.325 1.00 88.25 356 GLY A O 1
ATOM 2809 N N . ARG A 1 357 ? 8.019 -6.141 -31.379 1.00 81.19 357 ARG A N 1
ATOM 2810 C CA . ARG A 1 357 ? 7.766 -4.840 -32.027 1.00 81.19 357 ARG A CA 1
ATOM 2811 C C . ARG A 1 357 ? 6.472 -4.134 -31.590 1.00 81.19 357 ARG A C 1
ATOM 2813 O O . ARG A 1 357 ? 6.322 -2.938 -31.821 1.00 81.19 357 ARG A O 1
ATOM 2820 N N . GLY A 1 358 ? 5.544 -4.853 -30.956 1.00 67.56 358 GLY A N 1
ATOM 2821 C CA . GLY A 1 358 ? 4.173 -4.381 -30.724 1.00 67.56 358 GLY A CA 1
ATOM 2822 C C . GLY A 1 358 ? 3.227 -4.786 -31.859 1.00 67.56 358 GLY A C 1
ATOM 2823 O O . GLY A 1 358 ? 3.579 -4.698 -33.035 1.00 67.56 358 GLY A O 1
ATOM 2824 N N . GLY A 1 359 ? 2.037 -5.281 -31.508 1.00 62.75 359 GLY A N 1
ATOM 2825 C CA . GLY A 1 359 ? 1.005 -5.714 -32.462 1.00 62.75 359 GLY A CA 1
ATOM 2826 C C . GLY A 1 359 ? -0.177 -4.743 -32.550 1.00 62.75 359 GLY A C 1
ATOM 2827 O O . GLY A 1 359 ? -0.375 -3.909 -31.668 1.00 62.75 359 GLY A O 1
ATOM 2828 N N . LYS A 1 360 ? -1.003 -4.854 -33.606 1.00 52.94 360 LYS A N 1
ATOM 2829 C CA . LYS A 1 360 ? -2.328 -4.202 -33.632 1.00 52.94 360 LYS A CA 1
ATOM 2830 C C . LYS A 1 360 ? -3.174 -4.784 -32.495 1.00 52.94 360 LYS A C 1
ATOM 2832 O O . LYS A 1 360 ? -3.252 -6.004 -32.393 1.00 52.94 360 LYS A O 1
ATOM 2837 N N . GLU A 1 361 ? -3.812 -3.926 -31.692 1.00 48.62 361 GLU A N 1
ATOM 2838 C CA . GLU A 1 361 ? -4.737 -4.325 -30.619 1.00 48.62 361 GLU A CA 1
ATOM 2839 C C . GLU A 1 361 ? -5.697 -5.421 -31.105 1.00 48.62 361 GLU A C 1
ATOM 2841 O O . GLU A 1 361 ? -6.603 -5.167 -31.902 1.00 48.62 361 GLU A O 1
ATOM 2846 N N . THR A 1 362 ? -5.526 -6.649 -30.623 1.00 46.25 362 THR A N 1
ATOM 2847 C CA . THR A 1 362 ? -6.547 -7.680 -30.783 1.00 46.25 362 THR A CA 1
ATOM 2848 C C . THR A 1 362 ? -7.666 -7.372 -29.799 1.00 46.25 362 THR A C 1
ATOM 2850 O O . THR A 1 362 ? -7.449 -7.345 -28.586 1.00 46.25 362 THR A O 1
ATOM 2853 N N . LYS A 1 363 ? -8.875 -7.110 -30.311 1.00 39.69 363 LYS A N 1
ATOM 2854 C CA . LYS A 1 363 ? -10.087 -6.985 -29.490 1.00 39.69 363 LYS A CA 1
ATOM 2855 C C . LYS A 1 363 ? -10.295 -8.300 -28.729 1.00 39.69 363 LYS A C 1
ATOM 2857 O O . LYS A 1 363 ? -10.735 -9.278 -29.318 1.00 39.69 363 LYS A O 1
ATOM 2862 N N . SER A 1 364 ? -9.983 -8.318 -27.439 1.00 42.19 364 SER A N 1
ATOM 2863 C CA . SER A 1 364 ? -10.285 -9.430 -26.536 1.00 42.19 364 SER A CA 1
ATOM 2864 C C . SER A 1 364 ? -10.936 -8.880 -25.268 1.00 42.19 364 SER A C 1
ATOM 2866 O O . SER A 1 364 ? -10.541 -7.828 -24.761 1.00 42.19 364 SER A O 1
ATOM 2868 N N . SER A 1 365 ? -12.009 -9.547 -24.848 1.00 39.00 365 SER A N 1
ATOM 2869 C CA . SER A 1 365 ? -12.984 -9.130 -23.841 1.00 39.00 365 SER A CA 1
ATOM 2870 C C . SER A 1 365 ? -12.409 -9.048 -22.426 1.00 39.00 365 SER A C 1
ATOM 2872 O O . SER A 1 365 ? -11.629 -9.900 -22.010 1.00 39.00 365 SER A O 1
ATOM 2874 N N . SER A 1 366 ? -12.882 -8.054 -21.676 1.00 40.09 366 SER A N 1
ATOM 2875 C CA . SER A 1 366 ? -12.603 -7.801 -20.264 1.00 40.09 366 SER A CA 1
ATOM 2876 C C . SER A 1 366 ? -13.08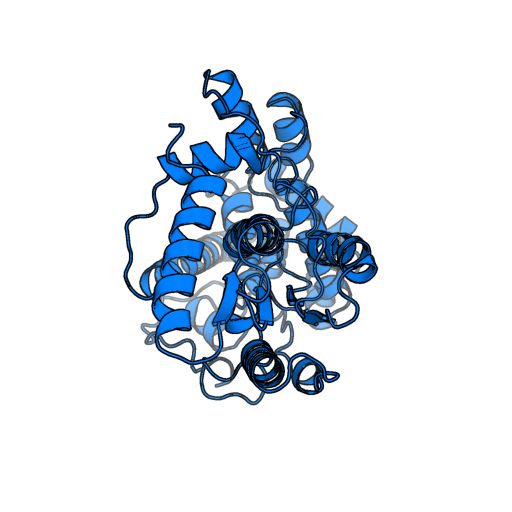5 -8.933 -19.352 1.00 40.09 366 SER A C 1
ATOM 2878 O O . SER A 1 366 ? -14.289 -9.110 -19.174 1.00 40.09 366 SER A O 1
ATOM 2880 N N . SER A 1 367 ? -12.157 -9.638 -18.710 1.00 38.50 367 SER A N 1
ATOM 2881 C CA . SER A 1 367 ? -12.377 -10.204 -17.375 1.00 38.50 367 SER A CA 1
ATOM 2882 C C . SER A 1 367 ? -11.031 -10.544 -16.737 1.00 38.50 367 SER A C 1
ATOM 2884 O O . SER A 1 367 ? -10.261 -11.309 -17.317 1.00 38.50 367 SER A O 1
ATOM 2886 N N . LEU A 1 368 ? -10.790 -10.037 -15.526 1.00 41.88 368 LEU A N 1
ATOM 2887 C CA . LEU A 1 368 ? -9.702 -10.446 -14.622 1.00 41.88 368 LEU A CA 1
ATOM 2888 C C . LEU A 1 368 ? -9.707 -11.964 -14.314 1.00 41.88 368 LEU A C 1
ATOM 2890 O O . LEU A 1 368 ? -8.705 -12.497 -13.859 1.00 41.88 368 LEU A O 1
ATOM 2894 N N . ALA A 1 369 ? -10.781 -12.684 -14.659 1.00 38.72 369 ALA A N 1
ATOM 2895 C CA . ALA A 1 369 ? -10.977 -14.124 -14.450 1.00 38.72 369 ALA A CA 1
ATOM 2896 C C . ALA A 1 369 ? -10.121 -15.070 -15.330 1.00 38.72 369 ALA A C 1
ATOM 2898 O O . ALA A 1 369 ? -10.411 -16.261 -15.427 1.00 38.72 369 ALA A O 1
ATOM 2899 N N . ARG A 1 370 ? -9.095 -14.584 -16.044 1.00 40.69 370 ARG A N 1
ATOM 2900 C CA . ARG A 1 370 ? -8.236 -15.438 -16.895 1.00 40.69 370 ARG A CA 1
ATOM 2901 C C . ARG A 1 370 ? -6.768 -15.048 -16.799 1.00 40.69 370 ARG A C 1
ATOM 2903 O O . ARG A 1 370 ? -6.152 -14.671 -17.790 1.00 40.69 370 ARG A O 1
ATOM 2910 N N . ILE A 1 371 ? -6.200 -15.134 -15.603 1.00 46.91 371 ILE A N 1
ATOM 2911 C CA . ILE A 1 371 ? -4.765 -14.881 -15.412 1.00 46.91 371 ILE A CA 1
ATOM 2912 C C . ILE A 1 371 ? -3.900 -16.069 -15.892 1.00 46.91 371 ILE A C 1
ATOM 2914 O O . ILE A 1 371 ? -2.752 -15.852 -16.271 1.00 46.91 371 ILE A O 1
ATOM 2918 N N . ASN A 1 372 ? -4.467 -17.277 -16.043 1.00 40.22 372 ASN A N 1
ATOM 2919 C CA . ASN A 1 372 ? -3.715 -18.503 -16.370 1.00 40.22 372 ASN A CA 1
ATOM 2920 C C . ASN A 1 372 ? -4.200 -19.300 -17.607 1.00 40.22 372 ASN A C 1
ATOM 2922 O O . ASN A 1 372 ? -4.026 -20.516 -17.653 1.00 40.22 372 ASN A O 1
ATOM 2926 N N . LYS A 1 373 ? -4.784 -18.664 -18.636 1.00 36.59 373 LYS A N 1
ATOM 2927 C CA . LYS A 1 373 ? -5.044 -19.349 -19.925 1.00 36.59 373 LYS A CA 1
ATOM 2928 C C . LYS A 1 373 ? -4.279 -18.770 -21.094 1.00 36.59 373 LYS A C 1
ATOM 2930 O O . LYS A 1 373 ? -4.208 -17.532 -21.222 1.00 36.59 373 LYS A O 1
#

Radius of gyration: 21.76 Å; Cα contacts (8 Å, |Δi|>4): 639; chains: 1; bounding box: 54×51×60 Å

Mean predicted aligned error: 6.6 Å

Nearest PDB structures (foldseek):
  5g5c-assembly1_A-2  TM=9.426E-01  e=2.280E-01  Pyrococcus furiosus
  6ikg-assembly1_D  TM=8.486E-01  e=1.516E-01  Deinococcus radiodurans R1 = ATCC 13939 = DSM 20539
  5jkf-assembly1_B  TM=3.586E-01  e=1.782E-02  uncultured bacterium
  6avx-assembly1_A  TM=7.760E-01  e=7.365E-01  Arabidopsis thaliana
  7ep9-assembly1_C  TM=6.007E-01  e=4.203E-01  Fusobacterium nucleatum

Organism: NCBI:txid1008807

Solvent-accessible surface area (backbone atoms only — not comparable to full-atom values): 19906 Å² total; per-residue (Å²): 116,86,84,58,40,59,65,49,55,20,51,54,50,49,53,51,51,50,61,50,44,75,74,59,75,83,37,75,44,80,14,55,37,72,37,16,34,39,44,35,34,32,49,40,50,31,62,75,76,39,67,84,62,57,65,36,37,38,24,27,16,29,25,40,41,83,56,34,35,48,57,45,37,34,60,38,18,32,56,29,45,51,54,52,40,42,53,36,22,73,31,74,71,39,18,75,69,61,40,68,46,42,72,56,44,50,53,48,34,54,52,38,52,74,63,52,39,87,59,38,53,87,38,75,87,46,54,38,43,51,49,36,55,14,45,50,32,85,70,46,33,40,47,48,64,30,49,43,45,28,50,62,66,50,49,79,43,31,55,49,26,51,60,49,50,50,52,51,43,54,48,51,56,53,51,60,72,66,72,53,86,74,84,69,81,82,55,64,67,53,52,49,49,34,39,51,32,64,28,48,47,88,79,61,52,44,65,55,34,45,59,47,43,74,69,45,82,41,32,61,49,58,22,26,52,54,37,44,46,44,73,73,66,56,75,59,59,81,78,60,92,52,69,32,74,46,78,41,74,53,23,36,41,36,34,26,10,63,35,9,40,83,29,36,42,66,33,39,51,57,44,46,63,63,28,44,80,47,12,77,51,40,45,80,50,77,36,78,78,13,15,51,45,27,53,74,46,29,45,37,72,86,58,70,54,76,78,71,10,42,38,37,56,43,49,51,53,35,74,75,42,46,81,55,90,77,80,63,71,54,65,82,42,40,45,78,80,61,60,78,43,50,58,55,63,24,66,58,37,17,94,35,65,66,79,39,52,47,60,83,75,60,92,72,84,92,61,88,64,49,71,88,104

Sequence (373 aa):
MDGFSTDEAAMDTINLIRYFKNQGGRALLYGFSYGTYLSTRIINISEKKYPDLLDAVILDGVCGGKYCNFTKYDENQEVVALRFIDRCANDAFCSSKLGTCASEVLKNFDKAIKQNNKCTKTFDGLLKSVLVTAMAHSVMRLLIPAFIYRINRCSDDDVIAIPLMMKNALKAKEEDSKSGPVTLPFSQIINFNIGISELQGRFGSVNESKKFSEKCHLCGSQSSIYPYLFSLGFHAYNESKYRGVPVTKIPILLLNGDLDPQTGSEWAENFYYDLKETSPNSQLIKFPNVVHHVLGNSLMEDVVESDDTCGYQIAVQFFENPFTKLDTSCTEKLLGLPFSGYKYTRERITSDLYEGRGGKETKSSSSLARINK

pLDDT: mean 86.6, std 13.2, range [36.59, 98.75]

Secondary structure (DSSP, 8-state):
-TTSSHHHHHHHHHHHHHHHHTTSS--EEEEETHHHHHHHHHHHHHHHHSTT--SEEEEES---TTT--GGGHHHHHHHHHHHHHHHHHHSHHHHHHH-S-HHHHHHHHHHHHHTT-TTTGGGTTTHHHHHHHHHTSTTGGGHHHHHHHHHHH--HHHHHHHHHHHHHHHHHHHHHHHSSSS-----HHHHHHHIIIIIPPSPPPHHHHHHHHHH-SS--SGGGHHHHHHHTT-PPPPPPTT-SS----S-EEEEEETT-SSS-HHHHHHHHHHHTTT-TT-EEEEETT--S-HHHH--BTT--STT--HHHHHHHHHHH-TTSPPP-GGGGGB----TT--HHHHHHH-SSTTT------------TT-S--

InterPro domains:
  IPR029058 Alpha/Beta hydrolase fold [G3DSA:3.40.50.1820] (1-301)
  IPR029058 Alpha/Beta hydrolase fold [SSF53474] (4-294)